Protein AF-A0A1L9WZI5-F1 (afdb_monomer)

pLDDT: mean 75.99, std 22.45, range [24.8, 98.62]

Organism: Aspergillus aculeatus (strain ATCC 16872 / CBS 172.66 / WB 5094) (NCBI:txid690307)

Nearest PDB structures (foldseek):
  6of3-assembly1_D  TM=8.280E-01  e=1.026E-09  Thermochaetoides thermophila DSM 1495
  8puw-assembly1_D  TM=8.414E-01  e=2.392E-09  Thermochaetoides thermophila DSM 1495
  6of2-assembly1_A  TM=8.165E-01  e=2.198E-09  Thermochaetoides thermophila DSM 1495
  7y16-assembly2_C  TM=8.609E-01  e=1.958E-05  Cyberlindnera jadinii

InterPro domains:
  IPR007174 Las1 [PF04031] (7-152)
  IPR007174 Las1 [PTHR15002] (5-370)

Radius of gyration: 29.0 Å; Cα contacts (8 Å, |Δi|>4): 300; chains: 1; bounding box: 88×65×86 Å

Secondary structure (DSSP, 8-state):
-------SSSSHHHHHHHHHHHS--TT--S---HHHHHHHHHHHHTTS---HHHHHHHHHHHHHHH--TTTS-HHHHHHHHHHHHHHHHHHHHT---SSS---HHHHHHHHT--HHHHHHHHHHHHSSPPPHHHHHHHHHHHHHHHHHHTGGGGSS-SSSS--------------S--SHHHHHHHHHHHHHHHHHHHHHHHHHHHHHHHHHHS--S---HHHHHHHHHHHHHHHHHHHHSSTTHHHHHHHHHHHTSSSS-TTPPTT---HHHHHHHHHHHHHHHHH-TTHHHHHHHHHHHHHHT-S-GGGGGG-HHHHHHHHHHHHHHH-GGGGGGGGG--HHHHHHHHHHS--HHHHHHHHHHHHHHHTTS-------------------------TTS--------

Structure (mmCIF, N/CA/C/O backbone):
data_AF-A0A1L9WZI5-F1
#
_entry.id   AF-A0A1L9WZI5-F1
#
loop_
_atom_site.group_PDB
_atom_site.id
_atom_site.type_symbol
_atom_site.label_atom_id
_atom_site.label_alt_id
_atom_site.label_comp_id
_atom_site.label_asym_id
_atom_site.label_entity_id
_atom_site.label_seq_id
_atom_site.pdbx_PDB_ins_code
_atom_site.Cartn_x
_atom_site.Cartn_y
_atom_site.Cartn_z
_atom_site.occupancy
_atom_site.B_iso_or_equiv
_atom_site.auth_seq_id
_atom_site.auth_comp_id
_atom_site.auth_asym_id
_atom_site.auth_atom_id
_atom_site.pdbx_PDB_mo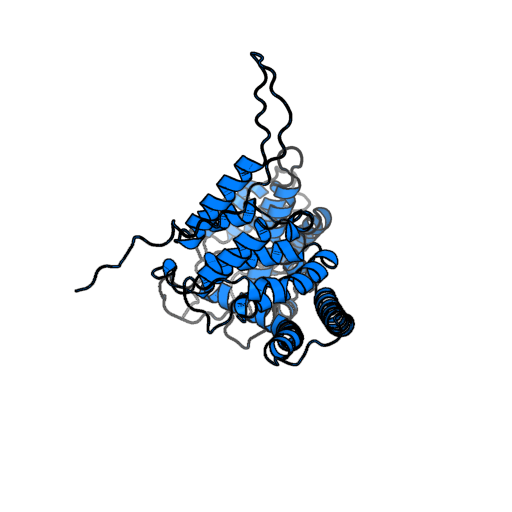del_num
ATOM 1 N N . MET A 1 1 ? 2.508 -15.979 41.105 1.00 46.38 1 MET A N 1
ATOM 2 C CA . MET A 1 1 ? 2.838 -14.537 41.049 1.00 46.38 1 MET A CA 1
ATOM 3 C C . MET A 1 1 ? 1.706 -13.833 40.320 1.00 46.38 1 MET A C 1
ATOM 5 O O . MET A 1 1 ? 1.253 -14.370 39.316 1.00 46.38 1 MET A O 1
ATOM 9 N N . ALA A 1 2 ? 1.194 -12.713 40.833 1.00 53.78 2 ALA A N 1
ATOM 10 C CA . ALA A 1 2 ? 0.170 -11.944 40.125 1.00 53.78 2 ALA A CA 1
ATOM 11 C C . ALA A 1 2 ? 0.751 -11.410 38.803 1.00 53.78 2 ALA A C 1
ATOM 13 O O . ALA A 1 2 ? 1.871 -10.900 38.786 1.00 53.78 2 ALA A O 1
ATOM 14 N N . LYS A 1 3 ? 0.016 -11.561 37.696 1.00 65.81 3 LYS A N 1
ATOM 15 C CA . LYS A 1 3 ? 0.423 -11.051 36.381 1.00 65.81 3 LYS A CA 1
ATOM 16 C C . LYS A 1 3 ? 0.239 -9.530 36.396 1.00 65.81 3 LYS A C 1
ATOM 18 O O . LYS A 1 3 ? -0.882 -9.049 36.268 1.00 65.81 3 LYS A O 1
ATOM 23 N N . VAL A 1 4 ? 1.320 -8.786 36.628 1.00 77.50 4 VAL A N 1
ATOM 24 C CA . VAL A 1 4 ? 1.313 -7.318 36.540 1.00 77.50 4 VAL A CA 1
ATOM 25 C C . VAL A 1 4 ? 1.244 -6.940 35.061 1.00 77.50 4 VAL A C 1
ATOM 27 O O . VAL A 1 4 ? 2.097 -7.355 34.280 1.00 77.50 4 VAL A O 1
ATOM 30 N N . ILE A 1 5 ? 0.209 -6.196 34.672 1.00 77.88 5 ILE A N 1
ATOM 31 C CA . ILE A 1 5 ? 0.014 -5.702 33.304 1.00 77.88 5 ILE A CA 1
ATOM 32 C C . ILE A 1 5 ? 0.291 -4.201 33.314 1.00 77.88 5 ILE A C 1
ATOM 34 O O . ILE A 1 5 ? -0.319 -3.467 34.089 1.00 77.88 5 ILE A O 1
ATOM 38 N N . PHE A 1 6 ? 1.207 -3.751 32.460 1.00 83.00 6 PHE A N 1
ATOM 39 C CA . PHE A 1 6 ? 1.505 -2.332 32.284 1.00 83.00 6 PHE A CA 1
ATOM 40 C C . PHE A 1 6 ? 0.603 -1.749 31.197 1.00 83.00 6 PHE A C 1
ATOM 42 O O . PHE A 1 6 ? 0.581 -2.254 30.076 1.00 83.00 6 PHE A O 1
ATOM 49 N N . THR A 1 7 ? -0.126 -0.684 31.529 1.00 88.75 7 THR A N 1
ATOM 50 C CA . THR A 1 7 ? -1.015 0.037 30.609 1.00 88.75 7 THR A CA 1
ATOM 51 C C . THR A 1 7 ? -0.574 1.492 30.453 1.00 88.75 7 THR A C 1
ATOM 53 O O . THR A 1 7 ? -0.040 2.070 31.402 1.00 88.75 7 THR A O 1
ATOM 56 N N . PRO A 1 8 ? -0.823 2.132 29.295 1.00 88.38 8 PRO A N 1
ATOM 57 C CA . PRO A 1 8 ? -0.463 3.536 29.092 1.00 88.38 8 PRO A CA 1
ATOM 58 C C . PRO A 1 8 ? -1.439 4.521 29.763 1.00 88.38 8 PRO A C 1
ATOM 60 O O . PRO A 1 8 ? -1.098 5.691 29.979 1.00 88.38 8 PRO A O 1
ATOM 63 N N . TRP A 1 9 ? -2.648 4.067 30.114 1.00 88.50 9 TRP A N 1
ATOM 64 C CA . TRP A 1 9 ? -3.581 4.785 30.984 1.00 88.50 9 TRP A CA 1
ATOM 65 C C . TRP A 1 9 ? -3.304 4.489 32.457 1.00 88.50 9 TRP A C 1
ATOM 67 O O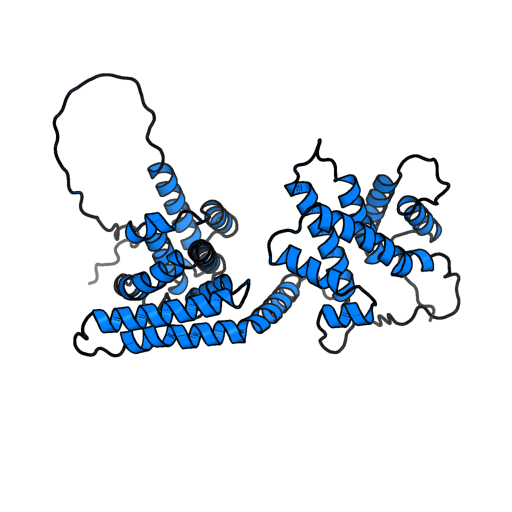 . TRP A 1 9 ? -2.876 3.392 32.819 1.00 88.50 9 TRP A O 1
ATOM 77 N N . LYS A 1 10 ? -3.582 5.482 33.309 1.00 85.94 10 LYS A N 1
ATOM 78 C CA . LYS A 1 10 ? -3.377 5.388 34.762 1.00 85.94 10 LYS A CA 1
ATOM 79 C C . LYS A 1 10 ? -4.453 4.535 35.432 1.00 85.94 10 LYS A C 1
ATOM 81 O O . LYS A 1 10 ? -4.166 3.781 36.352 1.00 85.94 10 LYS A O 1
ATOM 86 N N . GLU A 1 11 ? -5.691 4.687 34.976 1.00 88.38 11 GLU A N 1
ATOM 87 C CA . GLU A 1 11 ? -6.872 4.027 35.528 1.00 88.38 11 GLU A CA 1
ATOM 88 C C . GLU A 1 11 ? -7.744 3.510 34.386 1.00 88.38 11 GLU A C 1
ATOM 90 O O . GLU A 1 11 ? -7.843 4.151 33.339 1.00 88.38 11 GLU A O 1
ATOM 95 N N . GLN A 1 12 ? -8.413 2.374 34.595 1.00 88.94 12 GLN A N 1
ATOM 96 C CA . GLN A 1 12 ? -9.299 1.768 33.594 1.00 88.94 12 GLN A CA 1
ATOM 97 C C . GLN A 1 12 ? -10.453 2.701 33.187 1.00 88.94 12 GLN A C 1
ATOM 99 O O . GLN A 1 12 ? -10.900 2.682 32.043 1.00 88.94 12 GLN A O 1
ATOM 104 N N . SER A 1 13 ? -10.888 3.578 34.095 1.00 91.19 13 SER A N 1
ATOM 105 C CA . SER A 1 13 ? -11.871 4.634 33.830 1.00 91.19 13 SER A CA 1
ATOM 106 C C . SER A 1 13 ? -11.466 5.536 32.658 1.00 91.19 13 SER A C 1
ATOM 108 O O . SER A 1 13 ? -12.321 5.934 31.870 1.00 91.19 13 SER A O 1
ATOM 110 N N . GLN A 1 14 ? -10.169 5.816 32.484 1.00 92.25 14 GLN A N 1
ATOM 111 C CA . GLN A 1 14 ? -9.667 6.647 31.387 1.00 92.25 14 GLN A CA 1
ATOM 112 C C . GLN A 1 14 ? -9.854 5.963 30.030 1.00 92.25 14 GLN A C 1
ATOM 114 O O . GLN A 1 14 ? -10.215 6.628 29.059 1.00 92.25 14 GLN A O 1
ATOM 119 N N . LEU A 1 15 ? -9.665 4.639 29.968 1.00 94.06 15 LEU A N 1
ATOM 120 C CA . LEU A 1 15 ? -9.938 3.858 28.762 1.00 94.06 15 LEU A CA 1
ATOM 121 C C . LEU A 1 15 ? -11.427 3.903 28.403 1.00 94.06 15 LEU A C 1
ATOM 123 O O . LEU A 1 15 ? -11.764 4.101 27.239 1.00 94.06 15 LEU A O 1
ATOM 127 N N . LEU A 1 16 ? -12.313 3.780 29.395 1.00 94.25 16 LEU A N 1
ATOM 128 C CA . LEU A 1 16 ? -13.763 3.843 29.181 1.00 94.25 16 LEU A CA 1
ATOM 129 C C . LEU A 1 16 ? -14.224 5.228 28.710 1.00 94.25 16 LEU A C 1
ATOM 131 O O . LEU A 1 16 ? -15.087 5.323 27.840 1.00 94.25 16 LEU A O 1
ATOM 135 N N . VAL A 1 17 ? -13.619 6.302 29.227 1.00 93.62 17 VAL A N 1
ATOM 136 C CA . VAL A 1 17 ? -13.876 7.664 28.734 1.00 93.62 17 VAL A CA 1
ATOM 137 C C . VAL A 1 17 ? -13.495 7.779 27.259 1.00 93.62 17 VAL A C 1
ATOM 139 O O . VAL A 1 17 ? -14.307 8.249 26.468 1.00 93.62 17 VAL A O 1
ATOM 142 N N . VAL A 1 18 ? -12.302 7.316 26.871 1.00 95.81 18 VAL A N 1
ATOM 143 C CA . VAL A 1 18 ? -11.852 7.344 25.468 1.00 95.81 18 VAL A CA 1
ATOM 144 C C . VAL A 1 18 ? -12.737 6.469 24.576 1.00 95.81 18 VAL A C 1
ATOM 146 O O . VAL A 1 18 ? -13.118 6.901 23.490 1.00 95.81 18 VAL A O 1
ATOM 149 N N . ARG A 1 19 ? -13.154 5.287 25.047 1.00 95.94 19 ARG A N 1
ATOM 150 C CA . ARG A 1 19 ? -14.115 4.431 24.337 1.00 95.94 19 ARG A CA 1
ATOM 151 C C . ARG A 1 19 ? -15.409 5.179 24.031 1.00 95.94 19 ARG A C 1
ATOM 153 O O . ARG A 1 19 ? -15.843 5.182 22.888 1.00 95.94 19 ARG A O 1
ATOM 160 N N . ASN A 1 20 ? -16.003 5.826 25.031 1.00 94.38 20 ASN A N 1
ATOM 161 C CA . ASN A 1 20 ? -17.270 6.544 24.868 1.00 94.38 20 ASN A CA 1
ATOM 162 C C . ASN A 1 20 ? -17.123 7.810 24.002 1.00 94.38 20 ASN A C 1
ATOM 164 O O . ASN A 1 20 ? -18.116 8.312 23.489 1.00 94.38 20 ASN A O 1
ATOM 168 N N . GLN A 1 21 ? -15.905 8.339 23.839 1.00 95.00 21 GLN A N 1
ATOM 169 C CA . GLN A 1 21 ? -15.627 9.427 22.896 1.00 95.00 21 GLN A CA 1
ATOM 170 C C . GLN A 1 21 ? -15.510 8.926 21.450 1.00 95.00 21 GLN A C 1
ATOM 172 O O . GLN A 1 21 ? -15.933 9.633 20.541 1.00 95.00 21 GLN A O 1
ATOM 177 N N . PHE A 1 22 ? -14.957 7.727 21.228 1.00 96.56 22 PHE A N 1
ATOM 178 C CA . PHE A 1 22 ? -14.932 7.090 19.905 1.00 96.56 22 PHE A CA 1
ATOM 179 C C . PHE A 1 22 ? -16.306 6.557 19.483 1.00 96.56 22 PHE A C 1
ATOM 181 O O . PHE A 1 22 ? -16.705 6.732 18.335 1.00 96.56 22 PHE A O 1
ATOM 188 N N . TYR A 1 23 ? -17.026 5.942 20.423 1.00 94.62 23 TYR A N 1
ATOM 189 C CA . TYR A 1 23 ? -18.332 5.313 20.233 1.00 94.62 23 TYR A CA 1
ATOM 190 C C . TYR A 1 23 ? -19.353 5.991 21.156 1.00 94.62 23 TYR A C 1
ATOM 192 O O . TYR A 1 23 ? -19.676 5.454 22.223 1.00 94.62 23 TYR A O 1
ATOM 200 N N . PRO A 1 24 ? -19.821 7.203 20.807 1.00 90.69 24 PRO A N 1
ATOM 201 C CA . PRO A 1 24 ? -20.823 7.888 21.607 1.00 90.69 24 PRO A CA 1
ATOM 202 C C . PRO A 1 24 ? -22.105 7.042 21.686 1.00 90.69 24 PRO A C 1
ATOM 204 O O . PRO A 1 24 ? -22.534 6.482 20.673 1.00 90.69 24 PRO A O 1
ATOM 207 N N . PRO A 1 25 ? -22.738 6.930 22.869 1.00 87.06 25 PRO A N 1
ATOM 208 C CA . PRO A 1 25 ? -24.017 6.246 23.002 1.00 87.06 25 PRO A CA 1
ATOM 209 C C . PRO A 1 25 ? -25.076 6.838 22.057 1.00 87.06 25 PRO A C 1
ATOM 211 O O . PRO A 1 25 ? -25.056 8.046 21.829 1.00 87.06 25 PRO A O 1
ATOM 214 N N . PRO A 1 26 ? -26.069 6.056 21.595 1.00 83.75 26 PRO A N 1
ATOM 215 C CA . PRO A 1 26 ? -27.099 6.546 20.668 1.00 83.75 26 PRO A CA 1
ATOM 216 C C . PRO A 1 26 ? -27.893 7.768 21.161 1.00 83.75 26 PRO A C 1
ATOM 218 O O . PRO A 1 26 ? -28.487 8.480 20.362 1.00 83.75 26 PRO A O 1
ATOM 221 N N . LEU A 1 27 ? -27.923 7.993 22.478 1.00 87.31 27 LEU A N 1
ATOM 222 C CA . LEU A 1 27 ? -28.623 9.101 23.137 1.00 87.31 27 LEU A CA 1
ATOM 223 C C . LEU A 1 27 ? -27.711 10.304 23.443 1.00 87.31 27 LEU A C 1
ATOM 225 O O . LEU A 1 27 ? -28.120 11.218 24.155 1.00 87.31 27 LEU A O 1
ATOM 229 N N . TYR A 1 28 ? -26.457 10.285 22.990 1.00 87.88 28 TYR A N 1
ATOM 230 C CA . TYR A 1 28 ? -25.511 11.366 23.231 1.00 87.88 28 TYR A CA 1
ATOM 231 C C . TYR A 1 28 ? -25.781 12.551 22.296 1.00 87.88 28 TYR A C 1
ATOM 233 O O . TYR A 1 28 ? -25.630 12.433 21.086 1.00 87.88 28 TYR A O 1
ATOM 241 N N . ASP A 1 29 ? -26.126 13.698 22.883 1.00 90.00 29 ASP A N 1
ATOM 242 C CA . ASP A 1 29 ? -26.393 14.970 22.186 1.00 90.00 29 ASP A CA 1
ATOM 243 C C . ASP A 1 29 ? -25.292 16.022 22.451 1.00 90.00 29 ASP A C 1
ATOM 245 O O . ASP A 1 29 ? -25.508 17.231 22.439 1.00 90.00 29 ASP A O 1
ATOM 249 N N . GLY A 1 30 ? -24.090 15.565 22.810 1.00 89.56 30 GLY A N 1
ATOM 250 C CA . GLY A 1 30 ? -22.958 16.450 23.073 1.00 89.56 30 GLY A CA 1
ATOM 251 C C . GLY A 1 30 ? -22.099 16.723 21.831 1.00 89.56 30 GLY A C 1
ATOM 252 O O . GLY A 1 30 ? -22.343 16.169 20.758 1.00 89.56 30 GLY A O 1
ATOM 253 N N . PRO A 1 31 ? -21.062 17.570 21.965 1.00 92.25 31 PRO A N 1
ATOM 254 C CA . PRO A 1 31 ? -20.133 17.849 20.872 1.00 92.25 31 PRO A CA 1
ATOM 255 C C . PRO A 1 31 ? -19.353 16.596 20.450 1.00 92.25 31 PRO A C 1
ATOM 257 O O . PRO A 1 31 ? -19.128 15.692 21.251 1.00 92.25 31 PRO A O 1
ATOM 260 N N . ASP A 1 32 ? -18.869 16.565 19.208 1.00 91.19 32 ASP A N 1
ATOM 261 C CA . ASP A 1 32 ? -17.997 15.486 18.742 1.00 91.19 32 ASP A CA 1
ATOM 262 C C . ASP A 1 32 ? -16.646 15.511 19.480 1.00 91.19 32 ASP A C 1
ATOM 264 O O . ASP A 1 32 ? -15.843 16.435 19.336 1.00 91.19 32 ASP A O 1
ATOM 268 N N . MET A 1 33 ? -16.392 14.475 20.281 1.00 95.19 33 MET A N 1
ATOM 269 C CA . MET A 1 33 ? -15.191 14.352 21.109 1.00 95.19 33 MET A CA 1
ATOM 270 C C . MET A 1 33 ? -14.110 13.461 20.485 1.00 95.19 33 MET A C 1
ATOM 272 O O . MET A 1 33 ? -13.060 13.261 21.104 1.00 95.19 33 MET A O 1
ATOM 276 N N . ARG A 1 34 ? -14.321 12.946 19.268 1.00 95.31 34 ARG A N 1
ATOM 277 C CA . ARG A 1 34 ? -13.403 12.011 18.602 1.00 95.31 34 ARG A CA 1
ATOM 278 C C . ARG A 1 34 ? -11.993 12.578 18.427 1.00 95.31 34 ARG A C 1
ATOM 280 O O . ARG A 1 34 ? -11.026 11.895 18.742 1.00 95.31 34 ARG A O 1
ATOM 287 N N . SER A 1 35 ? -11.856 13.856 18.063 1.00 94.62 35 SER A N 1
ATOM 288 C CA . SER A 1 35 ? -10.539 14.511 17.937 1.00 94.62 35 SER A CA 1
ATOM 289 C C . SER A 1 35 ? -9.752 14.512 19.259 1.00 94.62 35 SER A C 1
ATOM 291 O O . SER A 1 35 ? -8.548 14.245 19.292 1.00 94.62 35 SER A O 1
ATOM 293 N N . ARG A 1 36 ? -10.438 14.733 20.389 1.00 94.19 36 ARG A N 1
ATOM 294 C CA . ARG A 1 36 ? -9.824 14.670 21.725 1.00 94.19 36 ARG A CA 1
ATOM 295 C C . ARG A 1 36 ? -9.407 13.241 22.086 1.00 94.19 36 ARG A C 1
ATOM 297 O O . ARG A 1 36 ? -8.363 13.054 22.720 1.00 94.19 36 ARG A O 1
ATOM 304 N N . ALA A 1 37 ? -10.210 12.251 21.700 1.00 94.25 37 ALA A N 1
ATOM 305 C CA . ALA A 1 37 ? -9.893 10.842 21.898 1.00 94.25 37 ALA A CA 1
ATOM 306 C C . ALA A 1 37 ? -8.608 10.464 21.146 1.00 94.25 37 ALA A C 1
ATOM 308 O O . ALA A 1 37 ? -7.687 9.924 21.762 1.00 94.25 37 ALA A O 1
ATOM 309 N N . CYS A 1 38 ? -8.486 10.853 19.872 1.00 92.94 38 CYS A N 1
ATOM 310 C CA . CYS A 1 38 ? -7.278 10.640 19.071 1.00 92.94 38 CYS A CA 1
ATOM 311 C C . CYS A 1 38 ? -6.037 11.283 19.706 1.00 92.94 38 CYS A C 1
ATOM 313 O O . CYS A 1 38 ? -5.021 10.615 19.891 1.00 92.94 38 CYS A O 1
ATOM 315 N N . ALA A 1 39 ? -6.128 12.542 20.151 1.00 90.94 39 ALA A N 1
ATOM 316 C CA . ALA A 1 39 ? -5.025 13.212 20.850 1.00 90.94 39 ALA A CA 1
ATOM 317 C C . ALA A 1 39 ? -4.603 12.476 22.138 1.00 90.94 39 ALA A C 1
ATOM 319 O O . ALA A 1 39 ? -3.414 12.365 22.449 1.00 90.94 39 ALA A O 1
ATOM 320 N N . THR A 1 40 ? -5.572 11.928 22.876 1.00 92.81 40 THR A N 1
ATOM 321 C CA . THR A 1 40 ? -5.308 11.143 24.091 1.00 92.81 40 THR A CA 1
ATOM 322 C C . THR A 1 40 ? -4.600 9.828 23.763 1.00 92.81 40 THR A C 1
ATOM 324 O O . THR A 1 40 ? -3.613 9.487 24.417 1.00 92.81 40 THR A O 1
ATOM 327 N N . VAL A 1 41 ? -5.050 9.112 22.727 1.00 91.75 41 VAL A N 1
ATOM 328 C CA . VAL A 1 41 ? -4.409 7.871 22.265 1.00 91.75 41 VAL A CA 1
ATOM 329 C C . VAL A 1 41 ? -2.993 8.133 21.750 1.00 91.75 41 VAL A C 1
ATOM 331 O O . VAL A 1 41 ? -2.082 7.378 22.084 1.00 91.75 41 VAL A O 1
ATOM 334 N N . SER A 1 42 ? -2.764 9.233 21.034 1.00 88.25 42 SER A N 1
ATOM 335 C CA . SER A 1 42 ? -1.422 9.653 20.609 1.00 88.25 42 SER A CA 1
ATOM 336 C C . SER A 1 42 ? -0.488 9.881 21.801 1.00 88.25 42 SER A C 1
ATOM 338 O O . SER A 1 42 ? 0.651 9.414 21.799 1.00 88.25 42 SER A O 1
ATOM 340 N N . ALA A 1 43 ? -0.978 10.505 22.876 1.00 87.81 43 ALA A N 1
ATOM 341 C CA . ALA A 1 43 ? -0.211 10.642 24.114 1.00 87.81 43 ALA A CA 1
ATOM 342 C C . ALA A 1 43 ? 0.062 9.289 24.799 1.00 87.81 43 ALA A C 1
ATOM 344 O O . ALA A 1 43 ? 1.121 9.107 25.401 1.00 87.81 43 ALA A O 1
ATOM 345 N N . TRP A 1 44 ? -0.865 8.329 24.720 1.00 89.62 44 TRP A N 1
ATOM 346 C CA . TRP A 1 44 ? -0.656 6.965 25.218 1.00 89.62 44 TRP A CA 1
ATOM 347 C C . TRP A 1 44 ? 0.347 6.175 24.382 1.00 89.62 44 TRP A C 1
ATOM 349 O O . TRP A 1 44 ? 1.147 5.440 24.953 1.00 89.62 44 TRP A O 1
ATOM 359 N N . LYS A 1 45 ? 0.369 6.372 23.061 1.00 86.75 45 LYS A N 1
ATOM 360 C CA . LYS A 1 45 ? 1.343 5.745 22.162 1.00 86.75 45 LYS A CA 1
ATOM 361 C C . LYS A 1 45 ? 2.781 6.102 22.551 1.00 86.75 45 LYS A C 1
ATOM 363 O O . LYS A 1 45 ? 3.626 5.217 22.610 1.00 86.75 45 LYS A O 1
ATOM 368 N N . LEU A 1 46 ? 3.035 7.361 22.923 1.00 84.81 46 LEU A N 1
ATOM 369 C CA . LEU A 1 46 ? 4.348 7.825 23.401 1.00 84.81 46 LEU A CA 1
ATOM 370 C C . LEU A 1 46 ? 4.805 7.163 24.713 1.00 84.81 46 LEU A C 1
ATOM 372 O O . LEU A 1 46 ? 5.997 7.142 25.003 1.00 84.81 46 LEU A O 1
ATOM 376 N N . ARG A 1 47 ? 3.877 6.629 25.516 1.00 84.62 47 ARG A N 1
ATOM 377 C CA . ARG A 1 47 ? 4.189 5.924 26.773 1.00 84.62 47 ARG A CA 1
ATOM 378 C C . ARG A 1 47 ? 4.551 4.451 26.552 1.00 84.62 47 ARG A C 1
ATOM 380 O O . ARG A 1 47 ? 5.051 3.821 27.479 1.00 84.62 47 ARG A O 1
ATOM 387 N N . GLY A 1 48 ? 4.307 3.916 25.353 1.00 78.81 48 GLY A N 1
ATOM 388 C CA . GLY A 1 48 ? 4.506 2.506 25.018 1.00 78.81 48 GLY A CA 1
ATOM 389 C C . GLY A 1 48 ? 3.373 1.590 25.499 1.00 78.81 48 GLY A C 1
ATOM 390 O O . GLY A 1 48 ? 2.466 2.008 26.217 1.00 78.81 48 GLY A O 1
ATOM 391 N N . ASN A 1 49 ? 3.418 0.320 25.082 1.00 83.81 49 ASN A N 1
ATOM 392 C CA . ASN A 1 49 ? 2.438 -0.725 25.428 1.00 83.81 49 ASN A CA 1
ATOM 393 C C . ASN A 1 49 ? 0.969 -0.375 25.111 1.00 83.81 49 ASN A C 1
ATOM 395 O O . ASN A 1 49 ? 0.051 -0.831 25.794 1.00 83.81 49 ASN A O 1
ATOM 399 N N . LEU A 1 50 ? 0.729 0.433 24.075 1.00 88.06 50 LEU A N 1
ATOM 400 C CA . LEU A 1 50 ? -0.619 0.716 23.592 1.00 88.06 50 LEU A CA 1
ATOM 401 C C . LEU A 1 50 ? -1.176 -0.518 22.864 1.00 88.06 50 LEU A C 1
ATOM 403 O O . LEU A 1 50 ? -0.549 -0.978 21.909 1.00 88.06 50 LEU A O 1
ATOM 407 N N . PRO A 1 51 ? -2.343 -1.061 23.261 1.00 92.25 51 PRO A N 1
ATOM 408 C CA . PRO A 1 51 ? -2.936 -2.165 22.522 1.00 92.25 51 PRO A CA 1
ATOM 409 C C . PRO A 1 51 ? -3.290 -1.744 21.099 1.00 92.25 51 PRO A C 1
ATOM 411 O O . PRO A 1 51 ? -3.944 -0.719 20.897 1.00 92.25 51 PRO A O 1
ATOM 414 N N . HIS A 1 52 ? -2.920 -2.579 20.128 1.00 93.50 52 HIS A N 1
ATOM 415 C CA . HIS A 1 52 ? -3.163 -2.316 18.708 1.00 93.50 52 HIS A CA 1
ATOM 416 C C . HIS A 1 52 ? -4.621 -1.938 18.377 1.00 93.50 52 HIS A C 1
ATOM 418 O O . HIS A 1 52 ? -4.813 -0.963 17.656 1.00 93.50 52 HIS A O 1
ATOM 424 N N . PRO A 1 53 ? -5.671 -2.578 18.945 1.00 95.19 53 PRO A N 1
ATOM 425 C CA . PRO A 1 53 ? -7.053 -2.155 18.695 1.00 95.19 53 PRO A CA 1
ATOM 426 C C . PRO A 1 53 ? -7.344 -0.692 19.066 1.00 95.19 53 PRO A C 1
ATOM 428 O O . PRO A 1 53 ? -8.157 -0.039 18.410 1.00 95.19 53 PRO A O 1
ATOM 431 N N . VAL A 1 54 ? -6.669 -0.156 20.090 1.00 96.44 54 VAL A N 1
ATOM 432 C CA . VAL A 1 54 ? -6.819 1.243 20.516 1.00 96.44 54 VAL A CA 1
ATOM 433 C C . VAL A 1 54 ? -6.139 2.181 19.518 1.00 96.44 54 VAL A C 1
ATOM 435 O O . VAL A 1 54 ? -6.737 3.181 19.125 1.00 96.44 54 VAL A O 1
ATOM 438 N N . GLU A 1 55 ? -4.930 1.840 19.062 1.00 96.38 55 GLU A N 1
ATOM 439 C CA . GLU A 1 55 ? -4.226 2.593 18.015 1.00 96.38 55 GLU A CA 1
ATOM 440 C C . GLU A 1 55 ? -5.012 2.593 16.698 1.00 96.38 55 GLU A C 1
ATOM 442 O O . GLU A 1 55 ? -5.261 3.652 16.125 1.00 96.38 55 GLU A O 1
ATOM 447 N N . ALA A 1 56 ? -5.457 1.419 16.248 1.00 97.50 56 ALA A N 1
ATOM 448 C CA . ALA A 1 56 ? -6.223 1.263 15.018 1.00 97.50 56 ALA A CA 1
ATOM 449 C C . ALA A 1 56 ? -7.524 2.079 15.038 1.00 97.50 56 ALA A C 1
ATOM 451 O O . ALA A 1 56 ? -7.854 2.734 14.052 1.00 97.50 56 ALA A O 1
ATOM 452 N N . THR A 1 57 ? -8.232 2.093 16.174 1.00 98.38 57 THR A N 1
ATOM 453 C CA . THR A 1 57 ? -9.448 2.907 16.343 1.00 98.38 57 THR A CA 1
ATOM 454 C C . THR A 1 57 ? -9.147 4.395 16.171 1.00 98.38 57 THR A C 1
ATOM 456 O O . THR A 1 57 ? -9.889 5.089 15.476 1.00 98.38 57 THR A O 1
ATOM 459 N N . ALA A 1 58 ? -8.054 4.886 16.764 1.00 98.12 58 ALA A N 1
ATOM 460 C CA . ALA A 1 58 ? -7.665 6.289 16.647 1.00 98.12 58 ALA A CA 1
ATOM 461 C C . ALA A 1 58 ? -7.290 6.657 15.205 1.00 98.12 58 ALA A C 1
ATOM 463 O O . ALA A 1 58 ? -7.805 7.640 14.690 1.00 98.12 58 ALA A O 1
ATOM 464 N N . LEU A 1 59 ? -6.488 5.832 14.523 1.00 98.31 59 LEU A N 1
ATOM 465 C CA . LEU A 1 59 ? -6.083 6.079 13.133 1.00 98.31 59 LEU A CA 1
ATOM 466 C C . LEU A 1 59 ? -7.273 6.095 12.165 1.00 98.31 59 LEU A C 1
ATOM 468 O O . LEU A 1 59 ? -7.378 6.986 11.324 1.00 98.31 59 LEU A O 1
ATOM 472 N N . LEU A 1 60 ? -8.187 5.127 12.288 1.00 98.56 60 LEU A N 1
ATOM 473 C CA . LEU A 1 60 ? -9.401 5.077 11.465 1.00 98.56 60 LEU A CA 1
ATOM 474 C C . LEU A 1 60 ? -10.309 6.282 11.737 1.00 98.56 60 LEU A C 1
ATOM 476 O O . LEU A 1 60 ? -10.894 6.838 10.810 1.00 98.56 60 LEU A O 1
ATOM 480 N N . THR A 1 61 ? -10.401 6.708 12.996 1.00 98.38 61 THR A N 1
ATOM 481 C CA . THR A 1 61 ? -11.183 7.886 13.381 1.00 98.38 61 THR A CA 1
ATOM 482 C C . THR A 1 61 ? -10.549 9.181 12.874 1.00 98.38 61 THR A C 1
ATOM 484 O O . THR A 1 61 ? -11.263 10.033 12.350 1.00 98.38 61 THR A O 1
ATOM 487 N N . ASP A 1 62 ? -9.227 9.325 12.963 1.00 97.75 62 ASP A N 1
ATOM 488 C CA . ASP A 1 62 ? -8.501 10.470 12.406 1.00 97.75 62 ASP A CA 1
ATOM 489 C C . ASP A 1 62 ? -8.691 10.567 10.890 1.00 97.75 62 ASP A C 1
ATOM 491 O O . ASP A 1 62 ? -8.915 11.660 10.376 1.00 97.75 62 ASP A O 1
ATOM 495 N N . ALA A 1 63 ? -8.704 9.437 10.174 1.00 98.12 63 ALA A N 1
ATOM 496 C CA . ALA A 1 63 ? -9.015 9.427 8.746 1.00 98.12 63 ALA A CA 1
ATOM 497 C C . ALA A 1 63 ? -10.431 9.955 8.448 1.00 98.12 63 ALA A C 1
ATOM 499 O O . ALA A 1 63 ? -10.608 10.717 7.501 1.00 98.12 63 ALA A O 1
ATOM 500 N N . ILE A 1 64 ? -11.419 9.616 9.287 1.00 97.69 64 ILE A N 1
ATOM 501 C CA . ILE A 1 64 ? -12.791 10.143 9.182 1.00 97.69 64 ILE A CA 1
ATOM 502 C C . ILE A 1 64 ? -12.843 11.645 9.473 1.00 97.69 64 ILE A C 1
ATOM 504 O O . ILE A 1 64 ? -13.542 12.377 8.780 1.00 97.69 64 ILE A O 1
ATOM 508 N N . LEU A 1 65 ? -12.108 12.122 10.477 1.00 95.94 65 LEU A N 1
ATOM 509 C CA . LEU A 1 65 ? -12.054 13.549 10.809 1.00 95.94 65 LEU A CA 1
ATOM 510 C C . LEU A 1 65 ? -11.300 14.371 9.750 1.00 95.94 65 LEU A C 1
ATOM 512 O O . LEU A 1 65 ? -11.576 15.559 9.588 1.00 95.94 65 LEU A O 1
ATOM 516 N N . HIS A 1 66 ? -10.368 13.747 9.026 1.00 96.50 66 HIS A N 1
ATOM 517 C CA . HIS A 1 66 ? -9.629 14.346 7.909 1.00 96.50 66 HIS A CA 1
ATOM 518 C C . HIS A 1 66 ? -10.444 14.420 6.607 1.00 96.50 66 HIS A C 1
ATOM 520 O O . HIS A 1 66 ? -10.066 15.141 5.679 1.00 96.50 66 HIS A O 1
ATOM 526 N N . ASP A 1 67 ? -11.560 13.694 6.517 1.00 97.12 67 ASP A N 1
ATOM 527 C CA . ASP A 1 67 ? -12.411 13.615 5.328 1.00 97.12 67 ASP A CA 1
ATOM 528 C C . ASP A 1 67 ? -13.259 14.882 5.117 1.00 97.12 67 ASP A C 1
ATOM 530 O O . ASP A 1 67 ? -14.472 14.919 5.327 1.00 97.12 67 ASP A O 1
ATOM 534 N N . ASP A 1 68 ? -12.584 15.948 4.691 1.00 93.44 68 ASP A N 1
ATOM 535 C CA . ASP A 1 68 ? -13.174 17.229 4.323 1.00 93.44 68 ASP A CA 1
ATOM 536 C C . ASP A 1 68 ? -12.661 17.656 2.943 1.00 93.44 68 ASP A C 1
ATOM 538 O O . ASP A 1 68 ? -11.557 18.187 2.801 1.00 93.44 68 ASP A O 1
ATOM 542 N N . ALA A 1 69 ? -13.484 17.447 1.914 1.00 91.00 69 ALA A N 1
ATOM 543 C CA . ALA A 1 69 ? -13.148 17.776 0.528 1.00 91.00 69 ALA A CA 1
ATOM 544 C C . ALA A 1 69 ? -12.986 19.288 0.262 1.00 91.00 69 ALA A C 1
ATOM 546 O O . ALA A 1 69 ? -12.509 19.660 -0.807 1.00 91.00 69 ALA A O 1
ATOM 547 N N . GLN A 1 70 ? -13.385 20.160 1.198 1.00 94.50 70 GLN A N 1
ATOM 548 C CA . GLN A 1 70 ? -13.147 21.606 1.096 1.00 94.50 70 GLN A CA 1
ATOM 549 C C . GLN A 1 70 ? -11.757 21.997 1.603 1.00 94.50 70 GLN A C 1
ATOM 551 O O . GLN A 1 70 ? -11.208 23.009 1.170 1.00 94.50 70 GLN A O 1
ATOM 556 N N . LYS A 1 71 ? -11.187 21.214 2.527 1.00 93.81 71 LYS A N 1
ATOM 557 C CA . LYS A 1 71 ? -9.878 21.490 3.138 1.00 93.81 71 LYS A CA 1
ATOM 558 C C . LYS A 1 71 ? -8.759 20.627 2.567 1.00 93.81 71 LYS A C 1
ATOM 560 O O . LYS A 1 71 ? -7.615 21.069 2.536 1.00 93.81 71 LYS A O 1
ATOM 565 N N . ASN A 1 72 ? -9.082 19.417 2.120 1.00 94.94 72 ASN A N 1
ATOM 566 C CA . ASN A 1 72 ? -8.120 18.399 1.720 1.00 94.94 72 ASN A CA 1
ATOM 567 C C . ASN A 1 72 ? -8.388 17.904 0.297 1.00 94.94 72 ASN A C 1
ATOM 569 O O . ASN A 1 72 ? -9.531 17.779 -0.143 1.00 94.94 72 ASN A O 1
ATOM 573 N N . SER A 1 73 ? -7.317 17.569 -0.427 1.00 95.94 73 SER A N 1
ATOM 574 C CA . SER A 1 73 ? -7.447 16.953 -1.748 1.00 95.94 73 SER A CA 1
ATOM 575 C C . SER A 1 73 ? -8.034 15.543 -1.639 1.00 95.94 73 SER A C 1
ATOM 577 O O . SER A 1 73 ? -7.773 14.813 -0.682 1.00 95.94 73 SER A O 1
ATOM 579 N N . ILE A 1 74 ? -8.774 15.111 -2.666 1.00 94.50 74 ILE A N 1
ATOM 580 C CA . ILE A 1 74 ? -9.350 13.754 -2.727 1.00 94.50 74 ILE A CA 1
ATOM 581 C C . ILE A 1 74 ? -8.258 12.685 -2.579 1.00 94.50 74 ILE A C 1
ATOM 583 O O . ILE A 1 74 ? -8.470 11.662 -1.928 1.00 94.50 74 ILE A O 1
ATOM 587 N N . PHE A 1 75 ? -7.082 12.927 -3.165 1.00 96.19 75 PHE A N 1
ATOM 588 C CA . PHE A 1 75 ? -5.931 12.042 -3.019 1.00 96.19 75 PHE A CA 1
ATOM 589 C C . PHE A 1 75 ? -5.464 11.951 -1.562 1.00 96.19 75 PHE A C 1
ATOM 591 O O . PHE A 1 75 ? -5.306 10.843 -1.061 1.00 96.19 75 PHE A O 1
ATOM 598 N N . SER A 1 76 ? -5.312 13.086 -0.867 1.00 97.50 76 SER A N 1
ATOM 599 C CA . SER A 1 76 ? -4.913 13.107 0.546 1.00 97.50 76 SER A CA 1
ATOM 600 C C . SER A 1 76 ? -5.896 12.328 1.417 1.00 97.50 76 SER A C 1
ATOM 602 O O . SER A 1 76 ? -5.472 11.513 2.227 1.00 97.50 76 SER A O 1
ATOM 604 N N . ILE A 1 77 ? -7.201 12.505 1.201 1.00 97.38 77 ILE A N 1
ATOM 605 C CA . ILE A 1 77 ? -8.231 11.779 1.951 1.00 97.38 77 ILE A CA 1
ATOM 606 C C . ILE A 1 77 ? -8.110 10.267 1.704 1.00 97.38 77 ILE A C 1
ATOM 608 O O . ILE A 1 77 ? -8.060 9.488 2.657 1.00 97.38 77 ILE A O 1
ATOM 612 N N . ARG A 1 78 ? -8.000 9.836 0.437 1.00 97.81 78 ARG A N 1
ATOM 613 C CA . ARG A 1 78 ? -7.818 8.413 0.092 1.00 97.81 78 ARG A CA 1
ATOM 614 C C . ARG A 1 78 ? -6.544 7.834 0.710 1.00 97.81 78 ARG A C 1
ATOM 616 O O . ARG A 1 78 ? -6.590 6.732 1.247 1.00 97.81 78 ARG A O 1
ATOM 623 N N . ALA A 1 79 ? -5.436 8.569 0.664 1.00 97.38 79 ALA A N 1
ATOM 624 C CA . ALA A 1 79 ? -4.164 8.135 1.231 1.00 97.38 79 ALA A CA 1
ATOM 625 C C . ALA A 1 79 ? -4.250 7.963 2.756 1.00 97.38 79 ALA A C 1
ATOM 627 O O . ALA A 1 79 ? -3.827 6.932 3.274 1.00 97.38 79 ALA A O 1
ATOM 628 N N . THR A 1 80 ? -4.865 8.913 3.471 1.00 98.25 80 THR A N 1
ATOM 629 C CA . THR A 1 80 ? -5.050 8.827 4.929 1.00 98.25 80 THR A CA 1
ATOM 630 C C . THR A 1 80 ? -5.906 7.621 5.318 1.00 98.25 80 THR A C 1
ATOM 632 O O . THR A 1 80 ? -5.532 6.867 6.218 1.00 98.25 80 THR A O 1
ATOM 635 N N . TYR A 1 81 ? -7.021 7.386 4.618 1.00 98.62 81 TYR A N 1
ATOM 636 C CA . TYR A 1 81 ? -7.844 6.201 4.860 1.00 98.62 81 TYR A CA 1
ATOM 637 C C . TYR A 1 81 ? -7.099 4.896 4.584 1.00 98.62 81 TYR A C 1
ATOM 639 O O . TYR A 1 81 ? -7.158 3.981 5.404 1.00 98.62 81 TYR A O 1
ATOM 647 N N . ALA A 1 82 ? -6.405 4.802 3.448 1.00 98.00 82 ALA A N 1
ATOM 648 C CA . ALA A 1 82 ? -5.657 3.606 3.085 1.00 98.00 82 ALA A CA 1
ATOM 649 C C . ALA A 1 82 ? -4.555 3.306 4.108 1.00 98.00 82 ALA A C 1
ATOM 651 O O . ALA A 1 82 ? -4.464 2.179 4.584 1.00 98.00 82 ALA A O 1
ATOM 652 N N . ALA A 1 83 ? -3.790 4.316 4.531 1.00 97.94 83 ALA A N 1
ATOM 653 C CA . ALA A 1 83 ? -2.756 4.157 5.550 1.00 97.94 83 ALA A CA 1
ATOM 654 C C . ALA A 1 83 ? -3.334 3.663 6.889 1.00 97.94 83 ALA A C 1
ATOM 656 O O . ALA A 1 83 ? -2.828 2.697 7.466 1.00 97.94 83 ALA A O 1
ATOM 657 N N . ALA A 1 84 ? -4.426 4.274 7.363 1.00 98.12 84 ALA A N 1
ATOM 658 C CA . ALA A 1 84 ? -5.103 3.851 8.589 1.00 98.12 84 ALA A CA 1
ATOM 659 C C . ALA A 1 84 ? -5.644 2.414 8.486 1.00 98.12 84 ALA A C 1
ATOM 661 O O . ALA A 1 84 ? -5.483 1.616 9.414 1.00 98.12 84 ALA A O 1
ATOM 662 N N . PHE A 1 85 ? -6.251 2.066 7.348 1.00 97.81 85 PHE A N 1
ATOM 663 C CA . PHE A 1 85 ? -6.807 0.740 7.095 1.00 97.81 85 PHE A CA 1
ATOM 664 C C . PHE A 1 85 ? -5.722 -0.341 7.013 1.00 97.81 85 PHE A C 1
ATOM 666 O O . PHE A 1 85 ? -5.829 -1.369 7.683 1.00 97.81 85 PHE A O 1
ATOM 673 N N . CYS A 1 86 ? -4.646 -0.097 6.262 1.00 96.38 86 CYS A N 1
ATOM 674 C CA . CYS A 1 86 ? -3.516 -1.018 6.166 1.00 96.38 86 CYS A CA 1
ATOM 675 C C . CYS A 1 86 ? -2.875 -1.245 7.536 1.00 96.38 86 CYS A C 1
ATOM 677 O O . CYS A 1 86 ? -2.628 -2.389 7.913 1.00 96.38 86 CYS A O 1
ATOM 679 N N . ARG A 1 87 ? -2.690 -0.183 8.335 1.00 95.44 87 ARG A N 1
ATOM 680 C CA . ARG A 1 87 ? -2.143 -0.311 9.691 1.00 95.44 87 ARG A CA 1
ATOM 681 C C . ARG A 1 87 ? -3.044 -1.149 10.599 1.00 95.44 87 ARG A C 1
ATOM 683 O O . ARG A 1 87 ? -2.530 -1.981 11.344 1.00 95.44 87 ARG A O 1
ATOM 690 N N . PHE A 1 88 ? -4.364 -0.965 10.520 1.00 96.00 88 PHE A N 1
ATOM 691 C CA . PHE A 1 88 ? -5.348 -1.780 11.239 1.00 96.00 88 PHE A CA 1
ATOM 692 C C . PHE A 1 88 ? -5.210 -3.272 10.906 1.00 96.00 88 PHE A C 1
ATOM 694 O O . PHE A 1 88 ? -5.057 -4.071 11.833 1.00 96.00 88 PHE A O 1
ATOM 701 N N . VAL A 1 89 ? -5.225 -3.630 9.616 1.00 92.06 89 VAL A N 1
ATOM 702 C CA . VAL A 1 89 ? -5.159 -5.030 9.169 1.00 92.06 89 VAL A CA 1
ATOM 703 C C . VAL A 1 89 ? -3.816 -5.644 9.542 1.00 92.06 89 VAL A C 1
ATOM 705 O O . VAL A 1 89 ? -3.804 -6.637 10.269 1.00 92.06 89 VAL A O 1
ATOM 708 N N . THR A 1 90 ? -2.703 -5.029 9.121 1.00 89.06 90 THR A N 1
ATOM 709 C CA . THR A 1 90 ? -1.355 -5.562 9.357 1.00 89.06 90 THR A CA 1
ATOM 710 C C . THR A 1 90 ? -1.100 -5.750 10.848 1.00 89.06 90 THR A C 1
ATOM 712 O O . THR A 1 90 ? -0.751 -6.844 11.256 1.00 89.06 90 THR A O 1
ATOM 715 N N . GLY A 1 91 ? -1.374 -4.764 11.709 1.00 87.38 91 GLY A N 1
ATOM 716 C CA . GLY A 1 91 ? -1.080 -4.928 13.140 1.00 87.38 91 GLY A CA 1
ATOM 717 C C . GLY A 1 91 ? -1.943 -5.970 13.875 1.00 87.38 91 GLY A C 1
ATOM 718 O O . GLY A 1 91 ? -1.576 -6.392 14.971 1.00 87.38 91 GLY A O 1
ATOM 719 N N . LEU A 1 92 ? -3.075 -6.408 13.306 1.00 84.62 92 LEU A N 1
ATOM 720 C CA . LEU A 1 92 ? -3.864 -7.520 13.856 1.00 84.62 92 LEU A CA 1
ATOM 721 C C . LEU A 1 92 ? -3.301 -8.873 13.423 1.00 84.62 92 LEU A C 1
ATOM 723 O O . LEU A 1 92 ? -3.102 -9.764 14.255 1.00 84.62 92 LEU A O 1
ATOM 727 N N . VAL A 1 93 ? -3.058 -9.023 12.121 1.00 80.62 93 VAL A N 1
ATOM 728 C CA . VAL A 1 93 ? -2.637 -10.299 11.537 1.00 80.62 93 VAL A CA 1
ATOM 729 C C . VAL A 1 93 ? -1.138 -10.548 11.709 1.00 80.62 93 VAL A C 1
ATOM 731 O O . VAL A 1 93 ? -0.750 -11.696 11.838 1.00 80.62 93 VAL A O 1
ATOM 734 N N . ASP A 1 94 ? -0.309 -9.516 11.844 1.00 73.19 94 ASP A N 1
ATOM 735 C CA . ASP A 1 94 ? 1.137 -9.616 12.104 1.00 73.19 94 ASP A CA 1
ATOM 736 C C . ASP A 1 94 ? 1.475 -9.700 13.609 1.00 73.19 94 ASP A C 1
ATOM 738 O O . ASP A 1 94 ? 2.602 -9.499 14.061 1.00 73.19 94 ASP A O 1
ATOM 742 N N . SER A 1 95 ? 0.496 -10.007 14.468 1.00 60.47 95 SER A N 1
ATOM 743 C CA . SER A 1 95 ? 0.816 -10.277 15.870 1.00 60.47 95 SER A CA 1
ATOM 744 C C . SER A 1 95 ? 1.771 -11.481 15.944 1.00 60.47 95 SER A C 1
ATOM 746 O O . SER A 1 95 ? 1.383 -12.620 15.665 1.00 60.47 95 SER A O 1
ATOM 748 N N . LYS A 1 96 ? 3.040 -11.196 16.291 1.00 51.31 96 LYS A N 1
ATOM 749 C CA . LYS A 1 96 ? 4.187 -12.115 16.449 1.00 51.31 96 LYS A CA 1
ATOM 750 C C . LYS A 1 96 ? 3.959 -13.149 17.559 1.00 51.31 96 LYS A C 1
ATOM 752 O O . LYS A 1 96 ? 4.703 -13.246 18.533 1.00 51.31 96 LYS A O 1
ATOM 757 N N . LEU A 1 97 ? 2.886 -13.919 17.451 1.00 48.81 97 LEU A N 1
ATOM 758 C CA . LEU A 1 97 ? 2.651 -15.115 18.232 1.00 48.81 97 LEU A CA 1
ATOM 759 C C . LEU A 1 97 ? 3.599 -16.170 17.669 1.00 48.81 97 LEU A C 1
ATOM 761 O O . LEU A 1 97 ? 3.393 -16.660 16.558 1.00 48.81 97 LEU A O 1
ATOM 765 N N . GLY A 1 98 ? 4.669 -16.458 18.414 1.00 46.06 98 GLY A N 1
ATOM 766 C CA . GLY A 1 98 ? 5.606 -17.529 18.093 1.00 46.06 98 GLY A CA 1
ATOM 767 C C . GLY A 1 98 ? 4.843 -18.819 17.792 1.00 46.06 98 GLY A C 1
ATOM 768 O O . GLY A 1 98 ? 4.075 -19.306 18.623 1.00 46.06 98 GLY A O 1
ATOM 769 N N . GLY A 1 99 ? 5.009 -19.327 16.574 1.00 53.12 99 GLY A N 1
ATOM 770 C CA . GLY A 1 99 ? 4.235 -20.436 16.035 1.00 53.12 99 GLY A CA 1
ATOM 771 C C . GLY A 1 99 ? 4.565 -20.696 14.566 1.00 53.12 99 GLY A C 1
ATOM 772 O O . GLY A 1 99 ? 5.429 -20.045 13.985 1.00 53.12 99 GLY A O 1
ATOM 773 N N . VAL A 1 100 ? 3.876 -21.675 13.979 1.00 50.09 100 VAL A N 1
ATOM 774 C CA . VAL A 1 100 ? 4.008 -22.069 12.566 1.00 50.09 100 VAL A CA 1
ATOM 775 C C . VAL A 1 100 ? 3.723 -20.872 11.646 1.00 50.09 100 VAL A C 1
ATOM 777 O O . VAL A 1 100 ? 2.767 -20.134 11.893 1.00 50.09 100 VAL A O 1
ATOM 780 N N . ARG A 1 101 ? 4.527 -20.701 10.584 1.00 56.06 101 ARG A N 1
ATOM 781 C CA . ARG A 1 101 ? 4.325 -19.691 9.527 1.00 56.06 101 ARG A CA 1
ATOM 782 C C . ARG A 1 101 ? 2.900 -19.828 8.969 1.00 56.06 101 ARG A C 1
ATOM 784 O O . ARG A 1 101 ? 2.494 -20.919 8.573 1.00 56.06 101 ARG A O 1
ATOM 791 N N . ARG A 1 102 ? 2.124 -18.743 8.992 1.00 64.75 102 ARG A N 1
ATOM 792 C CA . ARG A 1 102 ? 0.738 -18.682 8.495 1.00 64.75 102 ARG A CA 1
ATOM 793 C C . ARG A 1 102 ? 0.554 -17.415 7.690 1.00 64.75 102 ARG A C 1
ATOM 795 O O . ARG A 1 102 ? 1.057 -16.369 8.097 1.00 64.75 102 ARG A O 1
ATOM 802 N N . THR A 1 103 ? -0.207 -17.511 6.608 1.00 74.94 103 THR A N 1
ATOM 803 C CA . THR A 1 103 ? -0.512 -16.362 5.749 1.00 74.94 103 THR A CA 1
ATOM 804 C C . THR A 1 103 ? -1.408 -15.353 6.473 1.00 74.94 103 THR A C 1
ATOM 806 O O . THR A 1 103 ? -2.149 -15.717 7.395 1.00 74.94 103 THR A O 1
ATOM 809 N N . MET A 1 104 ? -1.409 -14.089 6.028 1.00 73.12 104 MET A N 1
ATOM 810 C CA . MET A 1 104 ? -2.324 -13.068 6.564 1.00 73.12 104 MET A CA 1
ATOM 811 C C . MET A 1 104 ? -3.794 -13.506 6.481 1.00 73.12 104 MET A C 1
ATOM 813 O O . MET A 1 104 ? -4.560 -13.261 7.409 1.00 73.12 104 MET A O 1
ATOM 817 N N . PHE A 1 105 ? -4.179 -14.219 5.416 1.00 71.81 105 PHE A N 1
ATOM 818 C CA . PHE A 1 105 ? -5.523 -14.785 5.271 1.00 71.81 105 PHE A CA 1
ATOM 819 C C . PHE A 1 105 ? -5.853 -15.817 6.350 1.00 71.81 105 PHE A C 1
ATOM 821 O O . PHE A 1 105 ? -6.927 -15.758 6.943 1.00 71.81 105 PHE A O 1
ATOM 828 N N . GLN A 1 106 ? -4.942 -16.750 6.635 1.00 70.06 106 GLN A N 1
ATOM 829 C CA . GLN A 1 106 ? -5.157 -17.758 7.679 1.00 70.06 106 GLN A CA 1
ATOM 830 C C . GLN A 1 106 ? -5.280 -17.110 9.059 1.00 70.06 106 GLN A C 1
ATOM 832 O O . GLN A 1 106 ? -6.173 -17.454 9.827 1.00 70.06 106 GLN A O 1
ATOM 837 N N . ARG A 1 107 ? -4.438 -16.116 9.355 1.00 74.50 107 ARG A N 1
ATOM 838 C CA . ARG A 1 107 ? -4.512 -15.378 10.622 1.00 74.50 107 ARG A CA 1
ATOM 839 C C . ARG A 1 107 ? -5.781 -14.534 10.732 1.00 74.50 107 ARG A C 1
ATOM 841 O O . ARG A 1 107 ? -6.371 -14.463 11.804 1.00 74.50 107 ARG A O 1
ATOM 848 N N . ALA A 1 108 ? -6.232 -13.935 9.632 1.00 76.69 108 ALA A N 1
ATOM 849 C CA . ALA A 1 108 ? -7.510 -13.236 9.583 1.00 76.69 108 ALA A CA 1
ATOM 850 C C . ALA A 1 108 ? -8.678 -14.183 9.896 1.00 76.69 108 ALA A C 1
ATOM 852 O O . ALA A 1 108 ? -9.525 -13.841 10.718 1.00 76.69 108 ALA A O 1
ATOM 853 N N . LEU A 1 109 ? -8.685 -15.392 9.323 1.00 74.62 109 LEU A N 1
ATOM 854 C CA . LEU A 1 109 ? -9.689 -16.417 9.627 1.00 74.62 109 LEU A CA 1
ATOM 855 C C . LEU A 1 109 ? -9.669 -16.823 11.106 1.00 74.62 109 LEU A C 1
ATOM 857 O O . LEU A 1 109 ? -10.728 -16.854 11.731 1.00 74.62 109 LEU A O 1
ATOM 861 N N . ASP A 1 110 ? -8.484 -17.058 11.678 1.00 79.19 110 ASP A N 1
ATOM 862 C CA . ASP A 1 110 ? -8.321 -17.407 13.098 1.00 79.19 110 ASP A CA 1
ATOM 863 C C . ASP A 1 110 ? -8.886 -16.315 14.032 1.00 79.19 110 ASP A C 1
ATOM 865 O O . ASP A 1 110 ? -9.449 -16.615 15.087 1.00 79.19 110 ASP A O 1
ATOM 869 N N . LEU A 1 111 ? -8.759 -15.041 13.642 1.00 82.00 111 LEU A N 1
ATOM 870 C CA . LEU A 1 111 ? -9.256 -13.882 14.392 1.00 82.00 111 LEU A CA 1
ATOM 871 C C . LEU A 1 111 ? -10.729 -13.542 14.107 1.00 82.00 111 LEU A C 1
ATOM 873 O O . LEU A 1 111 ? -11.287 -12.667 14.772 1.00 82.00 111 LEU A O 1
ATOM 877 N N . GLY A 1 112 ? -11.361 -14.184 13.120 1.00 80.12 112 GLY A N 1
ATOM 878 C CA . GLY A 1 112 ? -12.692 -13.804 12.636 1.00 80.12 112 GLY A CA 1
ATOM 879 C C . GLY A 1 112 ? -12.717 -12.456 11.899 1.00 80.12 112 GLY A C 1
ATOM 880 O O . GLY A 1 112 ? -13.747 -11.780 11.868 1.00 80.12 112 GLY A O 1
ATOM 881 N N . LEU A 1 113 ? -11.585 -12.034 11.333 1.00 83.38 113 LEU A N 1
ATOM 882 C CA . LEU A 1 113 ? -11.477 -10.851 10.485 1.00 83.38 113 LEU A CA 1
ATOM 883 C C . LEU A 1 113 ? -11.968 -11.192 9.062 1.00 83.38 113 LEU A C 1
ATOM 885 O O . LEU A 1 113 ? -11.537 -12.201 8.499 1.00 83.38 113 LEU A O 1
ATOM 889 N N . PRO A 1 114 ? -12.840 -10.376 8.439 1.00 81.44 114 PRO A N 1
ATOM 890 C CA . PRO A 1 114 ? -13.322 -10.645 7.086 1.00 81.44 114 PRO A CA 1
ATOM 891 C C . PRO A 1 114 ? -12.182 -10.740 6.062 1.00 81.44 114 PRO A C 1
ATOM 893 O O . PRO A 1 114 ? -11.364 -9.827 5.965 1.00 81.44 114 PRO A O 1
ATOM 896 N N . ALA A 1 115 ? -12.178 -11.787 5.229 1.00 77.12 115 ALA A N 1
ATOM 897 C CA . ALA A 1 115 ? -11.182 -11.973 4.165 1.00 77.12 115 ALA A CA 1
ATOM 898 C C . ALA A 1 115 ? -11.098 -10.763 3.212 1.00 77.12 115 ALA A C 1
ATOM 900 O O . ALA A 1 115 ? -10.007 -10.352 2.824 1.00 77.12 115 ALA A O 1
ATOM 901 N N . SER A 1 116 ? -12.236 -10.103 2.959 1.00 83.31 116 SER A N 1
ATOM 902 C CA . SER A 1 116 ? -12.309 -8.868 2.168 1.00 83.31 116 SER A CA 1
ATOM 903 C C . SER A 1 116 ? -11.424 -7.734 2.706 1.00 83.31 116 SER A C 1
ATOM 905 O O . SER A 1 116 ? -11.082 -6.821 1.965 1.00 83.31 116 SER A O 1
ATOM 907 N N . PHE A 1 117 ? -11.079 -7.735 4.000 1.00 84.94 117 PHE A N 1
ATOM 908 C CA . PHE A 1 117 ? -10.179 -6.725 4.566 1.00 84.94 117 PHE A CA 1
ATOM 909 C C . PHE A 1 117 ? -8.716 -7.004 4.222 1.00 84.94 117 PHE A C 1
ATOM 911 O O . PHE A 1 117 ? -7.961 -6.067 3.979 1.00 84.94 117 PHE A O 1
ATOM 918 N N . VAL A 1 118 ? -8.327 -8.279 4.159 1.00 85.69 118 VAL A N 1
ATOM 919 C CA . VAL A 1 118 ? -6.986 -8.686 3.720 1.00 85.69 118 VAL A CA 1
ATOM 920 C C . VAL A 1 118 ? -6.812 -8.384 2.232 1.00 85.69 118 VAL A C 1
ATOM 922 O O . VAL A 1 118 ? -5.800 -7.808 1.839 1.00 85.69 118 VAL A O 1
ATOM 925 N N . GLU A 1 119 ? -7.834 -8.678 1.424 1.00 83.12 119 GLU A N 1
ATOM 926 C CA . GLU A 1 119 ? -7.869 -8.333 -0.004 1.00 83.12 119 GLU A CA 1
ATOM 927 C C . GLU A 1 119 ? -7.739 -6.823 -0.225 1.00 83.12 119 GLU A C 1
ATOM 929 O O . GLU A 1 119 ? -6.897 -6.388 -1.008 1.00 83.12 119 GLU A O 1
ATOM 934 N N . LEU A 1 120 ? -8.514 -6.016 0.508 1.00 84.88 120 LEU A N 1
ATOM 935 C CA . LEU A 1 120 ? -8.475 -4.561 0.372 1.00 84.88 120 LEU A CA 1
ATOM 936 C C . LEU A 1 120 ? -7.142 -3.957 0.839 1.00 84.88 120 LEU A C 1
ATOM 938 O O . LEU A 1 120 ? -6.670 -2.999 0.232 1.00 84.88 120 LEU A O 1
ATOM 942 N N . ARG A 1 121 ? -6.508 -4.516 1.883 1.00 93.00 121 ARG A N 1
ATOM 943 C CA . ARG A 1 121 ? -5.136 -4.139 2.275 1.00 93.00 121 ARG A CA 1
ATOM 944 C C . ARG A 1 121 ? -4.184 -4.401 1.116 1.00 93.00 121 ARG A C 1
ATOM 946 O O . ARG A 1 121 ? -3.431 -3.507 0.755 1.00 93.00 121 ARG A O 1
ATOM 953 N N . HIS A 1 122 ? -4.222 -5.602 0.540 1.00 85.31 122 HIS A N 1
ATOM 954 C CA . HIS A 1 122 ? -3.343 -5.976 -0.568 1.00 85.31 122 HIS A CA 1
ATOM 955 C C . HIS A 1 122 ? -3.558 -5.083 -1.804 1.00 85.31 122 HIS A C 1
ATOM 957 O O . HIS A 1 122 ? -2.595 -4.649 -2.432 1.00 85.31 122 HIS A O 1
ATOM 963 N N . GLU A 1 123 ? -4.810 -4.748 -2.129 1.00 84.62 123 GLU A N 1
ATOM 964 C CA . GLU A 1 123 ? -5.133 -3.789 -3.190 1.00 84.62 123 GLU A CA 1
ATOM 965 C C . GLU A 1 123 ? -4.547 -2.399 -2.897 1.00 84.62 123 GLU A C 1
ATOM 967 O O . GLU A 1 123 ? -3.887 -1.822 -3.755 1.00 84.62 123 GLU A O 1
ATOM 972 N N . ALA A 1 124 ? -4.715 -1.889 -1.674 1.00 89.12 124 ALA A N 1
ATOM 973 C CA . ALA A 1 124 ? -4.231 -0.567 -1.285 1.00 89.12 124 ALA A CA 1
ATOM 974 C C . ALA A 1 124 ? -2.703 -0.426 -1.239 1.00 89.12 124 ALA A C 1
ATOM 976 O O . ALA A 1 124 ? -2.217 0.698 -1.356 1.00 89.12 124 ALA A O 1
ATOM 977 N N . THR A 1 125 ? -1.955 -1.520 -1.057 1.00 87.44 125 THR A N 1
ATOM 978 C CA . THR A 1 125 ? -0.485 -1.489 -1.001 1.00 87.44 125 THR A CA 1
ATOM 979 C C . THR A 1 125 ? 0.184 -1.798 -2.337 1.00 87.44 125 THR A C 1
ATOM 981 O O . THR A 1 125 ? 1.193 -1.176 -2.648 1.00 87.44 125 THR A O 1
ATOM 984 N N . HIS A 1 126 ? -0.359 -2.723 -3.138 1.00 83.56 126 HIS A N 1
ATOM 985 C CA . HIS A 1 126 ? 0.321 -3.209 -4.352 1.00 83.56 126 HIS A CA 1
ATOM 986 C C . HIS A 1 126 ? -0.392 -2.867 -5.662 1.00 83.56 126 HIS A C 1
ATOM 988 O O . HIS A 1 126 ? 0.150 -3.132 -6.735 1.00 83.56 126 HIS A O 1
ATOM 994 N N . ARG A 1 127 ? -1.620 -2.344 -5.612 1.00 84.06 127 ARG A N 1
ATOM 995 C CA . ARG A 1 127 ? -2.403 -1.992 -6.804 1.00 84.06 127 ARG A CA 1
ATOM 996 C C . ARG A 1 127 ? -2.737 -0.505 -6.801 1.00 84.06 127 ARG A C 1
ATOM 998 O O . ARG A 1 127 ? -2.128 0.298 -6.099 1.00 84.06 127 ARG A O 1
ATOM 1005 N N . GLU A 1 128 ? -3.688 -0.123 -7.645 1.00 85.81 128 GLU A N 1
ATOM 1006 C CA . GLU A 1 128 ? -4.238 1.219 -7.600 1.00 85.81 128 GLU A CA 1
ATOM 1007 C C . GLU A 1 128 ? -4.959 1.444 -6.268 1.00 85.81 128 GLU A C 1
ATOM 1009 O O . GLU A 1 128 ? -5.723 0.601 -5.798 1.00 85.81 128 GLU A O 1
ATOM 1014 N N . LEU A 1 129 ? -4.723 2.614 -5.676 1.00 92.25 129 LEU A N 1
ATOM 1015 C CA . LEU A 1 129 ? -5.362 3.026 -4.437 1.00 92.25 129 LEU A CA 1
ATOM 1016 C C . LEU A 1 129 ? -6.893 2.855 -4.553 1.00 92.25 129 LEU A C 1
ATOM 1018 O O . LEU A 1 129 ? -7.480 3.350 -5.518 1.00 92.25 129 LEU A O 1
ATOM 1022 N N . PRO A 1 130 ? -7.587 2.238 -3.586 1.00 92.50 130 PRO A N 1
ATOM 1023 C CA . PRO A 1 130 ? -9.023 2.038 -3.700 1.00 92.50 130 PRO A CA 1
ATOM 1024 C C . PRO A 1 130 ? -9.804 3.355 -3.791 1.00 92.50 130 PRO A C 1
ATOM 1026 O O . PRO A 1 130 ? -9.339 4.445 -3.417 1.00 92.50 130 PRO A O 1
ATOM 1029 N N . SER A 1 131 ? -11.028 3.263 -4.310 1.00 95.12 131 SER A N 1
ATOM 1030 C CA . SER A 1 131 ? -11.920 4.421 -4.374 1.00 95.12 131 SER A CA 1
ATOM 1031 C C . SER A 1 131 ? -12.279 4.918 -2.970 1.00 95.12 131 SER A C 1
ATOM 1033 O O . SER A 1 131 ? -12.375 4.146 -2.014 1.00 95.12 131 SER A O 1
ATOM 1035 N N . LEU A 1 132 ? -12.541 6.220 -2.847 1.00 95.31 132 LEU A N 1
ATOM 1036 C CA . LEU A 1 132 ? -12.888 6.830 -1.563 1.00 95.31 132 LEU A CA 1
ATOM 1037 C C . LEU A 1 132 ? -14.141 6.198 -0.928 1.00 95.31 132 LEU A C 1
ATOM 1039 O O . LEU A 1 132 ? -14.189 6.003 0.281 1.00 95.31 132 LEU A O 1
ATOM 1043 N N . THR A 1 133 ? -15.133 5.818 -1.737 1.00 94.19 133 THR A N 1
ATOM 1044 C CA . THR A 1 133 ? -16.342 5.126 -1.262 1.00 94.19 133 THR A CA 1
ATOM 1045 C C . THR A 1 133 ? -16.019 3.768 -0.641 1.00 94.19 133 THR A C 1
ATOM 1047 O O . THR A 1 133 ? -16.558 3.432 0.411 1.00 94.19 133 THR A O 1
ATOM 1050 N N . VAL A 1 134 ? -15.126 2.995 -1.268 1.00 91.62 134 VAL A N 1
ATOM 1051 C CA . VAL A 1 134 ? -14.685 1.696 -0.737 1.00 91.62 134 VAL A CA 1
ATOM 1052 C C . VAL A 1 134 ? -13.956 1.892 0.589 1.00 91.62 134 VAL A C 1
ATOM 1054 O O . VAL A 1 134 ? -14.290 1.222 1.563 1.00 91.62 134 VAL A O 1
ATOM 1057 N N . LEU A 1 135 ? -13.034 2.855 0.653 1.00 97.19 135 LEU A N 1
ATOM 1058 C CA . LEU A 1 135 ? -12.256 3.153 1.856 1.00 97.19 135 LEU A CA 1
ATOM 1059 C C . LEU A 1 135 ? -13.131 3.614 3.031 1.00 97.19 135 LEU A C 1
ATOM 1061 O O . LEU A 1 135 ? -12.994 3.080 4.126 1.00 97.19 135 LEU A O 1
ATOM 1065 N N . ARG A 1 136 ? -14.092 4.519 2.802 1.00 96.94 136 ARG A N 1
ATOM 1066 C CA . ARG A 1 136 ? -15.059 4.956 3.828 1.00 96.94 136 ARG A CA 1
ATOM 1067 C C . ARG A 1 136 ? -15.854 3.785 4.402 1.00 96.94 136 ARG A C 1
ATOM 1069 O O . ARG A 1 136 ? -15.933 3.624 5.619 1.00 96.94 136 ARG A O 1
ATOM 1076 N N . ASN A 1 137 ? -16.414 2.950 3.524 1.00 92.50 137 ASN A N 1
ATOM 1077 C CA . ASN A 1 137 ? -17.188 1.777 3.930 1.00 92.50 137 ASN A CA 1
ATOM 1078 C C . ASN A 1 137 ? -16.324 0.767 4.692 1.00 92.50 137 ASN A C 1
ATOM 1080 O O . ASN A 1 137 ? -16.769 0.192 5.684 1.00 92.50 137 ASN A O 1
ATOM 1084 N N . ALA A 1 138 ? -15.089 0.552 4.241 1.00 94.19 138 ALA A N 1
ATOM 1085 C CA . ALA A 1 138 ? -14.156 -0.346 4.897 1.00 94.19 138 ALA A CA 1
ATOM 1086 C C . ALA A 1 138 ? -13.783 0.157 6.295 1.00 94.19 138 ALA A C 1
ATOM 1088 O O . ALA A 1 138 ? -13.877 -0.610 7.246 1.00 94.19 138 ALA A O 1
ATOM 1089 N N . SER A 1 139 ? -13.455 1.443 6.453 1.00 97.50 139 SER A N 1
ATOM 1090 C CA . SER A 1 139 ? -13.144 2.035 7.758 1.00 97.50 139 SER A CA 1
ATOM 1091 C C . SER A 1 139 ? -14.314 1.967 8.736 1.00 97.50 139 SER A C 1
ATOM 1093 O O . SER A 1 139 ? -14.099 1.643 9.902 1.00 97.50 139 SER A O 1
ATOM 1095 N N . GLN A 1 140 ? -15.546 2.197 8.272 1.00 96.12 140 GLN A N 1
ATOM 1096 C CA . GLN A 1 140 ? -16.739 2.062 9.109 1.00 96.12 140 GLN A CA 1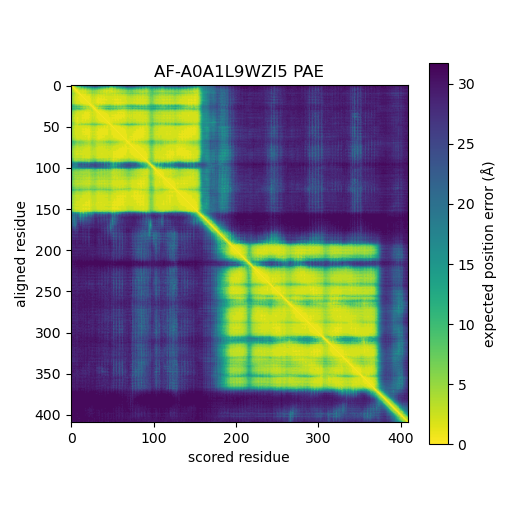
ATOM 1097 C C . GLN A 1 140 ? -16.927 0.617 9.596 1.00 96.12 140 GLN A C 1
ATOM 1099 O O . GLN A 1 140 ? -17.050 0.379 10.797 1.00 96.12 140 GLN A O 1
ATOM 1104 N N . ARG A 1 141 ? -16.847 -0.361 8.684 1.00 94.31 141 ARG A N 1
ATOM 1105 C CA . ARG A 1 141 ? -16.923 -1.789 9.038 1.00 94.31 141 ARG A CA 1
ATOM 1106 C C . ARG A 1 141 ? -15.779 -2.217 9.964 1.00 94.31 141 ARG A C 1
ATOM 1108 O O . ARG A 1 141 ? -15.981 -3.071 10.821 1.00 94.31 141 ARG A O 1
ATOM 1115 N N . SER A 1 142 ? -14.585 -1.642 9.812 1.00 96.88 142 SER A N 1
ATOM 1116 C CA . SER A 1 142 ? -13.452 -1.901 10.707 1.00 96.88 142 SER A CA 1
ATOM 1117 C C . SER A 1 142 ? -13.703 -1.387 12.122 1.00 96.88 142 SER A C 1
ATOM 1119 O O . SER A 1 142 ? -13.369 -2.085 13.074 1.00 96.88 142 SER A O 1
ATOM 1121 N N . LEU A 1 143 ? -14.303 -0.202 12.281 1.00 97.56 143 LEU A N 1
ATOM 1122 C CA . LEU A 1 143 ? -14.669 0.338 13.597 1.00 97.56 143 LEU A CA 1
ATOM 1123 C C . LEU A 1 143 ? -15.753 -0.509 14.278 1.00 97.56 143 LEU A C 1
ATOM 1125 O O . LEU A 1 143 ? -15.634 -0.817 15.462 1.00 97.56 143 LEU A O 1
ATOM 1129 N N . GLU A 1 144 ? -16.764 -0.952 13.531 1.00 94.31 144 GLU A N 1
ATOM 1130 C CA . GLU A 1 144 ? -17.786 -1.888 14.028 1.00 94.31 144 GLU A CA 1
ATOM 1131 C C . GLU A 1 144 ? -17.161 -3.218 14.468 1.00 94.31 144 GLU A C 1
ATOM 1133 O O . GLU A 1 144 ? -17.403 -3.697 15.573 1.00 94.31 144 GLU A O 1
ATOM 1138 N N . TRP A 1 145 ? -16.266 -3.776 13.653 1.00 95.19 145 TRP A N 1
ATOM 1139 C CA . TRP A 1 145 ? -15.554 -4.999 14.011 1.00 95.19 145 TRP A CA 1
ATOM 1140 C C . TRP A 1 145 ? -14.661 -4.807 15.249 1.00 95.19 145 TRP A C 1
ATOM 1142 O O . TRP A 1 145 ? -14.638 -5.660 16.135 1.00 95.19 145 TRP A O 1
ATOM 1152 N N . LEU A 1 146 ? -13.950 -3.677 15.359 1.00 95.88 146 LEU A N 1
ATOM 1153 C CA . LEU A 1 146 ? -13.118 -3.336 16.523 1.00 95.88 146 LEU A CA 1
ATOM 1154 C C . LEU A 1 146 ? -13.943 -3.198 17.805 1.00 95.88 146 LEU A C 1
ATOM 1156 O O . LEU A 1 146 ? -13.442 -3.513 18.893 1.00 95.88 146 LEU A O 1
ATOM 1160 N N . TRP A 1 147 ? -15.189 -2.739 17.692 1.00 95.44 147 TRP A N 1
ATOM 1161 C CA . TRP A 1 147 ? -16.112 -2.697 18.815 1.00 95.44 147 TRP A CA 1
ATOM 1162 C C . TRP A 1 147 ? -16.361 -4.098 19.379 1.00 95.44 147 TRP A C 1
ATOM 1164 O O . TRP A 1 147 ? -16.059 -4.344 20.551 1.00 95.44 147 TRP A O 1
ATOM 1174 N N . ASP A 1 148 ? -16.813 -5.029 18.540 1.00 91.88 148 ASP A N 1
ATOM 1175 C CA . ASP A 1 148 ? -17.115 -6.406 18.948 1.00 91.88 148 ASP A CA 1
ATOM 1176 C C . ASP A 1 148 ? -15.855 -7.175 19.370 1.00 91.88 148 ASP A C 1
ATOM 1178 O O . ASP A 1 148 ? -15.855 -7.964 20.325 1.00 91.88 148 ASP A O 1
ATOM 1182 N N . TYR A 1 149 ? -14.742 -6.932 18.676 1.00 92.50 149 TYR A N 1
ATOM 1183 C CA . TYR A 1 149 ? -13.478 -7.608 18.927 1.00 92.50 149 TYR A CA 1
ATOM 1184 C C . TYR A 1 149 ? -12.837 -7.174 20.251 1.00 92.50 149 TYR A C 1
ATOM 1186 O O . TYR A 1 149 ? -12.374 -8.036 21.006 1.00 92.50 149 TYR A O 1
ATOM 1194 N N . TYR A 1 150 ? -12.832 -5.874 20.559 1.00 94.12 150 TYR A N 1
ATOM 1195 C CA . TYR A 1 150 ? -12.088 -5.309 21.688 1.00 94.12 150 TYR A CA 1
ATOM 1196 C C . TYR A 1 150 ? -12.965 -4.483 22.639 1.00 94.12 150 TYR A C 1
ATOM 1198 O O . TYR A 1 150 ? -13.071 -4.819 23.821 1.00 94.12 150 TYR A O 1
ATOM 1206 N N . TRP A 1 151 ? -13.597 -3.409 22.158 1.00 95.19 151 TRP A N 1
ATOM 1207 C CA . TRP A 1 151 ? -14.180 -2.379 23.030 1.00 95.19 151 TRP A CA 1
ATOM 1208 C C . TRP A 1 151 ? -15.378 -2.846 23.860 1.00 95.19 151 TRP A C 1
ATOM 1210 O O . TRP A 1 151 ? -15.464 -2.477 25.034 1.00 95.19 151 TRP A O 1
ATOM 1220 N N . ALA A 1 152 ? -16.250 -3.697 23.317 1.00 92.69 152 ALA A N 1
ATOM 1221 C CA . ALA A 1 152 ? -17.393 -4.266 24.035 1.00 92.69 152 ALA A CA 1
ATOM 1222 C C . ALA A 1 152 ? -16.959 -5.102 25.256 1.00 92.69 152 ALA A C 1
ATOM 1224 O O . ALA A 1 152 ? -17.670 -5.193 26.253 1.00 92.69 152 ALA A O 1
ATOM 1225 N N . LYS A 1 153 ? -15.748 -5.672 25.218 1.00 91.44 153 LYS A N 1
ATOM 1226 C CA . LYS A 1 153 ? -15.200 -6.536 26.276 1.00 91.44 153 LYS A CA 1
ATOM 1227 C C . LYS A 1 153 ? -14.485 -5.751 27.383 1.00 91.44 153 LYS A C 1
ATOM 1229 O O . LYS A 1 153 ? -14.188 -6.317 28.432 1.00 91.44 153 LYS A O 1
ATOM 1234 N N . THR A 1 154 ? -14.219 -4.456 27.184 1.00 85.12 154 THR A N 1
ATOM 1235 C CA . THR A 1 154 ? -13.450 -3.626 28.138 1.00 85.12 154 THR A CA 1
ATOM 1236 C C . THR A 1 154 ? -14.173 -3.324 29.456 1.00 85.12 154 THR A C 1
ATOM 1238 O O . THR A 1 154 ? -13.505 -2.991 30.436 1.00 85.12 154 THR A O 1
ATOM 1241 N N . GLU A 1 155 ? -15.499 -3.485 29.517 1.00 68.50 155 GLU A N 1
ATOM 1242 C CA . GLU A 1 155 ? -16.297 -3.336 30.748 1.00 68.50 155 GLU A CA 1
ATOM 1243 C C . GLU A 1 155 ? -16.409 -4.629 31.558 1.00 68.50 155 GLU A C 1
ATOM 1245 O O . GLU A 1 155 ? -16.547 -4.580 32.777 1.00 68.50 155 GLU A O 1
ATOM 1250 N N . ALA A 1 156 ? -16.314 -5.790 30.906 1.00 54.03 156 ALA A N 1
ATOM 1251 C CA . ALA A 1 156 ? -16.553 -7.085 31.541 1.00 54.03 156 ALA A CA 1
ATOM 1252 C C . ALA A 1 156 ? -15.380 -7.584 32.407 1.00 54.03 156 ALA A C 1
ATOM 1254 O O . ALA A 1 156 ? -15.493 -8.617 33.061 1.00 54.03 156 ALA A O 1
ATOM 1255 N N . SER A 1 157 ? -14.245 -6.876 32.427 1.00 43.66 157 SER A N 1
ATOM 1256 C CA . SER A 1 157 ? -13.030 -7.331 33.108 1.00 43.66 157 SER A CA 1
ATOM 1257 C C . SER A 1 157 ? -12.798 -6.610 34.441 1.00 43.66 157 SER A C 1
ATOM 1259 O O . SER A 1 157 ? -11.946 -5.728 34.550 1.00 43.66 157 SER A O 1
ATOM 1261 N N . VAL A 1 158 ? -13.509 -7.060 35.477 1.00 37.31 158 VAL A N 1
ATOM 1262 C CA . VAL A 1 158 ? -13.154 -6.921 36.905 1.00 37.31 158 VAL A CA 1
ATOM 1263 C C . VAL A 1 158 ? -12.995 -8.358 37.458 1.00 37.31 158 VAL A C 1
ATOM 1265 O O . VAL A 1 158 ? -13.685 -9.259 36.991 1.00 37.31 158 VAL A O 1
ATOM 1268 N N . PRO A 1 159 ? -12.000 -8.647 38.318 1.00 38.91 159 PRO A N 1
ATOM 1269 C CA . PRO A 1 159 ? -10.983 -9.657 38.016 1.00 38.91 159 PRO A CA 1
ATOM 1270 C C . PRO A 1 159 ? -11.309 -11.082 38.488 1.00 38.91 159 PRO A C 1
ATOM 1272 O O . PRO A 1 159 ? -11.508 -11.345 39.670 1.00 38.91 159 PRO A O 1
ATOM 1275 N N . GLY A 1 160 ? -11.218 -12.027 37.555 1.00 36.94 160 GLY A N 1
ATOM 1276 C CA . GLY A 1 160 ? -11.250 -13.464 37.813 1.00 36.94 160 GLY A CA 1
ATOM 1277 C C . GLY A 1 160 ? -11.670 -14.190 36.544 1.00 36.94 160 GLY A C 1
ATOM 1278 O O . GLY A 1 160 ? -12.771 -13.972 36.071 1.00 36.94 160 GLY A O 1
ATOM 1279 N N . PHE A 1 161 ? -10.801 -15.046 36.009 1.00 32.12 161 PHE A N 1
ATOM 1280 C CA . PHE A 1 161 ? -10.990 -15.851 34.792 1.00 32.12 161 PHE A CA 1
ATOM 1281 C C . PHE A 1 161 ? -10.814 -15.152 33.428 1.00 32.12 161 PHE A C 1
ATOM 1283 O O . PHE A 1 161 ? -11.722 -14.576 32.847 1.00 32.12 161 PHE A O 1
ATOM 1290 N N . GLY A 1 162 ? -9.630 -15.382 32.848 1.00 31.56 162 GLY A N 1
ATOM 1291 C CA . GLY A 1 162 ? -9.576 -15.995 31.519 1.00 31.56 162 GLY A CA 1
ATOM 1292 C C . GLY A 1 162 ? -9.772 -15.092 30.307 1.00 31.56 162 GLY A C 1
ATOM 1293 O O . GLY A 1 162 ? -10.517 -15.458 29.405 1.00 31.56 162 GLY A O 1
ATOM 1294 N N . ALA A 1 163 ? -9.027 -13.987 30.208 1.00 34.34 163 ALA A N 1
ATOM 1295 C CA . ALA A 1 163 ? -8.639 -13.505 28.884 1.00 34.34 163 ALA A CA 1
ATOM 1296 C C . ALA A 1 163 ? -7.804 -14.611 28.219 1.00 34.34 163 ALA A C 1
ATOM 1298 O O . ALA A 1 163 ? -6.687 -14.915 28.650 1.00 34.34 163 ALA A O 1
ATOM 1299 N N . VAL A 1 164 ? -8.403 -15.272 27.234 1.00 36.41 164 VAL A N 1
ATOM 1300 C CA . VAL A 1 164 ? -7.798 -16.354 26.464 1.00 36.41 164 VAL A CA 1
ATOM 1301 C C . VAL A 1 164 ? -6.497 -15.850 25.834 1.00 36.41 164 VAL A C 1
ATOM 1303 O O . VAL A 1 164 ? -6.502 -15.012 24.942 1.00 36.41 164 VAL A O 1
ATOM 1306 N N . GLY A 1 165 ? -5.380 -16.360 26.355 1.00 33.53 165 GLY A N 1
ATOM 1307 C CA . GLY A 1 165 ? -4.206 -16.729 25.568 1.00 33.53 165 GLY A CA 1
ATOM 1308 C C . GLY A 1 165 ? -3.453 -15.639 24.806 1.00 33.53 165 GLY A C 1
ATOM 1309 O O . GLY A 1 165 ? -3.265 -15.771 23.607 1.00 33.53 165 GLY A O 1
ATOM 1310 N N . ALA A 1 166 ? -2.872 -14.667 25.507 1.00 32.56 166 ALA A N 1
ATOM 1311 C CA . ALA A 1 166 ? -1.571 -14.122 25.104 1.00 32.56 166 ALA A CA 1
ATOM 1312 C C . ALA A 1 166 ? -0.608 -14.236 26.294 1.00 32.56 166 ALA A C 1
ATOM 1314 O O . ALA A 1 166 ? -0.445 -13.344 27.139 1.00 32.56 166 ALA A O 1
ATOM 1315 N N . SER A 1 167 ? -0.039 -15.430 26.428 1.00 29.45 167 SER A N 1
ATOM 1316 C CA . SER A 1 167 ? 1.046 -15.724 27.358 1.00 29.45 167 SER A CA 1
ATOM 1317 C C . SER A 1 167 ? 2.351 -15.197 26.772 1.00 29.45 167 SER A C 1
ATOM 1319 O O . SER A 1 167 ? 3.084 -15.926 26.119 1.00 29.45 167 SER A O 1
ATOM 1321 N N . VAL A 1 168 ? 2.646 -13.921 27.018 1.00 35.47 168 VAL A N 1
ATOM 1322 C CA . VAL A 1 168 ? 4.012 -13.399 26.922 1.00 35.47 168 VAL A CA 1
ATOM 1323 C C . VAL A 1 168 ? 4.737 -13.817 28.197 1.00 35.47 168 VAL A C 1
ATOM 1325 O O . VAL A 1 168 ? 4.476 -13.286 29.277 1.00 35.47 168 VAL A O 1
ATOM 1328 N N . SER A 1 169 ? 5.605 -14.816 28.072 1.00 30.66 169 SER A N 1
ATOM 1329 C CA . SER A 1 169 ? 6.603 -15.170 29.075 1.00 30.66 169 SER A CA 1
ATOM 1330 C C . SER A 1 169 ? 7.975 -14.860 28.494 1.00 30.66 169 SER A C 1
ATOM 1332 O O . SER A 1 169 ? 8.455 -15.596 27.643 1.00 30.66 169 SER A O 1
ATOM 1334 N N . GLY A 1 170 ? 8.559 -13.765 28.984 1.00 34.72 170 GLY A N 1
ATOM 1335 C CA . GLY A 1 170 ? 9.995 -13.515 29.090 1.00 34.72 170 GLY A CA 1
ATOM 1336 C C . GLY A 1 170 ? 10.859 -13.782 27.862 1.00 34.72 170 GLY A C 1
ATOM 1337 O O . GLY A 1 170 ? 11.406 -14.869 27.727 1.00 34.72 170 GLY A O 1
ATOM 1338 N N . VAL A 1 171 ? 11.127 -12.735 27.083 1.00 28.45 171 VAL A N 1
ATOM 1339 C CA . VAL A 1 171 ? 12.415 -12.602 26.394 1.00 28.45 171 VAL A CA 1
ATOM 1340 C C . VAL A 1 171 ? 12.946 -11.204 26.688 1.00 28.45 171 VAL A C 1
ATOM 1342 O O . VAL A 1 171 ? 12.220 -10.217 26.590 1.00 28.45 171 VAL A O 1
ATOM 1345 N N . GLN A 1 172 ? 14.188 -11.171 27.160 1.00 28.17 172 GLN A N 1
ATOM 1346 C CA . GLN A 1 172 ? 14.959 -9.978 27.481 1.00 28.17 172 GLN A CA 1
ATOM 1347 C C . GLN A 1 172 ? 14.977 -8.985 26.317 1.00 28.17 172 GLN A C 1
ATOM 1349 O O . GLN A 1 172 ? 15.034 -9.375 25.152 1.00 28.17 172 GLN A O 1
ATOM 1354 N N . GLU A 1 173 ? 15.006 -7.699 26.669 1.00 34.56 173 GLU A N 1
ATOM 1355 C CA . GLU A 1 173 ? 15.374 -6.606 25.776 1.00 34.56 173 GLU A CA 1
ATOM 1356 C C . GLU A 1 173 ? 16.633 -6.958 24.976 1.00 34.56 173 GLU A C 1
ATOM 1358 O O . GLU A 1 173 ? 17.731 -7.075 25.527 1.00 34.56 173 GLU A O 1
ATOM 1363 N N . LYS A 1 174 ? 16.481 -7.051 23.653 1.00 26.75 174 LYS A N 1
ATOM 1364 C CA . LYS A 1 174 ? 17.574 -6.784 22.726 1.00 26.75 174 LYS A CA 1
ATOM 1365 C C . LYS A 1 174 ? 17.288 -5.438 22.071 1.00 26.75 174 LYS A C 1
ATOM 1367 O O . LYS A 1 174 ? 16.229 -5.216 21.492 1.00 26.75 174 LYS A O 1
ATOM 1372 N N . ARG A 1 175 ? 18.240 -4.530 22.277 1.00 32.03 175 ARG A N 1
ATOM 1373 C CA . ARG A 1 175 ? 18.335 -3.178 21.724 1.00 32.03 175 ARG A CA 1
ATOM 1374 C C . ARG A 1 175 ? 17.936 -3.129 20.247 1.00 32.03 175 ARG A C 1
ATOM 1376 O O . ARG A 1 175 ? 18.342 -3.987 19.474 1.00 32.03 175 ARG A O 1
ATOM 1383 N N . VAL A 1 176 ? 17.221 -2.058 19.916 1.00 38.94 176 VAL A N 1
ATOM 1384 C CA . VAL A 1 176 ? 16.864 -1.564 18.581 1.00 38.94 176 VAL A CA 1
ATOM 1385 C C . VAL A 1 176 ? 18.002 -1.759 17.569 1.00 38.94 176 VAL A C 1
ATOM 1387 O O . VAL A 1 176 ? 18.994 -1.035 17.602 1.00 38.94 176 VAL A O 1
ATOM 1390 N N . ALA A 1 177 ? 17.828 -2.752 16.701 1.00 35.84 177 ALA A N 1
ATOM 1391 C CA . ALA A 1 177 ? 18.421 -2.923 15.376 1.00 35.84 177 ALA A CA 1
ATOM 1392 C C . ALA A 1 177 ? 17.616 -4.064 14.727 1.00 35.84 177 ALA A C 1
ATOM 1394 O O . ALA A 1 177 ? 17.675 -5.184 15.226 1.00 35.84 177 ALA A O 1
ATOM 1395 N N . GLY A 1 178 ? 16.768 -3.772 13.740 1.00 34.03 178 GLY A N 1
ATOM 1396 C CA . GLY A 1 178 ? 15.881 -4.788 13.143 1.00 34.03 178 GLY A CA 1
ATOM 1397 C C . GLY A 1 178 ? 14.532 -4.256 12.657 1.00 34.03 178 GLY A C 1
ATOM 1398 O O . GLY A 1 178 ? 13.515 -4.916 12.841 1.00 34.03 178 GLY A O 1
ATOM 1399 N N . GLY A 1 179 ? 14.507 -3.035 12.112 1.00 33.16 179 GLY A N 1
ATOM 1400 C CA . GLY A 1 179 ? 13.379 -2.563 11.300 1.00 33.16 179 GLY A CA 1
ATOM 1401 C C . GLY A 1 179 ? 13.457 -3.058 9.851 1.00 33.16 179 GLY A C 1
ATOM 1402 O O . GLY A 1 179 ? 12.427 -3.196 9.216 1.00 33.16 179 GLY A O 1
ATOM 1403 N N . GLU A 1 180 ? 14.658 -3.389 9.370 1.00 32.41 180 GLU A N 1
ATOM 1404 C CA . GLU A 1 180 ? 14.915 -3.760 7.970 1.00 32.41 180 GLU A CA 1
ATOM 1405 C C . GLU A 1 180 ? 14.685 -5.258 7.700 1.00 32.41 180 GLU A C 1
ATOM 1407 O O . GLU A 1 180 ? 14.235 -5.623 6.625 1.00 32.41 180 GLU A O 1
ATOM 1412 N N . GLU A 1 181 ? 14.903 -6.134 8.688 1.00 32.50 181 GLU A N 1
ATOM 1413 C CA . GLU A 1 181 ? 14.803 -7.595 8.501 1.00 32.50 181 GLU A CA 1
ATOM 1414 C C . GLU A 1 181 ? 13.349 -8.084 8.339 1.00 32.50 181 GLU A C 1
ATOM 1416 O O . GLU A 1 181 ? 13.101 -9.046 7.626 1.00 32.50 181 GLU A O 1
ATOM 1421 N N . ALA A 1 182 ? 12.369 -7.417 8.962 1.00 37.09 182 ALA A N 1
ATOM 1422 C CA . ALA A 1 182 ? 10.956 -7.802 8.843 1.00 37.09 182 ALA A CA 1
ATOM 1423 C C . ALA A 1 182 ? 10.305 -7.295 7.544 1.00 37.09 182 ALA A C 1
ATOM 1425 O O . ALA A 1 182 ? 9.396 -7.939 7.032 1.00 37.09 182 ALA A O 1
ATOM 1426 N N . GLU A 1 183 ? 10.774 -6.162 7.011 1.00 31.25 183 GLU A N 1
ATOM 1427 C CA . GLU A 1 183 ? 10.375 -5.677 5.683 1.00 31.25 183 GLU A CA 1
ATOM 1428 C C . GLU A 1 183 ? 11.042 -6.524 4.582 1.00 31.25 183 GLU A C 1
ATOM 1430 O O . GLU A 1 183 ? 10.378 -6.880 3.615 1.00 31.25 183 GLU A O 1
ATOM 1435 N N . GLN A 1 184 ? 12.295 -6.961 4.782 1.00 29.50 184 GLN A N 1
ATOM 1436 C CA . GLN A 1 184 ? 12.988 -7.903 3.891 1.00 29.50 184 GLN A CA 1
ATOM 1437 C C . GLN A 1 184 ? 12.355 -9.305 3.886 1.00 29.50 184 GLN A C 1
ATOM 1439 O O . GLN A 1 184 ? 12.192 -9.879 2.817 1.00 29.50 184 GLN A O 1
ATOM 1444 N N . GLU A 1 185 ? 11.937 -9.852 5.034 1.00 34.03 185 GLU A N 1
ATOM 1445 C CA . GLU A 1 185 ? 11.266 -11.167 5.085 1.00 34.03 185 GLU A CA 1
ATOM 1446 C C . GLU A 1 185 ? 9.860 -11.155 4.438 1.00 34.03 185 GLU A C 1
ATOM 1448 O O . GLU A 1 185 ? 9.428 -12.174 3.891 1.00 34.03 185 GLU A O 1
ATOM 1453 N N . GLU A 1 186 ? 9.138 -10.024 4.475 1.00 37.28 186 GLU A N 1
ATOM 1454 C CA . GLU A 1 186 ? 7.856 -9.849 3.766 1.00 37.28 186 GLU A CA 1
ATOM 1455 C C . GLU A 1 186 ? 8.052 -9.626 2.255 1.00 37.28 186 GLU A C 1
ATOM 1457 O O . GLU A 1 186 ? 7.279 -10.167 1.460 1.00 37.28 186 GLU A O 1
ATOM 1462 N N . GLU A 1 187 ? 9.094 -8.892 1.842 1.00 36.06 187 GLU A N 1
ATOM 1463 C CA . GLU A 1 187 ? 9.500 -8.797 0.433 1.00 36.06 187 GLU A CA 1
ATOM 1464 C C . GLU A 1 187 ? 9.938 -10.161 -0.122 1.00 36.06 187 GLU A C 1
ATOM 1466 O O . GLU A 1 187 ? 9.515 -10.519 -1.219 1.00 36.06 187 GLU A O 1
ATOM 1471 N N . GLU A 1 188 ? 10.681 -10.966 0.646 1.00 34.47 188 GLU A N 1
ATOM 1472 C CA . GLU A 1 188 ? 11.100 -12.324 0.265 1.00 34.47 188 GLU A CA 1
ATOM 1473 C C . GLU A 1 188 ? 9.911 -13.297 0.116 1.00 34.47 188 GLU A C 1
ATOM 1475 O O . GLU A 1 188 ? 9.901 -14.117 -0.805 1.00 34.47 188 GLU A O 1
ATOM 1480 N N . ASP A 1 189 ? 8.880 -13.214 0.971 1.00 39.25 189 ASP A N 1
ATOM 1481 C CA . ASP A 1 189 ? 7.667 -14.049 0.860 1.00 39.25 189 ASP A CA 1
ATOM 1482 C C . ASP A 1 189 ? 6.758 -13.637 -0.317 1.00 39.25 189 ASP A C 1
ATOM 1484 O O . ASP A 1 189 ? 6.100 -14.491 -0.920 1.00 39.25 189 ASP A O 1
ATOM 1488 N N . GLU A 1 190 ? 6.713 -12.349 -0.678 1.00 44.03 190 GLU A N 1
ATOM 1489 C CA . GLU A 1 190 ? 5.999 -11.867 -1.871 1.00 44.03 190 GLU A CA 1
ATOM 1490 C C . GLU A 1 190 ? 6.783 -12.099 -3.171 1.00 44.03 190 GLU A C 1
ATOM 1492 O O . GLU A 1 190 ? 6.190 -12.362 -4.222 1.00 44.03 190 GLU A O 1
ATOM 1497 N N . GLU A 1 191 ? 8.112 -12.031 -3.116 1.00 47.97 191 GLU A N 1
ATOM 1498 C CA . GLU A 1 191 ? 9.002 -12.426 -4.203 1.00 47.97 191 GLU A CA 1
ATOM 1499 C C . GLU A 1 191 ? 8.905 -13.937 -4.466 1.00 47.97 191 GLU A C 1
ATOM 1501 O O . GLU A 1 191 ? 8.851 -14.350 -5.627 1.00 47.97 191 GLU A O 1
ATOM 1506 N N . ALA A 1 192 ? 8.736 -14.751 -3.418 1.00 52.34 192 ALA A N 1
ATOM 1507 C CA . ALA A 1 192 ? 8.511 -16.192 -3.528 1.00 52.34 192 ALA A CA 1
ATOM 1508 C C . ALA A 1 192 ? 7.195 -16.568 -4.247 1.00 52.34 192 ALA A C 1
ATOM 1510 O O . ALA A 1 192 ? 7.168 -17.571 -4.964 1.00 52.34 192 ALA A O 1
ATOM 1511 N N . ASP A 1 193 ? 6.120 -15.776 -4.121 1.00 65.12 193 ASP A N 1
ATOM 1512 C CA . ASP A 1 193 ? 4.866 -15.971 -4.884 1.00 65.12 193 ASP A CA 1
ATOM 1513 C C . ASP A 1 193 ? 5.023 -15.579 -6.370 1.00 65.12 193 ASP A C 1
ATOM 1515 O O . ASP A 1 193 ? 4.322 -16.083 -7.251 1.00 65.12 193 ASP A O 1
ATOM 1519 N N . LEU A 1 194 ? 5.999 -14.717 -6.681 1.00 71.69 194 LEU A N 1
ATOM 1520 C CA . LEU A 1 194 ? 6.358 -14.339 -8.048 1.00 71.69 194 LEU A CA 1
ATOM 1521 C C . LEU A 1 194 ? 7.423 -15.250 -8.671 1.00 71.69 194 LEU A C 1
ATOM 1523 O O . LEU A 1 194 ? 7.573 -15.220 -9.890 1.00 71.69 194 LEU A O 1
ATOM 1527 N N . GLU A 1 195 ? 8.127 -16.081 -7.903 1.00 84.50 195 GLU A N 1
ATOM 1528 C CA . GLU A 1 195 ? 9.209 -16.930 -8.419 1.00 84.50 195 GLU A CA 1
ATOM 1529 C C . GLU A 1 195 ? 8.772 -17.891 -9.544 1.00 84.50 195 GLU A C 1
ATOM 1531 O O . GLU A 1 195 ? 9.492 -17.995 -10.536 1.00 84.50 195 GLU A O 1
ATOM 1536 N N . PRO A 1 196 ? 7.581 -18.531 -9.520 1.00 85.06 196 PRO A N 1
ATOM 1537 C CA . PRO A 1 196 ? 7.112 -19.326 -10.661 1.00 85.06 196 PRO A CA 1
ATOM 1538 C C . PRO A 1 196 ? 6.959 -18.490 -11.942 1.00 85.06 196 PRO A C 1
ATOM 1540 O O . PRO A 1 196 ? 7.237 -18.955 -13.052 1.00 85.06 196 PRO A O 1
ATOM 1543 N N . LEU A 1 197 ? 6.534 -17.233 -11.787 1.00 86.19 197 LEU A N 1
ATOM 1544 C CA . LEU A 1 197 ? 6.382 -16.283 -12.883 1.00 86.19 197 LEU A CA 1
ATOM 1545 C C . LEU A 1 197 ? 7.749 -15.811 -13.392 1.00 86.19 197 LEU A C 1
ATOM 1547 O O . LEU A 1 197 ? 7.979 -15.821 -14.601 1.00 86.19 197 LEU A O 1
ATOM 1551 N N . LYS A 1 198 ? 8.662 -15.451 -12.480 1.00 87.56 198 LYS A N 1
ATOM 1552 C CA . LYS A 1 198 ? 10.044 -15.066 -12.793 1.00 87.56 198 LYS A CA 1
ATOM 1553 C C . LYS A 1 198 ? 10.795 -16.204 -13.481 1.00 87.56 198 LYS A C 1
ATOM 1555 O O . LYS A 1 198 ? 11.414 -15.960 -14.508 1.00 87.56 198 LYS A O 1
ATOM 1560 N N . SER A 1 199 ? 10.657 -17.442 -13.002 1.00 89.06 199 SER A N 1
ATOM 1561 C CA . SER A 1 199 ? 11.224 -18.644 -13.629 1.00 89.06 199 SER A CA 1
ATOM 1562 C C . SER A 1 199 ? 10.727 -18.817 -15.061 1.00 89.06 199 SER A C 1
ATOM 1564 O O . SER A 1 199 ? 11.532 -18.993 -15.965 1.00 89.06 199 SER A O 1
ATOM 1566 N N . THR A 1 200 ? 9.416 -18.693 -15.295 1.00 90.81 200 THR A N 1
ATOM 1567 C CA . THR A 1 200 ? 8.852 -18.806 -16.651 1.00 90.81 200 THR A CA 1
ATOM 1568 C C . THR A 1 200 ? 9.416 -17.724 -17.579 1.00 90.81 200 THR A C 1
ATOM 1570 O O . THR A 1 200 ? 9.760 -17.995 -18.730 1.00 90.81 200 THR A O 1
ATOM 1573 N N . LEU A 1 201 ? 9.533 -16.487 -17.086 1.00 91.00 201 LEU A N 1
ATOM 1574 C CA . LEU A 1 201 ? 10.113 -15.374 -17.840 1.00 91.00 201 LEU A CA 1
ATOM 1575 C C . LEU A 1 201 ? 11.607 -15.588 -18.114 1.00 91.00 201 LEU A C 1
ATOM 1577 O O . LEU A 1 201 ? 12.040 -15.362 -19.241 1.00 91.00 201 LEU A O 1
ATOM 1581 N N . ARG A 1 202 ? 12.370 -16.067 -17.127 1.00 92.56 202 ARG A N 1
ATOM 1582 C CA . ARG A 1 202 ? 13.791 -16.416 -17.246 1.00 92.56 202 ARG A CA 1
ATOM 1583 C C . ARG A 1 202 ? 13.998 -17.470 -18.330 1.00 92.56 202 ARG A C 1
ATOM 1585 O O . ARG A 1 202 ? 14.696 -17.194 -19.300 1.00 92.56 202 ARG A O 1
ATOM 1592 N N . ASP A 1 203 ? 13.288 -18.593 -18.247 1.00 89.94 203 ASP A N 1
ATOM 1593 C CA . ASP A 1 203 ? 13.366 -19.688 -19.225 1.00 89.94 203 ASP A CA 1
ATOM 1594 C C . ASP A 1 203 ? 13.013 -19.221 -20.648 1.00 89.94 203 ASP A C 1
ATOM 1596 O O . ASP A 1 203 ? 13.568 -19.691 -21.643 1.00 89.94 203 ASP A O 1
ATOM 1600 N N . THR A 1 204 ? 12.078 -18.276 -20.761 1.00 91.19 204 THR A N 1
ATOM 1601 C CA . THR A 1 204 ? 11.657 -17.701 -22.044 1.00 91.19 204 THR A CA 1
ATOM 1602 C C . THR A 1 204 ? 12.718 -16.755 -22.619 1.00 91.19 204 THR A C 1
ATOM 1604 O O . THR A 1 204 ? 13.000 -16.788 -23.817 1.00 91.19 204 THR A O 1
ATOM 1607 N N . LEU A 1 205 ? 13.331 -15.913 -21.782 1.00 89.12 205 LEU A N 1
ATOM 1608 C CA . LEU A 1 205 ? 14.332 -14.922 -22.194 1.00 89.12 205 LEU A CA 1
ATOM 1609 C C . LEU A 1 205 ? 15.712 -15.546 -22.447 1.00 89.12 205 LEU A C 1
ATOM 1611 O O . LEU A 1 205 ? 16.429 -15.095 -23.341 1.00 89.12 205 LEU A O 1
ATOM 1615 N N . GLU A 1 206 ? 16.071 -16.614 -21.734 1.00 86.69 206 GLU A N 1
ATOM 1616 C CA . GLU A 1 206 ? 17.313 -17.366 -21.953 1.00 86.69 206 GLU A CA 1
ATOM 1617 C C . GLU A 1 206 ? 17.387 -17.986 -23.358 1.00 86.69 206 GLU A C 1
ATOM 1619 O O . GLU A 1 206 ? 18.480 -18.151 -23.901 1.00 86.69 206 GLU A O 1
ATOM 1624 N N . GLN A 1 207 ? 16.245 -18.242 -24.010 1.00 84.19 207 GLN A N 1
ATOM 1625 C CA . GLN A 1 207 ? 16.205 -18.692 -25.409 1.00 84.19 207 GLN A CA 1
ATOM 1626 C C . GLN A 1 207 ? 16.855 -17.676 -26.358 1.00 84.19 207 GLN A C 1
ATOM 1628 O O . GLN A 1 207 ? 17.535 -18.068 -27.306 1.00 84.19 207 GLN A O 1
ATOM 1633 N N . ILE A 1 208 ? 16.718 -16.376 -26.076 1.00 80.00 208 ILE A N 1
ATOM 1634 C CA . ILE A 1 208 ? 17.333 -15.307 -26.875 1.00 80.00 208 ILE A CA 1
ATOM 1635 C C . ILE A 1 208 ? 18.847 -15.283 -26.664 1.00 80.00 208 ILE A C 1
ATOM 1637 O O . ILE A 1 208 ? 19.601 -15.142 -27.628 1.00 80.00 208 ILE A O 1
ATOM 1641 N N . VAL A 1 209 ? 19.293 -15.464 -25.419 1.00 77.94 209 VAL A N 1
ATOM 1642 C CA . VAL A 1 209 ? 20.720 -15.517 -25.073 1.00 77.94 209 VAL A CA 1
ATOM 1643 C C . VAL A 1 209 ? 21.382 -16.723 -25.747 1.00 77.94 209 VAL A C 1
ATOM 1645 O O . VAL A 1 209 ? 22.399 -16.575 -26.425 1.00 77.94 209 VAL A O 1
ATOM 1648 N N . ALA A 1 210 ? 20.756 -17.900 -25.661 1.00 75.75 210 ALA A N 1
ATOM 1649 C CA . ALA A 1 210 ? 21.254 -19.130 -26.273 1.00 75.75 210 ALA A CA 1
ATOM 1650 C C . ALA A 1 210 ? 21.322 -19.054 -27.811 1.00 75.75 210 ALA A C 1
ATOM 1652 O O . ALA A 1 210 ? 22.251 -19.592 -28.421 1.00 75.75 210 ALA A O 1
ATOM 1653 N N . GLU A 1 211 ? 20.367 -18.376 -28.459 1.00 69.88 211 GLU A N 1
ATOM 1654 C CA . GLU A 1 211 ? 20.417 -18.134 -29.906 1.00 69.88 211 GLU A CA 1
ATOM 1655 C C . GLU A 1 211 ? 21.474 -17.089 -30.303 1.00 69.88 211 GLU A C 1
ATOM 1657 O O . GLU A 1 211 ? 22.070 -17.213 -31.376 1.00 69.88 211 GLU A O 1
ATOM 1662 N N . GLY A 1 212 ? 21.735 -16.088 -29.456 1.00 62.56 212 GLY A N 1
ATOM 1663 C CA . GLY A 1 212 ? 22.756 -15.061 -29.683 1.00 62.56 212 GLY A CA 1
ATOM 1664 C C . GLY A 1 212 ? 24.193 -15.589 -29.598 1.00 62.56 212 GLY A C 1
ATOM 1665 O O . GLY A 1 212 ? 25.057 -15.164 -30.369 1.00 62.56 212 GLY A O 1
ATOM 1666 N N . GLU A 1 213 ? 24.452 -16.551 -28.707 1.00 60.00 213 GLU A N 1
ATOM 1667 C CA . GLU A 1 213 ? 25.773 -17.175 -28.524 1.00 60.00 213 GLU A CA 1
ATOM 1668 C C . GLU A 1 213 ? 26.100 -18.225 -29.597 1.00 60.00 213 GLU A C 1
ATOM 1670 O O . GLU A 1 213 ? 27.260 -18.394 -29.990 1.00 60.00 213 GLU A O 1
ATOM 1675 N N . GLN A 1 214 ? 25.084 -18.910 -30.130 1.00 57.03 214 GLN A N 1
ATOM 1676 C CA . GLN A 1 214 ? 25.237 -19.827 -31.256 1.00 57.03 214 GLN A CA 1
ATOM 1677 C C . GLN A 1 214 ? 25.406 -19.041 -32.564 1.00 57.03 214 GLN A C 1
ATOM 1679 O O . GLN A 1 214 ? 24.487 -18.938 -33.375 1.00 57.03 214 GLN A O 1
ATOM 1684 N N . GLN A 1 215 ? 26.612 -18.518 -32.803 1.00 49.50 215 GLN A N 1
ATOM 1685 C CA . GLN A 1 215 ? 27.021 -17.929 -34.083 1.00 49.50 215 GLN A CA 1
ATOM 1686 C C . GLN A 1 215 ? 26.826 -18.935 -35.236 1.00 49.50 215 GLN A C 1
ATOM 1688 O O . GLN A 1 215 ? 27.712 -19.716 -35.580 1.00 49.50 215 GLN A O 1
ATOM 1693 N N . GLN A 1 216 ? 25.647 -18.928 -35.856 1.00 43.53 216 GLN A N 1
ATOM 1694 C CA . GLN A 1 216 ? 25.322 -19.686 -37.063 1.00 43.53 216 GLN A CA 1
ATOM 1695 C C . GLN A 1 216 ? 25.071 -18.727 -38.241 1.00 43.53 216 GLN A C 1
ATOM 1697 O O . GLN A 1 216 ? 24.663 -17.584 -38.028 1.00 43.53 216 GLN A O 1
ATOM 1702 N N . PRO A 1 217 ? 25.337 -19.161 -39.496 1.00 52.38 217 PRO A N 1
ATOM 1703 C CA . PRO A 1 217 ? 25.360 -18.300 -40.685 1.00 52.38 217 PRO A CA 1
ATOM 1704 C C . PRO A 1 217 ? 24.029 -17.563 -40.873 1.00 52.38 217 PRO A C 1
ATOM 1706 O O . PRO A 1 217 ? 23.017 -18.032 -40.349 1.00 52.38 217 PRO A O 1
ATOM 1709 N N . PRO A 1 218 ? 23.988 -16.448 -41.637 1.00 50.47 218 PRO A N 1
ATOM 1710 C CA . PRO A 1 218 ? 22.868 -15.511 -41.641 1.00 50.47 218 PRO A CA 1
ATOM 1711 C C . PRO A 1 218 ? 21.564 -16.224 -42.006 1.00 50.47 218 PRO A C 1
ATOM 1713 O O . PRO A 1 218 ? 21.221 -16.415 -43.177 1.00 50.47 218 PRO A O 1
ATOM 1716 N N . ARG A 1 219 ? 20.815 -16.642 -40.980 1.00 56.91 219 ARG A N 1
ATOM 1717 C CA . ARG A 1 219 ? 19.459 -17.152 -41.138 1.00 56.91 219 ARG A CA 1
ATOM 1718 C C . ARG A 1 219 ? 18.650 -16.023 -41.770 1.00 56.91 219 ARG A C 1
ATOM 1720 O O . ARG A 1 219 ? 18.837 -14.849 -41.460 1.00 56.91 219 ARG A O 1
ATOM 1727 N N . LYS A 1 220 ? 17.752 -16.368 -42.699 1.00 60.94 220 LYS A N 1
ATOM 1728 C CA . LYS A 1 220 ? 16.861 -15.404 -43.368 1.00 60.94 220 LYS A CA 1
ATOM 1729 C C . LYS A 1 220 ? 16.229 -14.512 -42.289 1.00 60.94 220 LYS A C 1
ATOM 1731 O O . LYS A 1 220 ? 15.493 -15.059 -41.476 1.00 60.94 220 LYS A O 1
ATOM 1736 N N . LYS A 1 221 ? 16.491 -13.192 -42.290 1.00 65.56 221 LYS A N 1
ATOM 1737 C CA . LYS A 1 221 ? 16.025 -12.193 -41.289 1.00 65.56 221 LYS A CA 1
ATOM 1738 C C . LYS A 1 221 ? 14.594 -12.431 -40.780 1.00 65.56 221 LYS A C 1
ATOM 1740 O O . LYS A 1 221 ? 14.309 -12.281 -39.601 1.00 65.56 221 LYS A O 1
ATOM 1745 N N . ARG A 1 222 ? 13.711 -12.895 -41.668 1.00 71.19 222 ARG A N 1
ATOM 1746 C CA . ARG A 1 222 ? 12.330 -13.297 -41.374 1.00 71.19 222 ARG A CA 1
ATOM 1747 C C . ARG A 1 222 ? 12.184 -14.364 -40.273 1.00 71.19 222 ARG A C 1
ATOM 1749 O O . ARG A 1 222 ? 11.237 -14.278 -39.509 1.00 71.19 222 ARG A O 1
ATOM 1756 N N . LYS A 1 223 ? 13.067 -15.366 -40.194 1.00 75.94 223 LYS A N 1
ATOM 1757 C CA . LYS A 1 223 ? 13.017 -16.414 -39.157 1.00 75.94 223 LYS A CA 1
ATOM 1758 C C . LYS A 1 223 ? 13.417 -15.879 -37.782 1.00 75.94 223 LYS A C 1
ATOM 1760 O O . LYS A 1 223 ? 12.752 -16.211 -36.815 1.00 75.94 223 LYS A O 1
ATOM 1765 N N . VAL A 1 224 ? 14.445 -15.028 -37.725 1.00 78.88 224 VAL A N 1
ATOM 1766 C CA . VAL A 1 224 ? 14.880 -14.364 -36.481 1.00 78.88 224 VAL A CA 1
ATOM 1767 C C . VAL A 1 224 ? 13.768 -13.454 -35.962 1.00 78.88 224 VAL A C 1
ATOM 1769 O O . VAL A 1 224 ? 13.363 -13.574 -34.816 1.00 78.88 224 VAL A O 1
ATOM 1772 N N . GLN A 1 225 ? 13.169 -12.638 -36.838 1.00 81.69 225 GLN A N 1
ATOM 1773 C CA . GLN A 1 225 ? 12.026 -11.803 -36.457 1.00 81.69 225 GLN A CA 1
ATOM 1774 C C . GLN A 1 225 ? 10.823 -12.632 -35.987 1.00 81.69 225 GLN A C 1
ATOM 1776 O O . GLN A 1 225 ? 10.132 -12.247 -35.054 1.00 81.69 225 GLN A O 1
ATOM 1781 N N . GLN A 1 226 ? 10.552 -13.773 -36.629 1.00 85.00 226 GLN A N 1
ATOM 1782 C CA . GLN A 1 226 ? 9.458 -14.654 -36.226 1.00 85.00 226 GLN A CA 1
ATOM 1783 C C . GLN A 1 226 ? 9.691 -15.257 -34.834 1.00 85.00 226 GLN A C 1
ATOM 1785 O O . GLN A 1 226 ? 8.734 -15.365 -34.074 1.00 85.00 226 GLN A O 1
ATOM 1790 N N . HIS A 1 227 ? 10.934 -15.619 -34.505 1.00 86.44 227 HIS A N 1
ATOM 1791 C CA . HIS A 1 227 ? 11.292 -16.081 -33.167 1.00 86.44 227 HIS A CA 1
ATOM 1792 C C . HIS A 1 227 ? 11.130 -14.959 -32.135 1.00 86.44 227 HIS A C 1
ATOM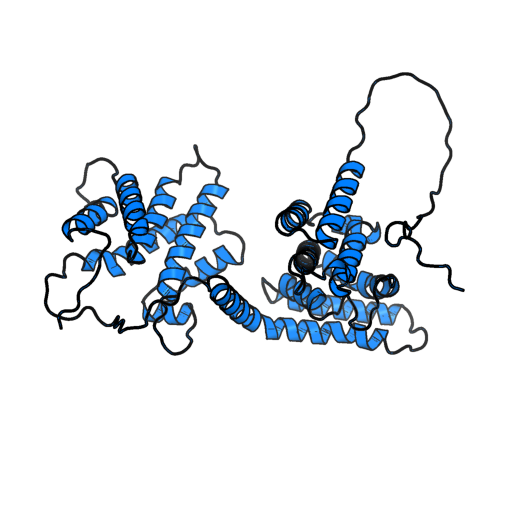 1794 O O . HIS A 1 227 ? 10.395 -15.138 -31.172 1.00 86.44 227 HIS A O 1
ATOM 1800 N N . LEU A 1 228 ? 11.677 -13.766 -32.399 1.00 86.38 228 LEU A N 1
ATOM 1801 C CA . LEU A 1 228 ? 11.514 -12.605 -31.515 1.00 86.38 228 LEU A CA 1
ATOM 1802 C C . LEU A 1 228 ? 10.038 -12.239 -31.289 1.00 86.38 228 LEU A C 1
ATOM 1804 O O . LEU A 1 228 ? 9.652 -11.924 -30.169 1.00 86.38 228 LEU A O 1
ATOM 1808 N N . ASN A 1 229 ? 9.193 -12.322 -32.322 1.00 88.50 229 ASN A N 1
ATOM 1809 C CA . ASN A 1 229 ? 7.752 -12.097 -32.183 1.00 88.50 229 ASN A CA 1
ATOM 1810 C C . ASN A 1 229 ? 7.078 -13.164 -31.306 1.00 88.50 229 ASN A C 1
ATOM 1812 O O . ASN A 1 229 ? 6.141 -12.846 -30.578 1.00 88.50 229 ASN A O 1
ATOM 1816 N N . ALA A 1 230 ? 7.517 -14.423 -31.403 1.00 90.62 230 ALA A N 1
ATOM 1817 C CA . ALA A 1 230 ? 6.991 -15.506 -30.578 1.00 90.62 230 ALA A CA 1
ATOM 1818 C C . ALA A 1 230 ? 7.375 -15.295 -29.109 1.00 90.62 230 ALA A C 1
ATOM 1820 O O . ALA A 1 230 ? 6.491 -15.287 -28.257 1.00 90.62 230 ALA A O 1
ATOM 1821 N N . VAL A 1 231 ? 8.655 -15.006 -28.846 1.00 92.06 231 VAL A N 1
ATOM 1822 C CA . VAL A 1 231 ? 9.164 -14.721 -27.499 1.00 92.06 231 VAL A CA 1
ATOM 1823 C C . VAL A 1 231 ? 8.483 -13.486 -26.905 1.00 92.06 231 VAL A C 1
ATOM 1825 O O . VAL A 1 231 ? 7.981 -13.541 -25.788 1.00 92.06 231 VAL A O 1
ATOM 1828 N N . ALA A 1 232 ? 8.365 -12.388 -27.661 1.00 92.38 232 ALA A N 1
ATOM 1829 C CA . ALA A 1 232 ? 7.642 -11.199 -27.208 1.00 92.38 232 ALA A CA 1
ATOM 1830 C C . ALA A 1 232 ? 6.172 -11.509 -26.883 1.00 92.38 232 ALA A C 1
ATOM 1832 O O . ALA A 1 232 ? 5.647 -11.025 -25.884 1.00 92.38 232 ALA A O 1
ATOM 1833 N N . GLY A 1 233 ? 5.504 -12.323 -27.707 1.00 91.50 233 GLY A N 1
ATOM 1834 C CA . GLY A 1 233 ? 4.124 -12.742 -27.472 1.00 91.50 233 GLY A CA 1
ATOM 1835 C C . GLY A 1 233 ? 3.962 -13.561 -26.191 1.00 91.50 233 GLY A C 1
ATOM 1836 O O . GLY A 1 233 ? 3.030 -13.315 -25.426 1.00 91.50 233 GLY A O 1
ATOM 1837 N N . GLU A 1 234 ? 4.884 -14.489 -25.940 1.00 92.31 234 GLU A N 1
ATOM 1838 C CA . GLU A 1 234 ? 4.914 -15.315 -24.733 1.00 92.31 234 GLU A CA 1
ATOM 1839 C C . GLU A 1 234 ? 5.187 -14.470 -23.486 1.00 92.31 234 GLU A C 1
ATOM 1841 O O . GLU A 1 234 ? 4.382 -14.485 -22.557 1.00 92.31 234 GLU A O 1
ATOM 1846 N N . VAL A 1 235 ? 6.221 -13.623 -23.512 1.00 92.69 235 VAL A N 1
ATOM 1847 C CA . VAL A 1 235 ? 6.534 -12.683 -22.424 1.00 92.69 235 VAL A CA 1
ATOM 1848 C C . VAL A 1 235 ? 5.343 -11.774 -22.124 1.00 92.69 235 VAL A C 1
ATOM 1850 O O . VAL A 1 235 ? 4.940 -11.634 -20.973 1.00 92.69 235 VAL A O 1
ATOM 1853 N N . VAL A 1 236 ? 4.716 -11.186 -23.146 1.00 92.81 236 VAL A N 1
ATOM 1854 C CA . VAL A 1 236 ? 3.547 -10.313 -22.963 1.00 92.81 236 VAL A CA 1
ATOM 1855 C C . VAL A 1 236 ? 2.356 -11.085 -22.398 1.00 92.81 236 VAL A C 1
ATOM 1857 O O . VAL A 1 236 ? 1.647 -10.545 -21.549 1.00 92.81 236 VAL A O 1
ATOM 1860 N N . SER A 1 237 ? 2.122 -12.322 -22.841 1.00 92.25 237 SER A N 1
ATOM 1861 C CA . SER A 1 237 ? 1.062 -13.186 -22.310 1.00 92.25 237 SER A CA 1
ATOM 1862 C C . SER A 1 237 ? 1.285 -13.486 -20.827 1.00 92.25 237 SER A C 1
ATOM 1864 O O . SER A 1 237 ? 0.381 -13.283 -20.016 1.00 92.25 237 SER A O 1
ATOM 1866 N N . THR A 1 238 ? 2.507 -13.871 -20.465 1.00 89.44 238 THR A N 1
ATOM 1867 C CA . THR A 1 238 ? 2.934 -14.139 -19.086 1.00 89.44 238 THR A CA 1
ATOM 1868 C C . THR A 1 238 ? 2.827 -12.884 -18.213 1.00 89.44 238 THR A C 1
ATOM 1870 O O . THR A 1 238 ? 2.312 -12.928 -17.094 1.00 89.44 238 THR A O 1
ATOM 1873 N N . CYS A 1 239 ? 3.180 -11.714 -18.750 1.00 88.25 239 CYS A N 1
ATOM 1874 C CA . CYS A 1 239 ? 2.981 -10.443 -18.060 1.00 88.25 239 CYS A CA 1
ATOM 1875 C C . CYS A 1 239 ? 1.499 -10.095 -17.851 1.00 88.25 239 CYS A C 1
ATOM 1877 O O . CYS A 1 239 ? 1.178 -9.411 -16.887 1.00 88.25 239 CYS A O 1
ATOM 1879 N N . ARG A 1 240 ? 0.584 -10.537 -18.728 1.00 88.50 240 ARG A N 1
ATOM 1880 C CA . ARG A 1 240 ? -0.868 -10.282 -18.603 1.00 88.50 240 ARG A CA 1
ATOM 1881 C C . ARG A 1 240 ? -1.566 -11.236 -17.647 1.00 88.50 240 ARG A C 1
ATOM 1883 O O . ARG A 1 240 ? -2.618 -10.878 -17.125 1.00 88.50 240 ARG A O 1
ATOM 1890 N N . SER A 1 241 ? -1.011 -12.424 -17.411 1.00 83.50 241 SER A N 1
ATOM 1891 C CA . SER A 1 241 ? -1.592 -13.378 -16.463 1.00 83.50 241 SER A CA 1
ATOM 1892 C C . SER A 1 241 ? -1.466 -12.947 -14.999 1.00 83.50 241 SER A C 1
ATOM 1894 O O . SER A 1 241 ? -2.150 -13.512 -14.152 1.00 83.50 241 SER A O 1
ATOM 1896 N N . SER A 1 242 ? -0.643 -11.937 -14.692 1.00 81.06 242 SER A N 1
ATOM 1897 C CA . SER A 1 242 ? -0.471 -11.399 -13.340 1.00 81.06 242 SER A CA 1
ATOM 1898 C C . SER A 1 242 ? -0.471 -9.872 -13.337 1.00 81.06 242 SER A C 1
ATOM 1900 O O . SER A 1 242 ? 0.174 -9.240 -14.168 1.00 81.06 242 SER A O 1
ATOM 1902 N N . GLY A 1 243 ? -1.121 -9.259 -12.342 1.00 73.69 243 GLY A N 1
ATOM 1903 C CA . GLY A 1 243 ? -1.087 -7.803 -12.147 1.00 73.69 243 GLY A CA 1
ATOM 1904 C C . GLY A 1 243 ? 0.316 -7.244 -11.863 1.00 73.69 243 GLY A C 1
ATOM 1905 O O . GLY A 1 243 ? 0.549 -6.062 -12.095 1.00 73.69 243 GLY A O 1
ATOM 1906 N N . ARG A 1 244 ? 1.260 -8.089 -11.418 1.00 79.44 244 ARG A N 1
ATOM 1907 C CA . ARG A 1 244 ? 2.676 -7.738 -11.191 1.00 79.44 244 ARG A CA 1
ATOM 1908 C C . ARG A 1 244 ? 3.609 -8.263 -12.286 1.00 79.44 244 ARG A C 1
ATOM 1910 O O . ARG A 1 244 ? 4.823 -8.188 -12.134 1.00 79.44 244 ARG A O 1
ATOM 1917 N N . GLY A 1 245 ? 3.079 -8.784 -13.395 1.00 84.19 245 GLY A N 1
ATOM 1918 C CA . GLY A 1 245 ? 3.897 -9.441 -14.417 1.00 84.19 245 GLY A CA 1
ATOM 1919 C C . GLY A 1 245 ? 4.938 -8.530 -15.068 1.00 84.19 245 GLY A C 1
ATOM 1920 O O . GLY A 1 245 ? 6.067 -8.950 -15.292 1.00 84.19 245 GLY A O 1
ATOM 1921 N N . VAL A 1 246 ? 4.597 -7.257 -15.281 1.00 88.00 246 VAL A N 1
ATOM 1922 C CA . VAL A 1 246 ? 5.537 -6.251 -15.800 1.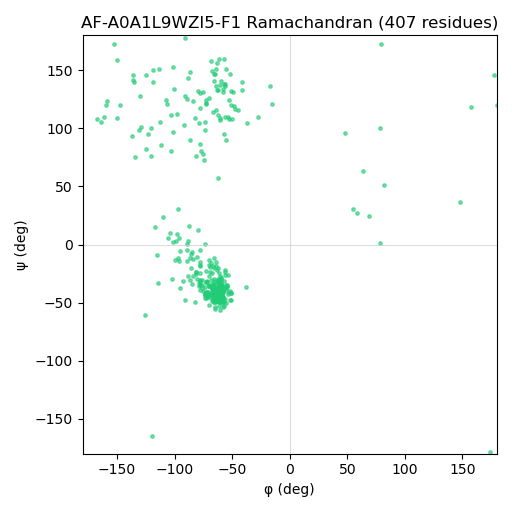00 88.00 246 VAL A CA 1
ATOM 1923 C C . VAL A 1 246 ? 6.678 -5.975 -14.813 1.00 88.00 246 VAL A C 1
ATOM 1925 O O . VAL A 1 246 ? 7.826 -5.897 -15.235 1.00 88.00 246 VAL A O 1
ATOM 1928 N N . ALA A 1 247 ? 6.384 -5.890 -13.512 1.00 85.81 247 ALA A N 1
ATOM 1929 C CA . ALA A 1 247 ? 7.403 -5.704 -12.479 1.00 85.81 247 ALA A CA 1
ATOM 1930 C C . ALA A 1 247 ? 8.316 -6.936 -12.355 1.00 85.81 247 ALA A C 1
ATOM 1932 O O . ALA A 1 247 ? 9.533 -6.798 -12.294 1.00 85.81 247 ALA A O 1
ATOM 1933 N N . ALA A 1 248 ? 7.743 -8.145 -12.402 1.00 86.75 248 ALA A N 1
ATOM 1934 C CA . ALA A 1 248 ? 8.510 -9.391 -12.403 1.00 86.75 248 ALA A CA 1
ATOM 1935 C C . ALA A 1 248 ? 9.452 -9.487 -13.617 1.00 86.75 248 ALA A C 1
ATOM 1937 O O . ALA A 1 248 ? 10.608 -9.868 -13.463 1.00 86.75 248 ALA A O 1
ATOM 1938 N N . LEU A 1 249 ? 8.989 -9.084 -14.806 1.00 91.62 249 LEU A N 1
ATOM 1939 C CA . LEU A 1 249 ? 9.818 -9.015 -16.011 1.00 91.62 249 LEU A CA 1
ATOM 1940 C C . LEU A 1 249 ? 10.980 -8.025 -15.864 1.00 91.62 249 LEU A C 1
ATOM 1942 O O . LEU A 1 249 ? 12.113 -8.374 -16.185 1.00 91.62 249 LEU A O 1
ATOM 1946 N N . SER A 1 250 ? 10.710 -6.807 -15.390 1.00 91.12 250 SER A N 1
ATOM 1947 C CA . SER A 1 250 ? 11.745 -5.790 -15.168 1.00 91.12 250 SER A CA 1
ATOM 1948 C C . SER A 1 250 ? 12.794 -6.269 -14.159 1.00 91.12 250 SER A C 1
ATOM 1950 O O . SER A 1 250 ? 13.989 -6.148 -14.420 1.00 91.12 250 SER A O 1
ATOM 1952 N N . SER A 1 251 ? 12.356 -6.898 -13.063 1.00 88.50 251 SER A N 1
ATOM 1953 C CA . SER A 1 251 ? 13.234 -7.517 -12.063 1.00 88.50 251 SER A CA 1
ATOM 1954 C C . SER A 1 251 ? 14.113 -8.611 -12.681 1.00 88.50 251 SER A C 1
ATOM 1956 O O . SER A 1 251 ? 15.328 -8.536 -12.536 1.00 88.50 251 SER A O 1
ATOM 1958 N N . VAL A 1 252 ? 13.556 -9.557 -13.450 1.00 90.62 252 VAL A N 1
ATOM 1959 C CA . VAL A 1 252 ? 14.336 -10.619 -14.125 1.00 90.62 252 VAL A CA 1
ATOM 1960 C C . VAL A 1 252 ? 15.366 -10.036 -15.098 1.00 90.62 252 VAL A C 1
ATOM 1962 O O . VAL A 1 252 ? 16.531 -10.425 -15.079 1.00 90.62 252 VAL A O 1
ATOM 1965 N N . LEU A 1 253 ? 14.981 -9.056 -15.921 1.00 91.00 253 LEU A N 1
ATOM 1966 C CA . LEU A 1 253 ? 15.887 -8.430 -16.893 1.00 91.00 253 LEU A CA 1
ATOM 1967 C C . LEU A 1 253 ? 17.109 -7.768 -16.232 1.00 91.00 253 LEU A C 1
ATOM 1969 O O . LEU A 1 253 ? 18.214 -7.818 -16.784 1.00 91.00 253 LEU A O 1
ATOM 1973 N N . VAL A 1 254 ? 16.914 -7.151 -15.064 1.00 88.69 254 VAL A N 1
ATOM 1974 C CA . VAL A 1 254 ? 17.948 -6.383 -14.357 1.00 88.69 254 VAL A CA 1
ATOM 1975 C C . VAL A 1 254 ? 18.744 -7.255 -13.377 1.00 88.69 254 VAL A C 1
ATOM 1977 O O . VAL A 1 254 ? 19.975 -7.221 -13.393 1.00 88.69 254 VAL A O 1
ATOM 1980 N N . GLN A 1 255 ? 18.075 -8.057 -12.548 1.00 82.69 255 GLN A N 1
ATOM 1981 C CA . GLN A 1 255 ? 18.697 -8.826 -11.462 1.00 82.69 255 GLN A CA 1
ATOM 1982 C C . GLN A 1 255 ? 19.408 -10.092 -11.966 1.00 82.69 255 GLN A C 1
ATOM 1984 O O . GLN A 1 255 ? 20.537 -10.365 -11.543 1.00 82.69 255 GLN A O 1
ATOM 1989 N N . ASP A 1 256 ? 18.838 -10.799 -12.949 1.00 81.19 256 ASP A N 1
ATOM 1990 C CA . ASP A 1 256 ? 19.421 -12.040 -13.490 1.00 81.19 256 ASP A CA 1
ATOM 1991 C C . ASP A 1 256 ? 20.564 -11.774 -14.488 1.00 81.19 256 ASP A C 1
ATOM 1993 O O . ASP A 1 256 ? 21.035 -12.675 -15.177 1.00 81.19 256 ASP A O 1
ATOM 1997 N N . SER A 1 257 ? 21.071 -10.533 -14.552 1.00 78.69 257 SER A N 1
ATOM 1998 C CA . SER A 1 257 ? 22.203 -10.143 -15.411 1.00 78.69 257 SER A CA 1
ATOM 1999 C C . SER A 1 257 ? 21.962 -10.415 -16.906 1.00 78.69 257 SER A C 1
ATOM 2001 O O . SER A 1 257 ? 22.910 -10.599 -17.670 1.00 78.69 257 SER A O 1
ATOM 2003 N N . LEU A 1 258 ? 20.695 -10.413 -17.340 1.00 84.69 258 LEU A N 1
ATOM 2004 C CA . LEU A 1 258 ? 20.322 -10.603 -18.745 1.00 84.69 258 LEU A CA 1
ATOM 2005 C C . LEU A 1 258 ? 20.696 -9.379 -19.587 1.00 84.69 258 LEU A C 1
ATOM 2007 O O . LEU A 1 258 ? 21.291 -9.508 -20.656 1.00 84.69 258 LEU A O 1
ATOM 2011 N N . LEU A 1 259 ? 20.388 -8.179 -19.084 1.00 87.19 259 LEU A N 1
ATOM 2012 C CA . LEU A 1 259 ? 20.732 -6.925 -19.757 1.00 87.19 259 LEU A CA 1
ATOM 2013 C C . LEU A 1 259 ? 22.216 -6.561 -19.624 1.00 87.19 259 LEU A C 1
ATOM 2015 O O . LEU A 1 259 ? 22.777 -5.912 -20.511 1.00 87.19 259 LEU A O 1
ATOM 2019 N N . VAL A 1 260 ? 22.858 -6.962 -18.524 1.00 86.19 260 VAL A N 1
ATOM 2020 C CA . VAL A 1 260 ? 24.273 -6.683 -18.243 1.00 86.19 260 VAL A CA 1
ATOM 2021 C C . VAL A 1 260 ? 25.020 -8.009 -18.079 1.00 86.19 260 VAL A C 1
ATOM 2023 O O . VAL A 1 260 ? 24.967 -8.595 -17.000 1.00 86.19 260 VAL A O 1
ATOM 2026 N N . PRO A 1 261 ? 25.750 -8.476 -19.109 1.00 80.88 261 PRO A N 1
ATOM 2027 C CA . PRO A 1 261 ? 26.434 -9.765 -19.065 1.00 80.88 261 PRO A CA 1
ATOM 2028 C C . PRO A 1 261 ? 27.429 -9.864 -17.902 1.00 80.88 261 PRO A C 1
ATOM 2030 O O . PRO A 1 261 ? 28.271 -8.982 -17.717 1.00 80.88 261 PRO A O 1
ATOM 2033 N N . GLY A 1 262 ? 27.409 -10.979 -17.166 1.00 75.44 262 GLY A N 1
ATOM 2034 C CA . GLY A 1 262 ? 28.278 -11.183 -15.996 1.00 75.44 262 GLY A CA 1
ATOM 2035 C C . GLY A 1 262 ? 29.787 -11.225 -16.292 1.00 75.44 262 GLY A C 1
ATOM 2036 O O . GLY A 1 262 ? 30.591 -11.022 -15.388 1.00 75.44 262 GLY A O 1
ATOM 2037 N N . GLY A 1 263 ? 30.188 -11.462 -17.548 1.00 75.44 263 GLY A N 1
ATOM 2038 C CA . GLY A 1 263 ? 31.592 -11.478 -17.987 1.00 75.44 263 GLY A CA 1
ATOM 2039 C C . GLY A 1 263 ? 32.150 -10.126 -18.454 1.00 75.44 263 GLY A C 1
ATOM 2040 O O . GLY A 1 263 ? 33.310 -10.065 -18.869 1.00 75.44 263 GLY A O 1
ATOM 2041 N N . ARG A 1 264 ? 31.336 -9.063 -18.425 1.00 85.19 264 ARG A N 1
ATOM 2042 C CA . ARG A 1 264 ? 31.701 -7.723 -18.905 1.00 85.19 264 ARG A CA 1
ATOM 2043 C C . ARG A 1 264 ? 32.832 -7.111 -18.073 1.00 85.19 264 ARG A C 1
ATOM 2045 O O . ARG A 1 264 ? 32.921 -7.324 -16.863 1.00 85.19 264 ARG A O 1
ATOM 2052 N N . ARG A 1 265 ? 33.688 -6.310 -18.712 1.00 85.12 265 ARG A N 1
ATOM 2053 C CA . ARG A 1 265 ? 34.706 -5.493 -18.024 1.00 85.12 265 ARG A CA 1
ATOM 2054 C C . ARG A 1 265 ? 34.258 -4.038 -17.909 1.00 85.12 265 ARG A C 1
ATOM 2056 O O . ARG A 1 265 ? 33.523 -3.543 -18.759 1.00 85.12 265 ARG A O 1
ATOM 2063 N N . MET A 1 266 ? 34.754 -3.339 -16.887 1.00 85.38 266 MET A N 1
ATOM 2064 C CA . MET A 1 266 ? 34.531 -1.895 -16.761 1.00 85.38 266 MET A CA 1
ATOM 2065 C C . MET A 1 266 ? 35.002 -1.136 -18.004 1.00 85.38 266 MET A C 1
ATOM 2067 O O . MET A 1 266 ? 36.093 -1.405 -18.514 1.00 85.38 266 MET A O 1
ATOM 2071 N N . GLY A 1 267 ? 34.187 -0.187 -18.468 1.00 82.50 267 GLY A N 1
ATOM 2072 C CA . GLY A 1 267 ? 34.452 0.635 -19.648 1.00 82.50 267 GLY A CA 1
ATOM 2073 C C . GLY A 1 267 ? 34.187 -0.054 -20.992 1.00 82.50 267 GLY A C 1
ATOM 2074 O O . GLY A 1 267 ? 34.407 0.549 -22.041 1.00 82.50 267 GLY A O 1
ATOM 2075 N N . GLU A 1 268 ? 33.718 -1.305 -21.005 1.00 86.94 268 GLU A N 1
ATOM 2076 C CA . GLU A 1 268 ? 33.390 -2.016 -22.243 1.00 86.94 268 GLU A CA 1
ATOM 2077 C C . GLU A 1 268 ? 32.072 -1.507 -22.847 1.00 86.94 268 GLU A C 1
ATOM 2079 O O . GLU A 1 268 ? 31.055 -1.404 -22.159 1.00 86.94 268 GLU A O 1
ATOM 2084 N N . ALA A 1 269 ? 32.061 -1.199 -24.146 1.00 86.62 269 ALA A N 1
ATOM 2085 C CA . ALA A 1 269 ? 30.868 -0.688 -24.818 1.00 86.62 269 ALA A CA 1
ATOM 2086 C C . ALA A 1 269 ? 29.730 -1.727 -24.861 1.00 86.62 269 ALA A C 1
ATOM 2088 O O . ALA A 1 269 ? 29.955 -2.903 -25.135 1.00 86.62 269 ALA A O 1
ATOM 2089 N N . MET A 1 270 ? 28.486 -1.276 -24.671 1.00 90.00 270 MET A N 1
ATOM 2090 C CA . MET A 1 270 ? 27.293 -2.139 -24.651 1.00 90.00 270 MET A CA 1
ATOM 2091 C C . MET A 1 270 ? 26.512 -2.185 -25.974 1.00 90.00 270 MET A C 1
ATOM 2093 O O . MET A 1 270 ? 25.441 -2.778 -26.028 1.00 90.00 270 MET A O 1
ATOM 2097 N N . ALA A 1 271 ? 27.049 -1.623 -27.062 1.00 88.38 271 ALA A N 1
ATOM 2098 C CA . ALA A 1 271 ? 26.343 -1.514 -28.345 1.00 88.38 271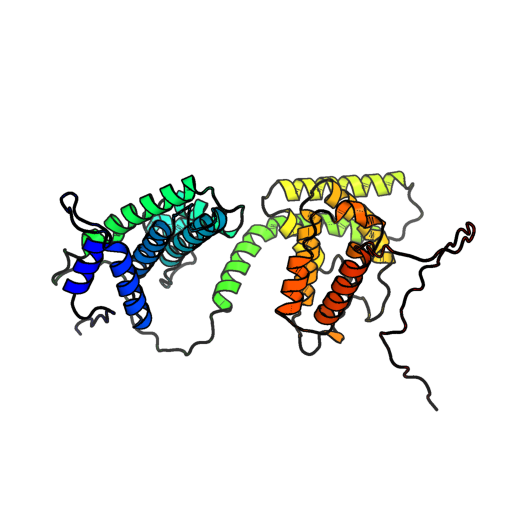 ALA A CA 1
ATOM 2099 C C . ALA A 1 271 ? 25.790 -2.857 -28.863 1.00 88.38 271 ALA A C 1
ATOM 2101 O O . ALA A 1 271 ? 24.638 -2.926 -29.272 1.00 88.38 271 ALA A O 1
ATOM 2102 N N . ALA A 1 272 ? 26.569 -3.941 -28.765 1.00 87.00 272 ALA A N 1
ATOM 2103 C CA . ALA A 1 272 ? 26.117 -5.270 -29.181 1.00 87.00 272 ALA A CA 1
ATOM 2104 C C . ALA A 1 272 ? 24.967 -5.817 -28.313 1.00 87.00 272 ALA A C 1
ATOM 2106 O O . ALA A 1 272 ? 24.114 -6.544 -28.812 1.00 87.00 272 ALA A O 1
ATOM 2107 N N . GLN A 1 273 ? 24.931 -5.458 -27.024 1.00 88.69 273 GLN A N 1
ATOM 2108 C CA . GLN A 1 273 ? 23.836 -5.825 -26.123 1.00 88.69 273 GLN A CA 1
ATOM 2109 C C . GLN A 1 273 ? 22.574 -5.023 -26.447 1.00 88.69 273 GLN A C 1
ATOM 2111 O O . GLN A 1 273 ? 21.488 -5.593 -26.493 1.00 88.69 273 GLN A O 1
ATOM 2116 N N . PHE A 1 274 ? 22.719 -3.729 -26.747 1.00 92.31 274 PHE A N 1
ATOM 2117 C CA . PHE A 1 274 ? 21.608 -2.895 -27.204 1.00 92.31 274 PHE A CA 1
ATOM 2118 C C . PHE A 1 274 ? 21.010 -3.442 -28.504 1.00 92.31 274 PHE A C 1
ATOM 2120 O O . PHE A 1 274 ? 19.812 -3.691 -28.554 1.00 92.31 274 PHE A O 1
ATOM 2127 N N . ASP A 1 275 ? 21.836 -3.747 -29.509 1.00 89.12 275 ASP A N 1
ATOM 2128 C CA . ASP A 1 275 ? 21.374 -4.300 -30.791 1.00 89.12 275 ASP A CA 1
ATOM 2129 C C . ASP A 1 275 ? 20.642 -5.645 -30.636 1.00 89.12 275 ASP A C 1
ATOM 2131 O O . ASP A 1 275 ? 19.715 -5.946 -31.393 1.00 89.12 275 ASP A O 1
ATOM 2135 N N . MET A 1 276 ? 21.054 -6.460 -29.660 1.00 88.31 276 MET A N 1
ATOM 2136 C CA . MET A 1 276 ? 20.434 -7.752 -29.368 1.00 88.31 276 MET A CA 1
ATOM 2137 C C . MET A 1 276 ? 19.068 -7.599 -28.687 1.00 88.31 276 MET A C 1
ATOM 2139 O O . MET A 1 276 ? 18.106 -8.260 -29.081 1.00 88.31 276 MET A O 1
ATOM 2143 N N . TRP A 1 277 ? 18.976 -6.735 -27.675 1.00 92.19 277 TRP A N 1
ATOM 2144 C CA . TRP A 1 277 ? 17.801 -6.635 -26.806 1.00 92.19 277 TRP A CA 1
ATOM 2145 C C . TRP A 1 277 ? 16.774 -5.589 -27.266 1.00 92.19 277 TRP A C 1
ATOM 2147 O O . TRP A 1 277 ? 15.575 -5.806 -27.078 1.00 92.19 277 TRP A O 1
ATOM 2157 N N . ASP A 1 278 ? 17.196 -4.493 -27.907 1.00 93.06 278 ASP A N 1
ATOM 2158 C CA . ASP A 1 278 ? 16.319 -3.382 -28.312 1.00 93.06 278 ASP A CA 1
ATOM 2159 C C . ASP A 1 278 ? 15.080 -3.846 -29.098 1.00 93.06 278 ASP A C 1
ATOM 2161 O O . ASP A 1 278 ? 13.975 -3.439 -28.728 1.00 93.06 278 ASP A O 1
ATOM 2165 N N . 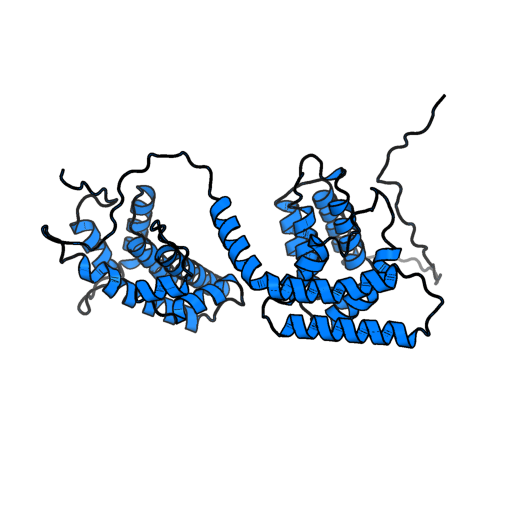PRO A 1 279 ? 15.180 -4.720 -30.126 1.00 92.31 279 PRO A N 1
ATOM 2166 C CA . PRO A 1 279 ? 14.005 -5.138 -30.888 1.00 92.31 279 PRO A CA 1
ATOM 2167 C C . PRO A 1 279 ? 12.947 -5.833 -30.025 1.00 92.31 279 PRO A C 1
ATOM 2169 O O . PRO A 1 279 ? 11.753 -5.598 -30.207 1.00 92.31 279 PRO A O 1
ATOM 2172 N N . LEU A 1 280 ? 13.370 -6.677 -29.079 1.00 92.62 280 LEU A N 1
ATOM 2173 C CA . LEU A 1 280 ? 12.460 -7.370 -28.169 1.00 92.62 280 LEU A CA 1
ATOM 2174 C C . LEU A 1 280 ? 11.833 -6.389 -27.176 1.00 92.62 280 LEU A C 1
ATOM 2176 O O . LEU A 1 280 ? 10.611 -6.345 -27.041 1.00 92.62 280 LEU A O 1
ATOM 2180 N N . LEU A 1 281 ? 12.666 -5.596 -26.500 1.00 94.56 281 LEU A N 1
ATOM 2181 C CA . LEU A 1 281 ? 12.218 -4.665 -25.468 1.00 94.56 281 LEU A CA 1
ATOM 2182 C C . LEU A 1 281 ? 11.264 -3.609 -26.047 1.00 94.56 281 LEU A C 1
ATOM 2184 O O . LEU A 1 281 ? 10.280 -3.253 -25.401 1.00 94.56 281 LEU A O 1
ATOM 2188 N N . GLN A 1 282 ? 11.495 -3.154 -27.283 1.00 93.75 282 GLN A N 1
ATOM 2189 C CA . GLN A 1 282 ? 10.592 -2.240 -27.988 1.00 93.75 282 GLN A CA 1
ATOM 2190 C C . GLN A 1 282 ? 9.237 -2.891 -28.298 1.00 93.75 282 GLN A C 1
ATOM 2192 O O . GLN A 1 282 ? 8.205 -2.259 -28.080 1.00 93.75 282 GLN A O 1
ATOM 2197 N N . MET A 1 283 ? 9.213 -4.154 -28.743 1.00 93.00 283 MET A N 1
ATOM 2198 C CA . MET A 1 283 ? 7.956 -4.884 -28.968 1.00 93.00 283 MET A CA 1
ATOM 2199 C C . MET A 1 283 ? 7.166 -5.090 -27.672 1.00 93.00 283 MET A C 1
ATOM 2201 O O . MET A 1 283 ? 5.941 -4.963 -27.670 1.00 93.00 283 MET A O 1
ATOM 2205 N N . ILE A 1 284 ? 7.855 -5.377 -26.563 1.00 93.38 284 ILE A N 1
ATOM 2206 C CA . ILE A 1 284 ? 7.221 -5.494 -25.246 1.00 93.38 284 ILE A CA 1
ATOM 2207 C C . ILE A 1 284 ? 6.670 -4.132 -24.808 1.00 93.38 284 ILE A C 1
ATOM 2209 O O . ILE A 1 284 ? 5.513 -4.062 -24.403 1.00 93.38 284 ILE A O 1
ATOM 2213 N N . ALA A 1 285 ? 7.443 -3.050 -24.947 1.00 92.06 285 ALA A N 1
ATOM 2214 C CA . ALA A 1 285 ? 7.008 -1.693 -24.610 1.00 92.06 285 ALA A CA 1
ATOM 2215 C C . ALA A 1 285 ? 5.786 -1.237 -25.428 1.00 92.06 285 ALA A C 1
ATOM 2217 O O . ALA A 1 285 ? 4.891 -0.589 -24.886 1.00 92.06 285 ALA A O 1
ATOM 2218 N N . ASP A 1 286 ? 5.707 -1.614 -26.708 1.00 91.44 286 ASP A N 1
ATOM 2219 C CA . ASP A 1 286 ? 4.544 -1.326 -27.558 1.00 91.44 286 ASP A CA 1
ATOM 2220 C C . ASP A 1 286 ? 3.292 -2.092 -27.107 1.00 91.44 286 ASP A C 1
ATOM 2222 O O . ASP A 1 286 ? 2.174 -1.578 -27.179 1.00 91.44 286 ASP A O 1
ATOM 2226 N N . ALA A 1 287 ? 3.463 -3.329 -26.636 1.00 89.81 287 ALA A N 1
ATOM 2227 C CA . ALA A 1 287 ? 2.366 -4.186 -26.194 1.00 89.81 287 ALA A CA 1
ATOM 2228 C C . ALA A 1 287 ? 1.951 -3.966 -24.725 1.00 89.81 287 ALA A C 1
ATOM 2230 O O . ALA A 1 287 ? 0.845 -4.372 -24.341 1.00 89.81 287 ALA A O 1
ATOM 2231 N N . GLN A 1 288 ? 2.835 -3.374 -23.915 1.00 87.81 288 GLN A N 1
ATOM 2232 C CA . GLN A 1 288 ? 2.685 -3.115 -22.482 1.00 87.81 288 GLN A CA 1
ATOM 2233 C C . GLN A 1 288 ? 3.188 -1.703 -22.130 1.00 87.81 288 GLN A C 1
ATOM 2235 O O . GLN A 1 288 ? 4.369 -1.526 -21.829 1.00 87.81 288 GLN A O 1
ATOM 2240 N N . PRO A 1 289 ? 2.304 -0.686 -22.100 1.00 84.44 289 PRO A N 1
ATOM 2241 C CA . PRO A 1 289 ? 2.714 0.710 -21.926 1.00 84.44 289 PRO A CA 1
ATOM 2242 C C . PRO A 1 289 ? 3.473 1.011 -20.623 1.00 84.44 289 PRO A C 1
ATOM 2244 O O . PRO A 1 289 ? 4.318 1.901 -20.595 1.00 84.44 289 PRO A O 1
ATOM 2247 N N . THR A 1 290 ? 3.198 0.280 -19.539 1.00 86.69 290 THR A N 1
ATOM 2248 C CA . THR A 1 290 ? 3.852 0.477 -18.231 1.00 86.69 290 THR A CA 1
ATOM 2249 C C . THR A 1 290 ? 5.236 -0.166 -18.134 1.00 86.69 290 THR A C 1
ATOM 2251 O O . THR A 1 290 ? 5.966 0.118 -17.186 1.00 86.69 290 THR A O 1
ATOM 2254 N N . PHE A 1 291 ? 5.621 -1.000 -19.108 1.00 92.06 291 PHE A N 1
ATOM 2255 C CA . PHE A 1 291 ? 6.881 -1.741 -19.080 1.00 92.06 291 PHE A CA 1
ATOM 2256 C C . PHE A 1 291 ? 8.097 -0.833 -18.996 1.00 92.06 291 PHE A C 1
ATOM 2258 O O . PHE A 1 291 ? 8.943 -1.038 -18.133 1.00 92.06 291 PHE A O 1
ATOM 2265 N N . LEU A 1 292 ? 8.163 0.198 -19.840 1.00 92.19 292 LEU A N 1
ATOM 2266 C CA . LEU A 1 292 ? 9.346 1.050 -19.869 1.00 92.19 292 LEU A CA 1
ATOM 2267 C C . LEU A 1 292 ? 9.514 1.848 -18.569 1.00 92.19 292 LEU A C 1
ATOM 2269 O O . LEU A 1 292 ? 10.643 1.986 -18.121 1.00 92.19 292 LEU A O 1
ATOM 2273 N N . SER A 1 293 ? 8.419 2.303 -17.936 1.00 88.88 293 SER A N 1
ATOM 2274 C CA . SER A 1 293 ? 8.490 2.953 -16.613 1.00 88.88 293 SER A CA 1
ATOM 2275 C C . SER A 1 293 ? 9.058 1.991 -15.579 1.00 88.88 293 SER A C 1
ATOM 2277 O O . SER A 1 293 ? 10.079 2.289 -14.969 1.00 88.88 293 SER A O 1
ATOM 2279 N N . SER A 1 294 ? 8.473 0.793 -15.473 1.00 89.00 294 SER A N 1
ATOM 2280 C CA . SER A 1 294 ? 8.918 -0.231 -14.525 1.00 89.00 294 SER A CA 1
ATOM 2281 C C . SER A 1 294 ? 10.379 -0.637 -14.746 1.00 89.00 294 SER A C 1
ATOM 2283 O O . SER A 1 294 ? 11.125 -0.745 -13.780 1.00 89.00 294 SER A O 1
ATOM 2285 N N . LEU A 1 295 ? 10.821 -0.800 -15.996 1.00 92.50 295 LEU A N 1
ATOM 2286 C CA . LEU A 1 295 ? 12.211 -1.136 -16.308 1.00 92.50 295 LEU A CA 1
ATOM 2287 C C . LEU A 1 295 ? 13.174 -0.007 -15.917 1.00 92.50 295 LEU A C 1
ATOM 2289 O O . LEU A 1 295 ? 14.231 -0.271 -15.352 1.00 92.50 295 LEU A O 1
ATOM 2293 N N . THR A 1 296 ? 12.824 1.251 -16.206 1.00 92.19 296 THR A N 1
ATOM 2294 C CA . THR A 1 296 ? 13.665 2.396 -15.823 1.00 92.19 296 THR A CA 1
ATOM 2295 C C . THR A 1 296 ? 13.724 2.603 -14.310 1.00 92.19 296 THR A C 1
ATOM 2297 O O . THR A 1 296 ? 14.773 2.983 -13.798 1.00 92.19 296 THR A O 1
ATOM 2300 N N . GLU A 1 297 ? 12.636 2.316 -13.593 1.00 87.12 297 GLU A N 1
ATOM 2301 C CA . GLU A 1 297 ? 12.588 2.356 -12.128 1.00 87.12 297 GLU A CA 1
ATOM 2302 C C . GLU A 1 297 ? 13.487 1.269 -11.522 1.00 87.12 297 GLU A C 1
ATOM 2304 O O . GLU A 1 297 ? 14.325 1.581 -10.680 1.00 87.12 297 GLU A O 1
ATOM 2309 N N . GLU A 1 298 ? 13.407 0.028 -12.015 1.00 85.94 298 GLU A N 1
ATOM 2310 C CA . GLU A 1 298 ? 14.280 -1.075 -11.582 1.00 85.94 298 GLU A CA 1
ATOM 2311 C C . GLU A 1 298 ? 15.763 -0.803 -11.864 1.00 85.94 298 GLU A C 1
ATOM 2313 O O . GLU A 1 298 ? 16.615 -1.028 -11.006 1.00 85.94 298 GLU A O 1
ATOM 2318 N N . LEU A 1 299 ? 16.097 -0.262 -13.040 1.00 90.44 299 LEU A N 1
ATOM 2319 C CA . LEU A 1 299 ? 17.475 0.124 -13.356 1.00 90.44 299 LEU A CA 1
ATOM 2320 C C . LEU A 1 299 ? 17.978 1.247 -12.435 1.00 90.44 299 LEU A C 1
ATOM 2322 O O . LEU A 1 299 ? 19.127 1.202 -12.000 1.00 90.44 299 LEU A O 1
ATOM 2326 N N . ALA A 1 300 ? 17.139 2.239 -12.115 1.00 86.62 300 ALA A N 1
ATOM 2327 C CA . ALA A 1 300 ? 17.500 3.313 -11.189 1.00 86.62 300 ALA A CA 1
ATOM 2328 C C . ALA A 1 300 ? 17.688 2.789 -9.755 1.00 86.62 300 ALA A C 1
ATOM 2330 O O . ALA A 1 300 ? 18.648 3.169 -9.082 1.00 86.62 300 ALA A O 1
ATOM 2331 N N . ASN A 1 301 ? 16.837 1.859 -9.315 1.00 84.12 301 ASN A N 1
ATOM 2332 C CA . ASN A 1 301 ? 16.980 1.186 -8.025 1.00 84.12 301 ASN A CA 1
ATOM 2333 C C . ASN A 1 301 ? 18.245 0.328 -7.971 1.00 84.12 301 ASN A C 1
ATOM 2335 O O . ASN A 1 301 ? 18.950 0.369 -6.969 1.00 84.12 301 ASN A O 1
ATOM 2339 N N . ALA A 1 302 ? 18.601 -0.372 -9.052 1.00 85.88 302 ALA A N 1
ATOM 2340 C CA . ALA A 1 302 ? 19.848 -1.132 -9.131 1.00 85.88 302 ALA A CA 1
ATOM 2341 C C . ALA A 1 302 ? 21.098 -0.240 -8.993 1.00 85.88 302 ALA A C 1
ATOM 2343 O O . ALA A 1 302 ? 22.100 -0.673 -8.422 1.00 85.88 302 ALA A O 1
ATOM 2344 N N . LEU A 1 303 ? 21.042 1.012 -9.472 1.00 85.88 303 LEU A N 1
ATOM 2345 C CA . LEU A 1 303 ? 22.105 1.997 -9.243 1.00 85.88 303 LEU A CA 1
ATOM 2346 C C . LEU A 1 303 ? 22.156 2.469 -7.790 1.00 85.88 303 LEU A C 1
ATOM 2348 O O . LEU A 1 303 ? 23.241 2.586 -7.222 1.00 85.88 303 LEU A O 1
ATOM 2352 N N . ALA A 1 304 ? 21.001 2.782 -7.206 1.00 79.31 304 ALA A N 1
ATOM 2353 C CA . ALA A 1 304 ? 20.903 3.355 -5.868 1.00 79.31 304 ALA A CA 1
ATOM 2354 C C . ALA A 1 304 ? 21.201 2.326 -4.767 1.00 79.31 304 ALA A C 1
ATOM 2356 O O . ALA A 1 304 ? 21.969 2.604 -3.850 1.00 79.31 304 ALA A O 1
ATOM 2357 N N . LEU A 1 305 ? 20.660 1.118 -4.898 1.00 79.00 305 LEU A N 1
ATOM 2358 C CA . LEU A 1 305 ? 20.720 0.033 -3.917 1.00 79.00 305 LEU A CA 1
ATOM 2359 C C . LEU A 1 305 ? 21.846 -0.972 -4.214 1.00 79.00 305 LEU A C 1
ATOM 2361 O O . LEU A 1 305 ? 21.729 -2.160 -3.914 1.00 79.00 305 LEU A O 1
ATOM 2365 N N . THR A 1 306 ? 22.951 -0.519 -4.816 1.00 78.06 306 THR A N 1
ATOM 2366 C CA . THR A 1 306 ? 24.114 -1.386 -5.058 1.00 78.06 306 THR A CA 1
ATOM 2367 C C . THR A 1 306 ? 24.619 -2.011 -3.757 1.00 78.06 306 THR A C 1
ATOM 2369 O O . THR A 1 306 ? 24.747 -1.353 -2.724 1.00 78.06 306 THR A O 1
ATOM 2372 N N . THR A 1 307 ? 24.975 -3.295 -3.816 1.00 64.19 307 THR A N 1
ATOM 2373 C CA . THR A 1 307 ? 25.457 -4.077 -2.668 1.00 64.19 307 THR A CA 1
ATOM 2374 C C . THR A 1 307 ? 26.782 -3.549 -2.098 1.00 64.19 307 THR A C 1
ATOM 2376 O O . THR A 1 307 ? 27.183 -3.945 -1.003 1.00 64.19 307 THR A O 1
ATOM 2379 N N . ARG A 1 308 ? 27.499 -2.685 -2.835 1.00 67.25 308 ARG A N 1
ATOM 2380 C CA . ARG A 1 308 ? 28.779 -2.085 -2.418 1.00 67.25 308 ARG A CA 1
ATOM 2381 C C . ARG A 1 308 ? 28.805 -0.579 -2.692 1.00 67.25 308 ARG A C 1
ATOM 2383 O O . ARG A 1 308 ? 29.467 -0.140 -3.636 1.00 67.25 308 ARG A O 1
ATOM 2390 N N . PRO A 1 309 ? 28.116 0.237 -1.879 1.00 64.62 309 PRO A N 1
ATOM 2391 C CA . PRO A 1 309 ? 28.042 1.682 -2.099 1.00 64.62 309 PRO A CA 1
ATOM 2392 C C . PRO A 1 309 ? 29.418 2.371 -2.022 1.00 64.62 309 PRO A C 1
ATOM 2394 O O . PRO A 1 309 ? 29.671 3.336 -2.738 1.00 64.62 309 PRO A O 1
ATOM 2397 N N . ASP A 1 310 ? 30.349 1.831 -1.230 1.00 67.12 310 ASP A N 1
ATOM 2398 C CA . ASP A 1 310 ? 31.741 2.284 -1.098 1.00 67.12 310 ASP A CA 1
ATOM 2399 C C . ASP A 1 310 ? 32.603 2.016 -2.348 1.00 67.12 310 ASP A C 1
ATOM 2401 O O . ASP A 1 310 ? 33.593 2.709 -2.591 1.00 67.12 310 ASP A O 1
ATOM 2405 N N . GLN A 1 311 ? 32.214 1.033 -3.164 1.00 71.81 311 GLN A N 1
ATOM 2406 C CA . GLN A 1 311 ? 32.892 0.625 -4.400 1.00 71.81 311 GLN A CA 1
ATOM 2407 C C . GLN A 1 311 ? 32.017 0.820 -5.640 1.00 71.81 311 GLN A C 1
ATOM 2409 O O . GLN A 1 311 ? 32.362 0.308 -6.708 1.00 71.81 311 GLN A O 1
ATOM 2414 N N . ALA A 1 312 ? 30.926 1.586 -5.530 1.00 72.69 312 ALA A N 1
ATOM 2415 C CA . ALA A 1 312 ? 29.932 1.751 -6.588 1.00 72.69 312 ALA A CA 1
ATOM 2416 C C . ALA A 1 312 ? 30.579 2.139 -7.925 1.00 72.69 312 ALA A C 1
ATOM 2418 O O . ALA A 1 312 ? 30.278 1.551 -8.958 1.00 72.69 312 ALA A O 1
ATOM 2419 N N . LYS A 1 313 ? 31.569 3.042 -7.902 1.00 79.75 313 LYS A N 1
ATOM 2420 C CA . LYS A 1 313 ? 32.328 3.476 -9.091 1.00 79.75 313 LYS A CA 1
ATOM 2421 C C . LYS A 1 313 ? 33.011 2.333 -9.856 1.00 79.75 313 LYS A C 1
ATOM 2423 O O . LYS A 1 313 ? 33.275 2.466 -11.044 1.00 79.75 313 LYS A O 1
ATOM 2428 N N . THR A 1 314 ? 33.327 1.234 -9.179 1.00 81.25 314 THR A N 1
ATOM 2429 C CA . THR A 1 314 ? 33.976 0.043 -9.746 1.00 81.25 314 THR A CA 1
ATOM 2430 C C . THR A 1 314 ? 33.025 -1.144 -9.918 1.00 81.25 314 THR A C 1
ATOM 2432 O O . THR A 1 314 ? 33.471 -2.213 -10.332 1.00 81.25 314 THR A O 1
ATOM 2435 N N . ASP A 1 315 ? 31.724 -0.965 -9.668 1.00 83.50 315 ASP A N 1
ATOM 2436 C CA . ASP A 1 315 ? 30.700 -1.991 -9.879 1.00 83.50 315 ASP A CA 1
ATOM 2437 C C . ASP A 1 315 ? 30.231 -2.051 -11.347 1.00 83.50 315 ASP A C 1
ATOM 2439 O O . ASP A 1 315 ? 29.548 -1.154 -11.848 1.00 83.50 315 ASP A O 1
ATOM 2443 N N . VAL A 1 316 ? 30.623 -3.123 -12.047 1.00 85.50 316 VAL A N 1
ATOM 2444 C CA . VAL A 1 316 ? 30.328 -3.351 -13.476 1.00 85.50 316 VAL A CA 1
ATOM 2445 C C . VAL A 1 316 ? 28.823 -3.412 -13.738 1.00 85.50 316 VAL A C 1
ATOM 2447 O O . VAL A 1 316 ? 28.373 -3.018 -14.819 1.00 85.50 316 VAL A O 1
ATOM 2450 N N . ARG A 1 317 ? 28.041 -3.896 -12.762 1.00 85.25 317 ARG A N 1
ATOM 2451 C CA . ARG A 1 317 ? 26.582 -3.971 -12.875 1.00 85.25 317 ARG A CA 1
ATOM 2452 C C . ARG A 1 317 ? 25.972 -2.578 -12.863 1.00 85.25 317 ARG A C 1
ATOM 2454 O O . ARG A 1 317 ? 25.139 -2.290 -13.717 1.00 85.25 317 ARG A O 1
ATOM 2461 N N . CYS A 1 318 ? 26.451 -1.703 -11.980 1.00 87.12 318 CYS A N 1
ATOM 2462 C CA . CYS A 1 318 ? 26.013 -0.311 -11.935 1.00 87.12 318 CYS A CA 1
ATOM 2463 C C . CYS A 1 318 ? 26.383 0.445 -13.213 1.00 87.12 318 CYS A C 1
ATOM 2465 O O . CYS A 1 318 ? 25.537 1.123 -13.784 1.00 87.12 318 CYS A O 1
ATOM 2467 N N . GLU A 1 319 ? 27.606 0.277 -13.727 1.00 90.50 319 GLU A N 1
ATOM 2468 C CA . GLU A 1 319 ? 27.972 0.882 -15.015 1.00 90.50 319 GLU A CA 1
ATOM 2469 C C . GLU A 1 319 ? 27.038 0.402 -16.137 1.00 90.50 319 GLU A C 1
ATOM 2471 O O . GLU A 1 319 ? 26.547 1.206 -16.925 1.00 90.50 319 GLU A O 1
ATOM 2476 N N . GLY A 1 320 ? 26.754 -0.902 -16.199 1.00 90.31 320 GLY A N 1
ATOM 2477 C CA . GLY A 1 320 ? 25.867 -1.457 -17.219 1.00 90.31 320 GLY A CA 1
ATOM 2478 C C . GLY A 1 320 ? 24.428 -0.947 -17.110 1.00 90.31 320 GLY A C 1
ATOM 2479 O O . GLY A 1 320 ? 23.826 -0.588 -18.122 1.00 90.31 320 GLY A O 1
ATOM 2480 N N . ALA A 1 321 ? 23.889 -0.860 -15.891 1.00 91.00 321 ALA A N 1
ATOM 2481 C CA . ALA A 1 321 ? 22.557 -0.314 -15.639 1.00 91.00 321 ALA A CA 1
ATOM 2482 C C . ALA A 1 321 ? 22.471 1.175 -16.017 1.00 91.00 321 ALA A C 1
ATOM 2484 O O . ALA A 1 321 ? 21.515 1.593 -16.672 1.00 91.00 321 ALA A O 1
ATOM 2485 N N . TYR A 1 322 ? 23.503 1.958 -15.687 1.00 93.31 322 TYR A N 1
ATOM 2486 C CA . TYR A 1 322 ? 23.607 3.361 -16.082 1.00 93.31 322 TYR A CA 1
ATOM 2487 C C . TYR A 1 322 ? 23.647 3.513 -17.608 1.00 93.31 322 TYR A C 1
ATOM 2489 O O . TYR A 1 322 ? 22.919 4.334 -18.161 1.00 93.31 322 TYR A O 1
ATOM 2497 N N . LEU A 1 323 ? 24.446 2.701 -18.309 1.00 93.88 323 LEU A N 1
ATOM 2498 C CA . LEU A 1 323 ? 24.530 2.746 -19.772 1.00 93.88 323 LEU A CA 1
ATOM 2499 C C . LEU A 1 323 ? 23.199 2.377 -20.444 1.00 93.88 323 LEU A C 1
ATOM 2501 O O . LEU A 1 323 ? 22.834 2.991 -21.447 1.00 93.88 323 LEU A O 1
ATOM 2505 N N . TRP A 1 324 ? 22.451 1.418 -19.888 1.00 95.31 324 TRP A N 1
ATOM 2506 C CA . TRP A 1 324 ? 21.096 1.101 -20.345 1.00 95.31 324 TRP A CA 1
ATOM 2507 C C . TRP A 1 324 ? 20.122 2.260 -20.133 1.00 95.31 324 TRP A C 1
ATOM 2509 O O . TRP A 1 324 ? 19.366 2.586 -21.048 1.00 95.31 324 TRP A O 1
ATOM 2519 N N . LEU A 1 325 ? 20.157 2.915 -18.970 1.00 93.88 325 LEU A N 1
ATOM 2520 C CA . LEU A 1 325 ? 19.346 4.107 -18.713 1.00 93.88 325 LEU A CA 1
ATOM 2521 C C . LEU A 1 325 ? 19.700 5.246 -19.672 1.00 93.88 325 LEU A C 1
ATOM 2523 O O . LEU A 1 325 ? 18.806 5.819 -20.292 1.00 93.88 325 LEU A O 1
ATOM 2527 N N . ASP A 1 326 ? 20.986 5.547 -19.855 1.00 93.19 326 ASP A N 1
ATOM 2528 C CA . ASP A 1 326 ? 21.444 6.604 -20.762 1.00 93.19 326 ASP A CA 1
ATOM 2529 C C . ASP A 1 326 ? 20.986 6.347 -22.209 1.00 93.19 326 ASP A C 1
ATOM 2531 O O . ASP A 1 326 ? 20.476 7.268 -22.864 1.00 93.19 326 ASP A O 1
ATOM 2535 N N . HIS A 1 327 ? 21.069 5.086 -22.663 1.00 94.50 327 HIS A N 1
ATOM 2536 C CA . HIS A 1 327 ? 20.592 4.621 -23.971 1.00 94.50 327 HIS A CA 1
ATOM 2537 C C . HIS A 1 327 ? 19.070 4.728 -24.115 1.00 94.50 327 HIS A C 1
ATOM 2539 O O . HIS A 1 327 ? 18.595 5.382 -25.045 1.00 94.50 327 HIS A O 1
ATOM 2545 N N . ILE A 1 328 ? 18.292 4.156 -23.188 1.00 93.81 328 ILE A N 1
ATOM 2546 C CA . ILE A 1 328 ? 16.818 4.201 -23.218 1.00 93.81 328 ILE A CA 1
ATOM 2547 C C . ILE A 1 328 ? 16.332 5.648 -23.219 1.00 93.81 328 ILE A C 1
ATOM 2549 O O . ILE A 1 328 ? 15.457 6.030 -24.000 1.00 93.81 328 ILE A O 1
ATOM 2553 N N . LEU A 1 329 ? 16.916 6.484 -22.364 1.00 91.75 329 LEU A N 1
ATOM 2554 C CA . LEU A 1 329 ? 16.496 7.866 -22.209 1.00 91.75 329 LEU A CA 1
ATOM 2555 C C . LEU A 1 329 ? 17.006 8.766 -23.341 1.00 91.75 329 LEU A C 1
ATOM 2557 O O . LEU A 1 329 ? 16.523 9.890 -23.455 1.00 91.75 329 LEU A O 1
ATOM 2561 N N . GLY A 1 330 ? 18.034 8.355 -24.096 1.00 88.44 330 GLY A N 1
ATOM 2562 C CA . GLY A 1 330 ? 18.803 9.235 -24.995 1.00 88.44 330 GLY A CA 1
ATOM 2563 C C . GLY A 1 330 ? 18.661 8.902 -26.473 1.00 88.44 330 GLY A C 1
ATOM 2564 O O . GLY A 1 330 ? 18.609 9.792 -27.317 1.00 88.44 330 GLY A O 1
ATOM 2565 N N . SER A 1 331 ? 18.506 7.626 -26.809 1.00 91.19 331 SER A N 1
ATOM 2566 C CA . SER A 1 331 ? 18.467 7.158 -28.193 1.00 91.19 331 SER A CA 1
ATOM 2567 C C . SER A 1 331 ? 17.117 7.416 -28.859 1.00 91.19 331 SER A C 1
ATOM 2569 O O . SER A 1 331 ? 16.079 7.010 -28.339 1.00 91.19 331 SER A O 1
ATOM 2571 N N . ALA A 1 332 ? 17.114 8.009 -30.058 1.00 87.44 332 ALA A N 1
ATOM 2572 C CA . ALA A 1 332 ? 15.898 8.338 -30.823 1.00 87.44 332 ALA A CA 1
ATOM 2573 C C . ALA A 1 332 ? 14.944 7.141 -31.039 1.00 87.44 332 ALA A C 1
ATOM 2575 O O . ALA A 1 332 ? 13.734 7.310 -31.154 1.00 87.44 332 ALA A O 1
ATOM 2576 N N . GLN A 1 333 ? 15.471 5.912 -31.027 1.00 87.88 333 GLN A N 1
ATOM 2577 C CA . GLN A 1 333 ? 14.685 4.676 -31.140 1.00 87.88 333 GLN A CA 1
ATOM 2578 C C . GLN A 1 333 ? 13.648 4.510 -30.010 1.00 87.88 333 GLN A C 1
ATOM 2580 O O . GLN A 1 333 ? 12.585 3.915 -30.205 1.00 87.88 333 GLN A O 1
ATOM 2585 N N . TRP A 1 334 ? 13.943 5.075 -28.839 1.00 91.56 334 TRP A N 1
ATOM 2586 C CA . TRP A 1 334 ? 13.123 4.979 -27.636 1.00 91.56 334 TRP A CA 1
ATOM 2587 C C . TRP A 1 334 ? 12.190 6.177 -27.430 1.00 91.56 334 TRP A C 1
ATOM 2589 O O . TRP A 1 334 ? 11.252 6.080 -26.646 1.00 91.56 334 TRP A O 1
ATOM 2599 N N . GLU A 1 335 ? 12.392 7.284 -28.151 1.00 88.00 335 GLU A N 1
ATOM 2600 C CA . GLU A 1 335 ? 11.721 8.574 -27.920 1.00 88.00 335 GLU A CA 1
ATOM 2601 C C . GLU A 1 335 ? 10.189 8.463 -27.836 1.00 88.00 335 GLU A C 1
ATOM 2603 O O . GLU A 1 335 ? 9.583 8.929 -26.873 1.00 88.00 335 GLU A O 1
ATOM 2608 N N . SER A 1 336 ? 9.564 7.754 -28.780 1.00 86.81 336 SER A N 1
ATOM 2609 C CA . SER A 1 336 ? 8.102 7.567 -28.820 1.00 86.81 336 SER A CA 1
ATOM 2610 C C . SER A 1 336 ? 7.532 6.744 -27.654 1.00 86.81 336 SER A C 1
ATOM 2612 O O . SER A 1 336 ? 6.342 6.845 -27.353 1.00 86.81 336 SER A O 1
ATOM 2614 N N . ARG A 1 337 ? 8.370 5.949 -26.977 1.00 84.94 337 ARG A N 1
ATOM 2615 C CA . ARG A 1 337 ? 7.978 5.002 -25.919 1.00 84.94 337 ARG A CA 1
ATOM 2616 C C . ARG A 1 337 ? 8.226 5.541 -24.511 1.00 84.94 337 ARG A C 1
ATOM 2618 O O . ARG A 1 337 ? 7.667 5.017 -23.555 1.00 84.94 337 ARG A O 1
ATOM 2625 N N . ARG A 1 338 ? 8.985 6.636 -24.370 1.00 87.81 338 ARG A N 1
ATOM 2626 C CA . ARG A 1 338 ? 9.307 7.270 -23.074 1.00 87.81 338 ARG A CA 1
ATOM 2627 C C . ARG A 1 338 ? 8.151 8.039 -22.430 1.00 87.81 338 ARG A C 1
ATOM 2629 O O . ARG A 1 338 ? 8.325 8.598 -21.356 1.00 87.81 338 ARG A O 1
ATOM 2636 N N . ARG A 1 339 ? 6.963 8.074 -23.046 1.00 82.75 339 ARG A N 1
ATOM 2637 C CA . ARG A 1 339 ? 5.828 8.896 -22.584 1.00 82.75 339 ARG A CA 1
ATOM 2638 C C . ARG A 1 339 ? 5.443 8.656 -21.118 1.00 82.75 339 ARG A C 1
ATOM 2640 O O . ARG A 1 339 ? 4.990 9.589 -20.465 1.00 82.75 339 ARG A O 1
ATOM 2647 N N . LEU A 1 340 ? 5.568 7.418 -20.641 1.00 76.38 340 LEU A N 1
ATOM 2648 C CA . LEU A 1 340 ? 5.198 7.027 -19.277 1.00 76.38 340 LEU A CA 1
ATOM 2649 C C . LEU A 1 340 ? 6.398 6.907 -18.329 1.00 76.38 340 LEU A C 1
ATOM 2651 O O . LEU A 1 340 ? 6.203 6.550 -17.177 1.00 76.38 340 LEU A O 1
ATOM 2655 N N . VAL A 1 341 ? 7.618 7.203 -18.788 1.00 85.94 341 VAL A N 1
ATOM 2656 C CA . VAL A 1 341 ? 8.820 7.130 -17.949 1.00 85.94 341 VAL A CA 1
ATOM 2657 C C . VAL A 1 341 ? 8.801 8.257 -16.916 1.00 85.94 341 VAL A C 1
ATOM 2659 O O . VAL A 1 341 ? 8.684 9.436 -17.258 1.00 85.94 341 VAL A O 1
ATOM 2662 N N . SER A 1 342 ? 8.939 7.896 -15.640 1.00 83.62 342 SER A N 1
ATOM 2663 C CA . SER A 1 342 ? 8.919 8.847 -14.529 1.00 83.62 342 SER A CA 1
ATOM 2664 C C . SER A 1 342 ? 10.304 9.439 -14.251 1.00 83.62 342 SER A C 1
ATOM 2666 O O . SER A 1 342 ? 11.076 8.945 -13.430 1.00 83.62 342 SER A O 1
ATOM 2668 N N . TYR A 1 343 ? 10.611 10.562 -14.903 1.00 83.50 343 TYR A N 1
ATOM 2669 C CA . TYR A 1 343 ? 11.821 11.345 -14.620 1.00 83.50 343 TYR A CA 1
ATOM 2670 C C . TYR A 1 343 ? 11.886 11.830 -13.165 1.00 83.50 343 TYR A C 1
ATOM 2672 O O . TYR A 1 343 ? 12.959 11.857 -12.568 1.00 83.50 343 TYR A O 1
ATOM 2680 N N . ALA A 1 344 ? 10.733 12.175 -12.583 1.00 75.62 344 ALA A N 1
ATOM 2681 C CA . ALA A 1 344 ? 10.635 12.620 -11.197 1.00 75.62 344 ALA A CA 1
ATOM 2682 C C . ALA A 1 344 ? 11.009 11.511 -10.201 1.00 75.62 344 ALA A C 1
ATOM 2684 O O . ALA A 1 344 ? 11.681 11.793 -9.214 1.00 75.62 344 ALA A O 1
ATOM 2685 N N . TYR A 1 345 ? 10.619 10.259 -10.472 1.00 78.88 345 TYR A N 1
ATOM 2686 C CA . TYR A 1 345 ? 11.013 9.124 -9.637 1.00 78.88 345 TYR A CA 1
ATOM 2687 C C . TYR A 1 345 ? 12.526 8.904 -9.678 1.00 78.88 345 TYR A C 1
ATOM 2689 O O . TYR A 1 345 ? 13.156 8.849 -8.628 1.00 78.88 345 TYR A O 1
ATOM 2697 N N . MET A 1 346 ? 13.121 8.853 -10.875 1.00 82.88 346 MET A N 1
ATOM 2698 C CA . MET A 1 346 ? 14.570 8.652 -11.015 1.00 82.88 346 MET A CA 1
ATOM 2699 C C . MET A 1 346 ? 15.370 9.763 -10.320 1.00 82.88 346 MET A C 1
ATOM 2701 O O . MET A 1 346 ? 16.339 9.472 -9.627 1.00 82.88 346 MET A O 1
ATOM 2705 N N . LEU A 1 347 ? 14.934 11.024 -10.434 1.00 78.62 347 LEU A N 1
ATOM 2706 C CA . LEU A 1 347 ? 15.548 12.136 -9.702 1.00 78.62 347 LEU A CA 1
ATOM 2707 C C . LEU A 1 347 ? 15.423 11.969 -8.184 1.00 78.62 347 LEU A C 1
ATOM 2709 O O . LEU A 1 347 ? 16.409 12.158 -7.477 1.00 78.62 347 LEU A O 1
ATOM 2713 N N . ALA A 1 348 ? 14.246 11.579 -7.688 1.00 72.12 348 ALA A N 1
ATOM 2714 C CA . ALA A 1 348 ? 14.032 11.350 -6.263 1.00 72.12 348 ALA A CA 1
ATOM 2715 C C . ALA A 1 348 ? 14.912 10.211 -5.722 1.00 72.12 348 ALA A C 1
ATOM 2717 O O . ALA A 1 348 ? 15.488 10.350 -4.646 1.00 72.12 348 ALA A O 1
ATOM 2718 N N . VAL A 1 349 ? 15.066 9.117 -6.476 1.00 73.69 349 VAL A N 1
ATOM 2719 C CA . VAL A 1 349 ? 15.971 8.009 -6.132 1.00 73.69 349 VAL A CA 1
ATOM 2720 C C . VAL A 1 349 ? 17.422 8.496 -6.069 1.00 73.69 349 VAL A C 1
ATOM 2722 O O . VAL A 1 349 ? 18.105 8.247 -5.073 1.00 73.69 349 VAL A O 1
ATOM 2725 N N . CYS A 1 350 ? 17.878 9.260 -7.070 1.00 80.31 350 CYS A N 1
ATOM 2726 C CA . CYS A 1 350 ? 19.228 9.829 -7.065 1.00 80.31 350 CYS A CA 1
ATOM 2727 C C . CYS A 1 350 ? 19.471 10.807 -5.904 1.00 80.31 350 CYS A C 1
ATOM 2729 O O . CYS A 1 350 ? 20.597 10.932 -5.433 1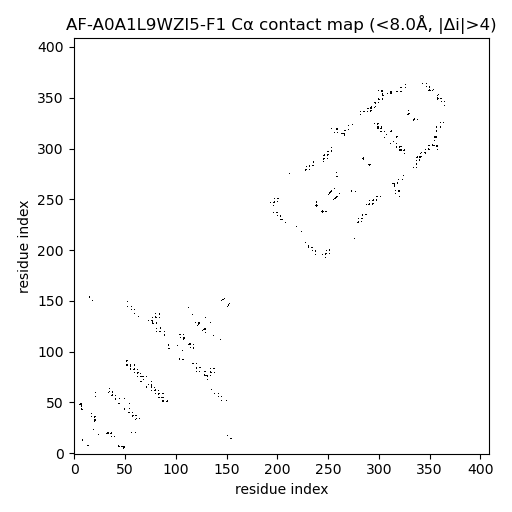.00 80.31 350 CYS A O 1
ATOM 2731 N N . GLU A 1 351 ? 18.440 11.518 -5.444 1.00 77.75 351 GLU A N 1
ATOM 2732 C CA . GLU A 1 351 ? 18.535 12.456 -4.319 1.00 77.75 351 GLU A CA 1
ATOM 2733 C C . GLU A 1 351 ? 18.552 11.779 -2.954 1.00 77.75 351 GLU A C 1
ATOM 2735 O O . GLU A 1 351 ? 19.201 12.275 -2.033 1.00 77.75 351 GLU A O 1
ATOM 2740 N N . GLN A 1 352 ? 17.842 10.661 -2.817 1.00 72.75 352 GLN A N 1
ATOM 2741 C CA . GLN A 1 352 ? 17.781 9.917 -1.565 1.00 72.75 352 GLN A CA 1
ATOM 2742 C C . GLN A 1 352 ? 19.060 9.116 -1.311 1.00 72.75 352 GLN A C 1
ATOM 2744 O O . GLN A 1 352 ? 19.476 8.998 -0.158 1.00 72.75 352 GLN A O 1
ATOM 2749 N N . ILE A 1 353 ? 19.692 8.585 -2.366 1.00 73.88 353 ILE A N 1
ATOM 2750 C CA . ILE A 1 353 ? 20.872 7.722 -2.247 1.00 73.88 353 ILE A CA 1
ATOM 2751 C C . ILE A 1 353 ? 21.979 8.195 -3.200 1.00 73.88 353 ILE A C 1
ATOM 2753 O O . ILE A 1 353 ? 21.991 7.885 -4.394 1.00 73.88 353 ILE A O 1
ATOM 2757 N N . ALA A 1 354 ? 22.937 8.942 -2.649 1.00 76.81 354 ALA A N 1
ATOM 2758 C CA . ALA A 1 354 ? 24.056 9.510 -3.398 1.00 76.81 354 ALA A CA 1
ATOM 2759 C C . ALA A 1 354 ? 25.205 8.502 -3.563 1.00 76.81 354 ALA A C 1
ATOM 2761 O O . ALA A 1 354 ? 25.760 7.990 -2.587 1.00 76.81 354 ALA A O 1
ATOM 2762 N N . ASN A 1 355 ? 25.581 8.242 -4.811 1.00 85.12 355 ASN A N 1
ATOM 2763 C CA . ASN A 1 355 ? 26.760 7.490 -5.208 1.00 85.12 355 ASN A CA 1
ATOM 2764 C C . ASN A 1 355 ? 27.232 7.958 -6.595 1.00 85.12 355 ASN A C 1
ATOM 2766 O O . ASN A 1 355 ? 26.544 8.706 -7.282 1.00 85.12 355 ASN A O 1
ATOM 2770 N N . HIS A 1 356 ? 28.397 7.474 -7.037 1.00 87.88 356 HIS A N 1
ATOM 2771 C CA . HIS A 1 356 ? 29.000 7.909 -8.303 1.00 87.88 356 HIS A CA 1
ATOM 2772 C C . HIS A 1 356 ? 28.054 7.833 -9.516 1.00 87.88 356 HIS A C 1
ATOM 2774 O O . HIS A 1 356 ? 28.087 8.722 -10.364 1.00 87.88 356 HIS A O 1
ATOM 2780 N N . TRP A 1 357 ? 27.232 6.785 -9.613 1.00 89.75 357 TRP A N 1
ATOM 2781 C CA . TRP A 1 357 ? 26.340 6.568 -10.753 1.00 89.75 357 TRP A CA 1
ATOM 2782 C C . TRP A 1 357 ? 25.014 7.308 -10.613 1.00 89.75 357 TRP A C 1
ATOM 2784 O O . TRP A 1 357 ? 24.486 7.772 -11.622 1.00 89.75 357 TRP A O 1
ATOM 2794 N N . THR A 1 358 ? 24.482 7.451 -9.396 1.00 88.12 358 THR A N 1
ATOM 2795 C CA . THR A 1 358 ? 23.272 8.250 -9.166 1.00 88.12 358 THR A CA 1
ATOM 2796 C C . THR A 1 358 ? 23.541 9.744 -9.344 1.00 88.12 358 THR A C 1
ATOM 2798 O O . THR A 1 358 ? 22.705 10.432 -9.931 1.00 88.12 358 THR A O 1
ATOM 2801 N N . ASP A 1 359 ? 24.732 10.223 -8.969 1.00 87.56 359 ASP A N 1
ATOM 2802 C CA . ASP A 1 359 ? 25.199 11.586 -9.251 1.00 87.56 359 ASP A CA 1
ATOM 2803 C C . ASP A 1 359 ? 25.317 11.825 -10.764 1.00 87.56 359 ASP A C 1
ATOM 2805 O O . ASP A 1 359 ? 24.764 12.790 -11.293 1.00 87.56 359 ASP A O 1
ATOM 2809 N N . LEU A 1 360 ? 25.959 10.899 -11.486 1.00 89.75 360 LEU A N 1
ATOM 2810 C CA . LEU A 1 360 ? 26.115 10.995 -12.939 1.00 89.75 360 LEU A CA 1
ATOM 2811 C C . LEU A 1 360 ? 24.761 10.941 -13.666 1.00 89.75 360 LEU A C 1
ATOM 2813 O O . LEU A 1 360 ? 24.521 11.705 -14.600 1.00 89.75 360 LEU A O 1
ATOM 2817 N N . LEU A 1 361 ? 23.846 10.069 -13.226 1.00 90.31 361 LEU A N 1
ATOM 2818 C CA . LEU A 1 361 ? 22.485 10.016 -13.758 1.00 90.31 361 LEU A CA 1
ATOM 2819 C C . LEU A 1 361 ? 21.737 11.324 -13.482 1.00 90.31 361 LEU A C 1
ATOM 2821 O O . LEU A 1 361 ? 21.065 11.830 -14.376 1.00 90.31 361 LEU A O 1
ATOM 2825 N N . LYS A 1 362 ? 21.877 11.903 -12.285 1.00 89.50 362 LYS A N 1
ATOM 2826 C CA . LYS A 1 362 ? 21.255 13.183 -11.928 1.00 89.50 362 LYS A CA 1
ATOM 2827 C C . LYS A 1 362 ? 21.724 14.316 -12.843 1.00 89.50 362 LYS A C 1
ATOM 2829 O O . LYS A 1 362 ? 20.884 15.062 -13.342 1.00 89.50 362 LYS A O 1
ATOM 2834 N N . GLU A 1 363 ? 23.028 14.414 -13.104 1.00 89.56 363 GLU A N 1
ATOM 2835 C CA . GLU A 1 363 ? 23.594 15.387 -14.051 1.00 89.56 363 GLU A CA 1
ATOM 2836 C C . GLU A 1 363 ? 23.006 15.201 -15.456 1.00 89.56 363 GLU A C 1
ATOM 2838 O O . GLU A 1 363 ? 22.484 16.149 -16.042 1.00 89.56 363 GLU A O 1
ATOM 2843 N N . ARG A 1 364 ? 22.976 13.962 -15.965 1.00 88.62 364 ARG A N 1
ATOM 2844 C CA . ARG A 1 364 ? 22.396 13.661 -17.285 1.00 88.62 364 ARG A CA 1
ATOM 2845 C C . ARG A 1 364 ? 20.906 13.956 -17.383 1.00 88.62 364 ARG A C 1
ATOM 2847 O O . ARG A 1 364 ? 20.437 14.395 -18.431 1.00 88.62 364 ARG A O 1
ATOM 2854 N N . LEU A 1 365 ? 20.143 13.688 -16.327 1.00 87.25 365 LEU A N 1
ATOM 2855 C CA . LEU A 1 365 ? 18.716 13.998 -16.288 1.00 87.25 365 LEU A CA 1
ATOM 2856 C C . LEU A 1 365 ? 18.477 15.513 -16.294 1.00 87.25 365 LEU A C 1
ATOM 2858 O O . LEU A 1 365 ? 17.545 15.962 -16.959 1.00 87.25 365 LEU A O 1
ATOM 2862 N N . ALA A 1 366 ? 19.325 16.290 -15.613 1.00 84.25 366 ALA A N 1
ATOM 2863 C CA . ALA A 1 366 ? 19.258 17.750 -15.608 1.00 84.25 366 ALA A CA 1
ATOM 2864 C C . ALA A 1 366 ? 19.601 18.352 -16.982 1.00 84.25 366 ALA A C 1
ATOM 2866 O O . ALA A 1 366 ? 18.831 19.161 -17.495 1.00 84.25 366 ALA A O 1
ATOM 2867 N N . GLU A 1 367 ? 20.684 17.896 -17.622 1.00 82.31 367 GLU A N 1
ATOM 2868 C CA . GLU A 1 367 ? 21.071 18.326 -18.979 1.00 82.31 367 GLU A CA 1
ATOM 2869 C C . GLU A 1 367 ? 19.923 18.143 -19.986 1.00 82.31 367 GLU A C 1
ATOM 2871 O O . GLU A 1 367 ? 19.650 19.008 -20.814 1.00 82.31 367 GLU A O 1
ATOM 2876 N N . ARG A 1 368 ? 19.194 17.029 -19.880 1.00 74.38 368 ARG A N 1
ATOM 2877 C CA . ARG A 1 368 ? 18.102 16.682 -20.801 1.00 74.38 368 ARG A CA 1
ATOM 2878 C C . ARG A 1 368 ? 16.801 17.434 -20.528 1.00 74.38 368 ARG A C 1
ATOM 2880 O O . ARG A 1 368 ? 15.985 17.572 -21.437 1.00 74.38 368 ARG A O 1
ATOM 2887 N N . GLN A 1 369 ? 16.584 17.906 -19.300 1.00 66.06 369 GLN A N 1
ATOM 2888 C CA . GLN A 1 369 ? 15.462 18.797 -18.995 1.00 66.06 369 GLN A CA 1
ATOM 2889 C C . GLN A 1 369 ? 15.673 20.185 -19.611 1.00 66.06 369 GLN A C 1
ATOM 2891 O O . GLN A 1 369 ? 14.712 20.764 -20.117 1.00 66.06 369 GLN A O 1
ATOM 2896 N N . ASP A 1 370 ? 16.919 20.666 -19.656 1.00 56.28 370 ASP A N 1
ATOM 2897 C CA . ASP A 1 370 ? 17.280 21.930 -20.309 1.00 56.28 370 ASP A CA 1
ATOM 2898 C C . ASP A 1 370 ? 17.214 21.852 -21.847 1.00 56.28 370 ASP A C 1
ATOM 2900 O O . ASP A 1 370 ? 16.816 22.817 -22.498 1.00 56.28 370 ASP A O 1
ATOM 2904 N N . GLU A 1 371 ? 17.505 20.695 -22.455 1.00 55.69 371 GLU A N 1
ATOM 2905 C CA . GLU A 1 371 ? 17.355 20.488 -23.909 1.00 55.69 371 GLU A CA 1
ATOM 2906 C C . GLU A 1 371 ? 15.888 20.522 -24.396 1.00 55.69 371 GLU A C 1
ATOM 2908 O O . GLU A 1 371 ? 15.630 20.725 -25.585 1.00 55.69 371 GLU A O 1
ATOM 2913 N N . GLY A 1 372 ? 14.916 20.341 -23.491 1.00 46.19 372 GLY A N 1
ATOM 2914 C CA . GLY A 1 372 ? 13.479 20.322 -23.787 1.00 46.19 372 GLY A CA 1
ATOM 2915 C C . GLY A 1 372 ? 12.777 21.685 -23.736 1.00 46.19 372 GLY A C 1
ATOM 2916 O O . GLY A 1 372 ? 11.590 21.763 -24.065 1.00 46.19 372 GLY A O 1
ATOM 2917 N N . VAL A 1 373 ? 13.471 22.757 -23.342 1.00 32.72 373 VAL A N 1
ATOM 2918 C CA . VAL A 1 373 ? 12.910 24.114 -23.289 1.00 32.72 373 VAL A CA 1
ATOM 2919 C C . VAL A 1 373 ? 13.313 24.871 -24.559 1.00 32.72 373 VAL A C 1
ATOM 2921 O O . VAL A 1 373 ? 14.488 25.200 -24.730 1.00 32.72 373 VAL A O 1
ATOM 2924 N N . PRO A 1 374 ? 12.380 25.221 -25.469 1.00 34.94 374 PRO A N 1
ATOM 2925 C CA . PRO A 1 374 ? 12.676 26.241 -26.459 1.00 34.94 374 PRO A CA 1
ATOM 2926 C C . PRO A 1 374 ? 12.902 27.541 -25.684 1.00 34.94 374 PRO A C 1
ATOM 2928 O O . PRO A 1 374 ? 11.977 28.028 -25.034 1.00 34.94 374 PRO A O 1
ATOM 2931 N N . SER A 1 375 ? 14.121 28.085 -25.732 1.00 31.28 375 SER A N 1
ATOM 2932 C CA . SER A 1 375 ? 14.407 29.445 -25.265 1.00 31.28 375 SER A CA 1
ATOM 2933 C C . SER A 1 375 ? 13.384 30.389 -25.907 1.00 31.28 375 SER A C 1
ATOM 2935 O O . SER A 1 375 ? 13.377 30.623 -27.119 1.00 31.28 375 SER A O 1
ATOM 2937 N N . VAL A 1 376 ? 12.454 30.875 -25.085 1.00 35.88 376 VAL A N 1
ATOM 2938 C CA . VAL A 1 376 ? 11.590 32.003 -25.413 1.00 35.88 376 VAL A CA 1
ATOM 2939 C C . VAL A 1 376 ? 12.411 33.250 -25.128 1.00 35.88 376 VAL A C 1
ATOM 2941 O O . VAL A 1 376 ? 12.222 33.911 -24.117 1.00 35.88 376 VAL A O 1
ATOM 2944 N N . ASP A 1 377 ? 13.336 33.550 -26.033 1.00 33.59 377 ASP A N 1
ATOM 2945 C CA . ASP A 1 377 ? 13.939 34.872 -26.146 1.00 33.59 377 ASP A CA 1
ATOM 2946 C C . ASP A 1 377 ? 13.475 35.503 -27.469 1.00 33.59 377 ASP A C 1
ATOM 2948 O O . ASP A 1 377 ? 14.119 35.410 -28.514 1.00 33.59 377 ASP A O 1
ATOM 2952 N N . GLY A 1 378 ? 12.304 36.143 -27.429 1.00 31.66 378 GLY A N 1
ATOM 2953 C CA . GLY A 1 378 ? 12.045 37.356 -28.213 1.00 31.66 378 GLY A CA 1
ATOM 2954 C C . GLY A 1 378 ? 12.201 38.528 -27.242 1.00 31.66 378 GLY A C 1
ATOM 2955 O O . GLY A 1 378 ? 11.717 38.439 -26.123 1.00 31.66 378 GLY A O 1
ATOM 2956 N N . GLU A 1 379 ? 12.892 39.628 -27.517 1.00 30.98 379 GLU A N 1
ATOM 2957 C CA . GLU A 1 379 ? 13.201 40.367 -28.745 1.00 30.98 379 GLU A CA 1
ATOM 2958 C C . GLU A 1 379 ? 14.578 41.048 -28.535 1.00 30.98 379 GLU A C 1
ATOM 2960 O O . GLU A 1 379 ? 14.985 41.283 -27.405 1.00 30.98 379 GLU A O 1
ATOM 2965 N N . GLY A 1 380 ? 15.389 41.473 -29.497 1.00 28.03 380 GLY A N 1
ATOM 2966 C CA . GLY A 1 380 ? 15.352 41.495 -30.946 1.00 28.03 380 GLY A CA 1
ATOM 2967 C C . GLY A 1 380 ? 16.631 42.207 -31.419 1.00 28.03 380 GLY A C 1
ATOM 2968 O O . GLY A 1 380 ? 17.122 43.109 -30.750 1.00 28.03 380 GLY A O 1
ATOM 2969 N N . SER A 1 381 ? 17.195 41.800 -32.555 1.00 27.45 381 SER A N 1
ATOM 2970 C CA . SER A 1 381 ? 17.892 42.681 -33.509 1.00 27.45 381 SER A CA 1
ATOM 2971 C C . SER A 1 381 ? 18.395 41.834 -34.674 1.00 27.45 381 SER A C 1
ATOM 2973 O O . SER A 1 381 ? 19.130 40.863 -34.502 1.00 27.45 381 SER A O 1
ATOM 2975 N N . GLY A 1 382 ? 17.920 42.167 -35.871 1.00 33.84 382 GLY A N 1
ATOM 2976 C CA . GLY A 1 382 ? 18.068 41.347 -37.061 1.00 33.84 382 GLY A CA 1
ATOM 2977 C C . GLY A 1 382 ? 19.501 41.178 -37.558 1.00 33.84 382 GLY A C 1
ATOM 2978 O O . GLY A 1 382 ? 20.307 42.106 -37.575 1.00 33.84 382 GLY A O 1
ATOM 2979 N N . ARG A 1 383 ? 19.758 39.999 -38.127 1.00 28.08 383 ARG A N 1
ATOM 2980 C CA . ARG A 1 383 ? 20.539 39.867 -39.360 1.00 28.08 383 ARG A CA 1
ATOM 2981 C C . ARG A 1 383 ? 20.243 38.528 -40.024 1.00 28.08 383 ARG A C 1
ATOM 2983 O O . ARG A 1 383 ? 20.469 37.464 -39.466 1.00 28.08 383 ARG A O 1
ATOM 2990 N N . THR A 1 384 ? 19.745 38.623 -41.249 1.00 37.84 384 THR A N 1
ATOM 2991 C CA . THR A 1 384 ? 19.635 37.552 -42.241 1.00 37.84 384 THR A CA 1
ATOM 2992 C C . THR A 1 384 ? 20.877 36.661 -42.280 1.00 37.84 384 THR A C 1
ATOM 2994 O O . THR A 1 384 ? 21.978 37.192 -42.451 1.00 37.84 384 THR A O 1
ATOM 2997 N N . ARG A 1 385 ? 20.708 35.330 -42.280 1.00 26.44 385 ARG A N 1
ATOM 2998 C CA . ARG A 1 385 ? 21.611 34.427 -43.012 1.00 26.44 385 ARG A CA 1
ATOM 2999 C C . ARG A 1 385 ? 20.990 33.057 -43.316 1.00 26.44 385 ARG A C 1
ATOM 3001 O O . ARG A 1 385 ? 20.537 32.338 -42.441 1.00 26.44 385 ARG A O 1
ATOM 3008 N N . SER A 1 386 ? 21.004 32.790 -44.619 1.00 25.78 386 SER A N 1
ATOM 3009 C CA . SER A 1 386 ? 20.823 31.559 -45.387 1.00 25.78 386 SER A CA 1
ATOM 3010 C C . SER A 1 386 ? 20.952 30.211 -44.666 1.00 25.78 386 SER A C 1
ATOM 3012 O O . SER A 1 386 ? 21.942 29.942 -43.994 1.00 25.78 386 SER A O 1
ATOM 3014 N N . SER A 1 387 ? 20.000 29.336 -45.009 1.00 37.34 387 SER A N 1
ATOM 3015 C CA . SER A 1 387 ? 20.109 27.879 -45.159 1.00 37.34 387 SER A CA 1
ATOM 3016 C C . SER A 1 387 ? 21.544 27.341 -45.251 1.00 37.34 387 SER A C 1
ATOM 3018 O O . SER A 1 387 ? 22.258 27.642 -46.212 1.00 37.34 387 SER A O 1
ATOM 3020 N N . ALA A 1 388 ? 21.897 26.459 -44.315 1.00 24.95 388 ALA A N 1
ATOM 3021 C CA . ALA A 1 388 ? 22.909 25.424 -44.491 1.00 24.95 388 ALA A CA 1
ATOM 3022 C C . ALA A 1 388 ? 22.548 24.211 -43.619 1.00 24.95 388 ALA A C 1
ATOM 3024 O O . ALA A 1 388 ? 22.645 24.251 -42.391 1.00 24.95 388 ALA A O 1
ATOM 3025 N N . ALA A 1 389 ? 22.124 23.131 -44.275 1.00 38.56 389 ALA A N 1
ATOM 3026 C CA . ALA A 1 389 ? 22.030 21.804 -43.687 1.00 38.56 389 ALA A CA 1
ATOM 3027 C C . ALA A 1 389 ? 23.369 21.451 -43.023 1.00 38.56 389 ALA A C 1
ATOM 3029 O O . ALA A 1 389 ? 24.400 21.422 -43.692 1.00 38.56 389 ALA A O 1
ATOM 3030 N N . THR A 1 390 ? 23.360 21.203 -41.714 1.00 24.95 390 THR A N 1
ATOM 3031 C CA . THR A 1 390 ? 24.543 20.716 -41.000 1.00 24.95 390 THR A CA 1
ATOM 3032 C C . THR A 1 390 ? 24.199 19.409 -40.310 1.00 24.95 390 THR A C 1
ATOM 3034 O O . THR A 1 390 ? 23.688 19.371 -39.197 1.00 24.95 390 THR A O 1
ATOM 3037 N N . THR A 1 391 ? 24.513 18.324 -41.008 1.00 38.34 391 THR A N 1
ATOM 3038 C CA . THR A 1 391 ? 24.725 16.990 -40.455 1.00 38.34 391 THR A CA 1
ATOM 3039 C C . THR A 1 391 ? 25.762 17.094 -39.335 1.00 38.34 391 THR A C 1
ATOM 3041 O O . THR A 1 391 ? 26.940 17.330 -39.611 1.00 38.34 391 THR A O 1
ATOM 3044 N N . ARG A 1 392 ? 25.357 16.955 -38.068 1.00 25.52 392 ARG A N 1
ATOM 3045 C CA . ARG A 1 392 ? 26.302 16.893 -36.944 1.00 25.52 392 ARG A CA 1
ATOM 3046 C C . ARG A 1 392 ? 26.445 15.453 -36.469 1.00 25.52 392 ARG A C 1
ATOM 3048 O O . ARG A 1 392 ? 25.511 14.848 -35.959 1.00 25.52 392 ARG A O 1
ATOM 3055 N N . LYS A 1 393 ? 27.647 14.923 -36.712 1.00 25.66 393 LYS A N 1
ATOM 3056 C CA . LYS A 1 393 ? 28.178 13.660 -36.198 1.00 25.66 393 LYS A CA 1
ATOM 3057 C C . LYS A 1 393 ? 27.976 13.582 -34.683 1.00 25.66 393 LYS A C 1
ATOM 3059 O O . LYS A 1 393 ? 28.375 14.505 -33.978 1.00 25.66 393 LYS A O 1
ATOM 3064 N N . MET A 1 394 ? 27.445 12.452 -34.217 1.00 24.80 394 MET A N 1
ATOM 3065 C CA . MET A 1 394 ? 27.609 11.982 -32.842 1.00 24.80 394 MET A CA 1
ATOM 3066 C C . MET A 1 394 ? 29.105 11.946 -32.519 1.00 24.80 394 MET A C 1
ATOM 3068 O O . MET A 1 394 ? 29.851 11.137 -33.072 1.00 24.80 394 MET A O 1
ATOM 3072 N N . VAL A 1 395 ? 29.548 12.858 -31.661 1.00 24.98 395 VAL A N 1
ATOM 3073 C CA . VAL A 1 395 ? 30.827 12.737 -30.966 1.00 24.98 395 VAL A CA 1
ATOM 3074 C C . VAL A 1 395 ? 30.493 12.030 -29.663 1.00 24.98 395 VAL A C 1
ATOM 3076 O O . VAL A 1 395 ? 29.906 12.626 -28.765 1.00 24.98 395 VAL A O 1
ATOM 3079 N N . TYR A 1 396 ? 30.796 10.736 -29.593 1.00 27.70 396 TYR A N 1
ATOM 3080 C CA . TYR A 1 396 ? 30.760 10.006 -28.335 1.00 27.70 396 TYR A CA 1
ATOM 3081 C C . TYR A 1 396 ? 31.788 10.641 -27.395 1.00 27.70 396 TYR A C 1
ATOM 3083 O O . TYR A 1 396 ? 32.990 10.566 -27.647 1.00 27.70 396 TYR A O 1
ATOM 3091 N N . CYS A 1 397 ? 31.319 11.299 -26.338 1.00 27.45 397 CYS A N 1
ATOM 3092 C CA . CYS A 1 397 ? 32.171 11.877 -25.308 1.00 27.45 397 CYS A CA 1
ATOM 3093 C C . CYS A 1 397 ? 32.672 10.749 -24.387 1.00 27.45 397 CYS A C 1
ATOM 3095 O O . CYS A 1 397 ? 32.092 10.490 -23.337 1.00 27.45 397 CYS A O 1
ATOM 3097 N N . TRP A 1 398 ? 33.712 10.033 -24.824 1.00 29.58 398 TRP A N 1
ATOM 3098 C CA . TRP A 1 398 ? 34.440 9.039 -24.017 1.00 29.58 398 TRP A CA 1
ATOM 3099 C C . TRP A 1 398 ? 35.541 9.672 -23.143 1.00 29.58 398 TRP A C 1
ATOM 3101 O O . TRP A 1 398 ? 36.122 8.995 -22.299 1.00 29.58 398 TRP A O 1
ATOM 3111 N N . ASP A 1 399 ? 35.807 10.974 -23.291 1.00 28.80 399 ASP A N 1
ATOM 3112 C CA . ASP A 1 399 ? 36.988 11.631 -22.709 1.00 28.80 399 ASP A CA 1
ATOM 3113 C C . ASP A 1 399 ? 36.802 12.177 -21.278 1.00 28.80 399 ASP A C 1
ATOM 3115 O O . ASP A 1 399 ? 37.732 12.753 -20.717 1.00 28.80 399 ASP A O 1
ATOM 3119 N N . VAL A 1 400 ? 35.641 11.980 -20.641 1.00 35.81 400 VAL A N 1
ATOM 3120 C CA . VAL A 1 400 ? 35.395 12.474 -19.265 1.00 35.81 400 VAL A CA 1
ATOM 3121 C C . VAL A 1 400 ? 35.631 11.396 -18.191 1.00 35.81 400 VAL A C 1
ATOM 3123 O O . VAL A 1 400 ? 35.756 11.720 -17.012 1.00 35.81 400 VAL A O 1
ATOM 3126 N N . LEU A 1 401 ? 35.784 10.117 -18.562 1.00 33.56 401 LEU A N 1
ATOM 3127 C CA . LEU A 1 401 ? 35.861 9.015 -17.586 1.00 33.56 401 LEU A CA 1
ATOM 3128 C C . LEU A 1 401 ? 37.274 8.561 -17.171 1.00 33.56 401 LEU A C 1
ATOM 3130 O O . LEU A 1 401 ? 37.386 7.787 -16.221 1.00 33.56 401 LEU A O 1
ATOM 3134 N N . TYR A 1 402 ? 38.362 9.069 -17.765 1.00 34.41 402 TYR A N 1
ATOM 3135 C CA . TYR A 1 402 ? 39.724 8.705 -17.337 1.00 34.41 402 TYR A CA 1
ATOM 3136 C C . TYR A 1 402 ? 40.741 9.849 -17.495 1.00 34.41 402 TYR A C 1
ATOM 3138 O O . TYR A 1 402 ? 41.031 10.248 -18.622 1.00 34.41 402 TYR A O 1
ATOM 3146 N N . PRO A 1 403 ? 41.403 10.322 -16.417 1.00 32.06 403 PRO A N 1
ATOM 3147 C CA . PRO A 1 403 ? 42.668 11.019 -16.575 1.00 32.06 403 PRO A CA 1
ATOM 3148 C C . PRO A 1 403 ? 43.749 9.992 -16.943 1.00 32.06 403 PRO A C 1
ATOM 3150 O O . PRO A 1 403 ? 43.986 9.021 -16.221 1.00 32.06 403 PRO A O 1
ATOM 3153 N N . LEU A 1 404 ? 44.379 10.223 -18.095 1.00 31.84 404 LEU A N 1
ATOM 3154 C CA . LEU A 1 404 ? 45.562 9.548 -18.634 1.00 31.84 404 LEU A CA 1
ATOM 3155 C C . LEU A 1 404 ? 46.493 8.961 -17.552 1.00 31.84 404 LEU A C 1
ATOM 3157 O O . LEU A 1 404 ? 47.250 9.681 -16.903 1.00 31.84 404 LEU A O 1
ATOM 3161 N N . LYS A 1 405 ? 46.533 7.629 -17.446 1.00 40.56 405 LYS A N 1
ATOM 3162 C CA . LYS A 1 405 ? 47.750 6.904 -17.061 1.00 40.56 405 LYS A CA 1
ATOM 3163 C C . LYS A 1 405 ? 48.368 6.317 -18.321 1.00 40.56 405 LYS A C 1
ATOM 3165 O O . LYS A 1 405 ? 47.982 5.246 -18.770 1.00 40.56 405 LYS A O 1
ATOM 3170 N N . SER A 1 406 ? 49.348 7.021 -18.870 1.00 35.47 406 SER A N 1
ATOM 3171 C CA . SER A 1 406 ? 50.390 6.420 -19.695 1.00 35.47 406 SER A CA 1
ATOM 3172 C C . SER A 1 406 ? 51.573 7.372 -19.767 1.00 35.47 406 SER A C 1
ATOM 3174 O O . SER A 1 406 ? 51.496 8.399 -20.431 1.00 35.47 406 SER A O 1
ATOM 3176 N N . LEU A 1 407 ? 52.662 6.990 -19.109 1.00 32.97 407 LEU A N 1
ATOM 3177 C CA . LEU A 1 407 ? 53.986 6.926 -19.725 1.00 32.97 407 LEU A CA 1
ATOM 3178 C C . LEU A 1 407 ? 54.863 6.086 -18.795 1.00 32.97 407 LEU A C 1
ATOM 3180 O O . LEU A 1 407 ? 55.216 6.509 -17.698 1.00 32.97 407 LEU A O 1
ATOM 3184 N N . GLY A 1 408 ? 55.123 4.852 -19.219 1.00 43.12 408 GLY A N 1
ATOM 3185 C CA . GLY A 1 408 ? 56.180 4.028 -18.656 1.00 43.12 408 GLY A CA 1
ATOM 3186 C C . GLY A 1 408 ? 57.494 4.289 -19.384 1.00 43.12 408 GLY A C 1
ATOM 3187 O O . GLY A 1 408 ? 57.482 4.472 -20.599 1.00 43.12 408 GLY A O 1
ATOM 3188 N N . THR A 1 409 ? 58.582 4.270 -18.621 1.00 38.75 409 THR A N 1
ATOM 3189 C CA . THR A 1 409 ? 59.874 3.613 -18.896 1.00 38.75 409 THR A CA 1
ATOM 3190 C C . THR A 1 409 ? 60.630 3.532 -17.586 1.00 38.75 409 THR A C 1
ATOM 3192 O O . THR A 1 409 ? 60.631 4.564 -16.876 1.00 38.75 409 THR A O 1
#

Sequence (409 aa):
MAKVIFTPWKEQSQLLVVRNQFYPPPLYDGPDMRSRACATVSAWKLRGNLPHPVEATALLTDAILHDDAQKNSIFSIRATYAAAFCRFVTGLVDSKLGGVRRTMFQRALDLGLPASFVELRHEATHRELPSLTVLRNASQRSLEWLWDYYWAKTEASVPGFGAVGASVSGVQEKRVAGGEEAEQEEEEDEEADLEPLKSTLRDTLEQIVAEGEQQQPPRKKRKVQQHLNAVAGEVVSTCRSSGRGVAALSSVLVQDSLLVPGGRRMGEAMAAQFDMWDPLLQMIADAQPTFLSSLTEELANALALTTRPDQAKTDVRCEGAYLWLDHILGSAQWESRRRLVSYAYMLAVCEQIANHWTDLLKERLAERQDEGVPSVDGEGSGRTRSSAATTRKMVYCWDVLYPLKSLGT

Mean predicted aligned error: 19.02 Å

Foldseek 3Di:
DDPDDDFLDPDLVVVVVLLCLLVPDPPDPDDNCLVVSLVVLVSSVVVDPRDQLSVLSSQLSVLVVVPDVVVDPQVVSLLSLLVSLLSSLCVQQVPPPPDDDDDSQVSCVVLVHDSVSVVLNCCCPPHPRDHSVVSNVSSVVSNVVSCVSPVVCSVVPDDDDDPPDDDDDDDDDDDDDDPVVVVVVVVVVVVVVCVVLLVQLLVLLVVLVVVVVPPDPDDDVVVVVVSLVVSLVSLLVSLVVDPCSLLSNLCSCQVVCVLPPPPDAPPDDCVVSCVSCVVNQVSNLVSPLCNVQSNLLSLLCCLQVPPCQVCSVRDSSNVSSLNVNCCCVPPPSNVVSCPPHDLVSSLVSLVVGPGPSSVVVNVVSVVVVVVPDDPPDDDDDDDDDDDDDDDDDPDPPPPPSDDDDDDDD

Solvent-accessible surface area (backbone atoms only — not comparable to full-atom values): 24790 Å² total; per-residue (Å²): 130,85,86,84,79,81,62,51,59,94,48,74,66,57,54,52,53,38,49,45,32,70,54,60,58,97,84,63,86,71,80,89,41,42,70,61,31,35,56,51,50,54,58,24,51,78,66,38,70,57,57,58,73,61,54,32,49,33,39,42,49,50,30,60,74,52,63,37,80,90,84,37,56,72,66,57,40,36,50,44,36,46,54,24,50,37,52,38,52,47,61,62,46,63,55,86,66,89,70,82,92,70,55,62,64,58,40,24,55,76,70,70,44,62,65,69,55,57,52,49,37,51,36,48,74,75,51,71,68,63,55,60,69,58,46,54,54,49,46,52,53,48,52,56,48,45,33,71,75,48,59,69,55,68,76,73,72,72,93,76,85,78,82,83,81,80,84,84,76,87,76,78,93,73,78,97,77,72,76,62,60,62,56,50,53,52,50,52,56,56,48,57,73,41,41,70,57,37,50,54,49,46,65,54,53,48,53,57,54,57,55,66,70,54,85,64,77,90,66,62,65,68,58,58,51,50,49,49,52,50,48,38,50,50,52,50,51,57,27,67,77,36,100,56,23,49,54,42,50,27,46,45,40,62,72,69,32,68,73,41,58,86,84,66,58,81,92,62,83,57,64,70,53,48,69,66,46,46,68,45,54,50,54,40,33,73,76,34,70,63,36,51,26,42,3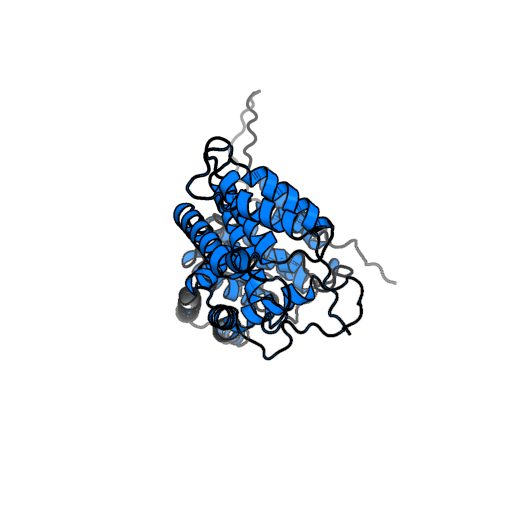5,53,49,48,38,47,46,51,45,50,67,41,96,45,68,94,46,40,83,75,34,53,66,38,54,41,36,50,52,49,50,52,44,55,78,63,38,77,92,34,58,89,64,49,80,63,47,56,64,67,56,52,48,50,48,27,70,75,33,80,42,65,62,22,51,51,48,44,53,55,53,51,57,54,57,59,72,70,53,79,82,85,78,82,86,85,83,91,76,92,79,79,92,72,94,73,89,76,78,88,74,81,84,72,77,82,82,61,85,86,87,80,84,88,134